Protein AF-A0A1L9SWP8-F1 (afdb_monomer_lite)

Secondary structure (DSSP, 8-state):
---HHHHHHHHHHHHHHPPPGGGS-HHHHHHHHHHHHHHHHHHS-HHHHHHHHHTHHHHHHHHHHHHHHTHHHHHHHHTT--EEHHHHHTTSSS-HHHHHHHHHHHHHTTSEEEEETTEEEE-HHHHHTSTTSHHHHHHHHHHHHHHHHTTHHHHHHHTTTPPP--TTSSHHHHHHT--S-HHHHHHH-HHHHHHHHHHHTGGGGGSSS-HHHHS-HHHH----TTSEEEEEET-TTSHHHHHHHHH-TT--SEEEEEE-HHHHHT--SPPPTTEEEEE--TTSPPSS-S-SEEEEES-GGGS-HHHHHHHHHHHHHH--TT-EEEEEE-EE-SSS--HHHHHHHHHHHHHHS---EEHHHHHHHHHHTT-EEEEEE--SSTT-EEEEEE-TTTTT----------------------------------TTTHHHHHHHHHHHHHHHHHSSSS--SHHHHHHHT--TTSTTHHHHHHHHHHHHHHHH--HHHHHHHHHHHHHHHHHHHHHHHHHHTS-PPPPHHHHHHHHHHHHHHHHH--STTHHHHHHHHHHHHHHHH-GGGGSSHHHHHHHHHHHHHHHHS-------

Radius of gyration: 31.99 Å; chains: 1; bounding box: 102×50×91 Å

Foldseek 3Di:
DDDPVRVVVVVVVCVVVPDDPVPQDPVNVVVVVVVVVVVVVVPDDPVRVVCCVVCVLVLLVLLLVCQVFCQLVLLVVVDQDKDALVRSVVVTDDDSVVVVVSQVSCCVVQQWHDPDVRIITGDPNSNCCHPPRLSVLLSVLVNVLVLLVVCVVVLCVVVVNDQFQDQQRFSQCVSVVHSDRLVRVCVVPVSNVVSVLSPVVCVVVQQADDPPVFDPCVVQQADAQAAASEEEAQCQLCVSVLVVCVVCVPHHYAAEYEDAPVSPVPNPDDRPPRYHYDHDDLLDADPRAAHQEYEYEAPCQLHHLVSSLSSLLSVQVRHALNHKYKYKFWAAAPDPGDPVQVVVQVSSCRRRSGGHYHPVRVQVSCVSSQKHFDDWTRSPGNTIIITIIDRVVSNDPDDDDDDDDDDDDDDDDDDDDDDDDDDPPPPPPDVPVVLVVLLVLLQVVLVVVCPPDDQPPLSNVLSVPPPCVDDQVLLSLLLSLLVCCVVVVPVVSVVVSVVSLVSLVVSLVVVVVVVVVDPDQADVVSLSSLQSSLNSCVSPVPDPCPSVVSLVVSQVSLVSNPVVNCVDDVSVVSNVRSVVVVVVPDDDPDDD

InterPro domains:
  IPR001077 O-methyltransferase, C-terminal domain [PF00891] (170-372)
  IPR016461 O-methyltransferase-like [PS51683] (51-392)
  IPR029063 S-adenosyl-L-methionine-dependent methyltransferase superfamily [G3DSA:3.40.50.150] (141-386)
  IPR029063 S-adenosyl-L-methionine-dependent methyltransferase superfamily [SSF53335] (143-379)
  IPR036388 Winged helix-like DNA-binding domain superfamily [G3DSA:1.10.10.10] (36-126)
  IPR036390 Winged helix DNA-binding domain superfamily [SSF46785] (41-131)

Organism: NCBI:txid1073090

Sequence (592 aa):
MASVSELASTLTSVLQKLPSLQEIPNDDRVLLLQVVNELQARLETYVESIQKLIFSPQDLSAIRLAQGMGIFDAFAASGDKELTLDELHSKVKGEKGLLVRIMRSLCCKNVCKETGQDRYCPLQLAFLFVNGMPTGELIKHFYANMRASARLYDYFEANGYQNPTDSYDAPFQLAFDTKDHYFEWLAKNPADQKAFNSTMTLGRRVRGKEWFEVFPVGEKLQASSDRALLVDIGGGIGHDLIEFKQQFPELPGRLVLQDLPQVIDDISQPLPDGIEAIKYDMFTPQPIRGAKAYYMRTVLHDWPAKQAVKALTQVREAMAEDSILILNENCIPESNVSWHSTVVDITMMEIFSSLERTQRQWVDLLEQAGFQVVGSYCPGSVRGNVFLAVDPGKLGRRKGTSSPSHAETPKKKTGRVRDAGGGQRMIIYTPDTGIIVGKQLLGKFLTFMTEGRGMTTWPIRLLDMIDLHSSWRSSTWAASLIFNGQVSGHRPCLVEYRKYYGDGLQHQRLFMQRIGNSTATPTLDDVVNTMVLAYTEGMLVTTPNAAQCHLTMAVDLLGRIGPQSCQGGLAWTLFCDLRTVHVSSSPSKNPK

pLDDT: mean 80.48, std 19.77, range [22.23, 98.62]

Structure (mmCIF, N/CA/C/O backbone):
data_AF-A0A1L9SWP8-F1
#
_entry.id   AF-A0A1L9SWP8-F1
#
loop_
_atom_site.group_PDB
_atom_site.id
_atom_site.type_symbol
_atom_site.label_atom_id
_atom_site.label_alt_id
_atom_site.label_comp_id
_atom_site.label_asym_id
_atom_site.label_entity_id
_atom_site.label_seq_id
_atom_site.pdbx_PDB_ins_code
_atom_site.Cartn_x
_atom_site.Cartn_y
_atom_site.Cartn_z
_atom_site.occupancy
_atom_site.B_iso_or_equiv
_atom_site.auth_seq_id
_atom_site.auth_comp_id
_atom_site.auth_asym_id
_atom_site.auth_atom_id
_atom_site.pdbx_PDB_model_num
ATOM 1 N N . MET A 1 1 ? 6.639 9.005 41.653 1.00 49.56 1 MET A N 1
ATOM 2 C CA . MET A 1 1 ? 5.629 8.530 40.684 1.00 49.56 1 MET A CA 1
ATOM 3 C C . MET A 1 1 ? 4.480 9.514 40.734 1.00 49.56 1 MET A C 1
ATOM 5 O O . MET A 1 1 ? 4.036 9.791 41.842 1.00 49.56 1 MET A O 1
ATOM 9 N N . ALA A 1 2 ? 4.048 10.065 39.598 1.00 62.78 2 ALA A N 1
ATOM 10 C CA . ALA A 1 2 ? 2.781 10.795 39.549 1.00 62.78 2 ALA A CA 1
ATOM 11 C C . ALA A 1 2 ? 1.647 9.845 39.965 1.00 62.78 2 ALA A C 1
ATOM 13 O O . ALA A 1 2 ? 1.713 8.645 39.679 1.00 62.78 2 ALA A O 1
ATOM 14 N N . SER A 1 3 ? 0.635 10.347 40.669 1.00 87.62 3 SER A N 1
ATOM 15 C CA . SER A 1 3 ? -0.532 9.516 40.992 1.00 87.62 3 SER A CA 1
ATOM 16 C C . SER A 1 3 ? -1.336 9.211 39.718 1.00 87.62 3 SER A C 1
ATOM 18 O O . SER A 1 3 ? -1.317 9.992 38.768 1.00 87.62 3 SER A O 1
ATOM 20 N N . VAL A 1 4 ? -2.085 8.101 39.683 1.00 87.88 4 VAL A N 1
ATOM 21 C CA . VAL A 1 4 ? -2.960 7.768 38.533 1.00 87.88 4 VAL A CA 1
ATOM 22 C C . VAL A 1 4 ? -3.953 8.902 38.242 1.00 87.88 4 VAL A C 1
ATOM 24 O O . VAL A 1 4 ? -4.207 9.225 37.086 1.00 87.88 4 VAL A O 1
ATOM 27 N N . SER A 1 5 ? -4.459 9.554 39.293 1.00 88.19 5 SER A N 1
ATOM 28 C CA . SER A 1 5 ? -5.359 10.709 39.187 1.00 88.19 5 SER A CA 1
ATOM 29 C C . SER A 1 5 ? -4.688 11.916 38.517 1.00 88.19 5 SER A C 1
ATOM 31 O O . SER A 1 5 ? -5.264 12.556 37.640 1.00 88.19 5 SER A O 1
ATOM 33 N N . GLU A 1 6 ? -3.434 12.194 38.874 1.00 91.19 6 GLU A N 1
ATOM 34 C CA . GLU A 1 6 ? -2.647 13.283 38.289 1.00 91.19 6 GLU A CA 1
ATOM 35 C C . GLU A 1 6 ? -2.329 13.026 36.810 1.00 91.19 6 GLU A C 1
ATOM 37 O O . GLU A 1 6 ? -2.465 13.931 35.984 1.00 91.19 6 GLU A O 1
ATOM 42 N N . LEU A 1 7 ? -1.992 11.781 36.453 1.00 88.38 7 LEU A N 1
ATOM 43 C CA . LEU A 1 7 ? -1.791 11.380 35.060 1.00 88.38 7 LEU A CA 1
ATOM 44 C C . LEU A 1 7 ? -3.086 11.516 34.244 1.00 88.38 7 LEU A C 1
ATOM 46 O O . LEU A 1 7 ? -3.065 12.102 33.164 1.00 88.38 7 LEU A O 1
ATOM 50 N N . ALA A 1 8 ? -4.218 11.036 34.766 1.00 90.69 8 ALA A N 1
ATOM 51 C CA . ALA A 1 8 ? -5.515 11.143 34.098 1.00 90.69 8 ALA A CA 1
ATOM 52 C C . ALA A 1 8 ? -5.942 12.607 33.894 1.00 90.69 8 ALA A C 1
ATOM 54 O O . ALA A 1 8 ? -6.392 12.978 32.808 1.00 90.69 8 ALA A O 1
ATOM 55 N N . SER A 1 9 ? -5.746 13.457 34.906 1.00 91.88 9 SER A N 1
ATOM 56 C CA . SER A 1 9 ? -6.006 14.900 34.821 1.00 91.88 9 SER A CA 1
ATOM 57 C C . SER A 1 9 ? -5.113 15.577 33.776 1.00 91.88 9 SER A C 1
ATOM 59 O O . SER A 1 9 ? -5.594 16.342 32.938 1.00 91.88 9 SER A O 1
ATOM 61 N N . THR A 1 10 ? -3.823 15.226 33.757 1.00 92.19 10 THR A N 1
ATOM 62 C CA . THR A 1 10 ? -2.862 15.738 32.772 1.00 92.19 10 THR A CA 1
ATOM 63 C C . THR A 1 10 ? -3.271 15.355 31.353 1.00 92.19 10 THR A C 1
ATOM 65 O O . THR A 1 10 ? -3.383 16.228 30.497 1.00 92.19 10 THR A O 1
ATOM 68 N N . LEU A 1 11 ? -3.567 14.075 31.105 1.00 91.56 11 LEU A N 1
ATOM 69 C CA . LEU A 1 11 ? -4.001 13.596 29.790 1.00 91.56 11 LEU A CA 1
ATOM 70 C C . LEU A 1 11 ? -5.316 14.253 29.352 1.00 91.56 11 LEU A C 1
ATOM 72 O O . LEU A 1 11 ? -5.438 14.669 28.204 1.00 91.56 11 LEU A O 1
ATOM 76 N 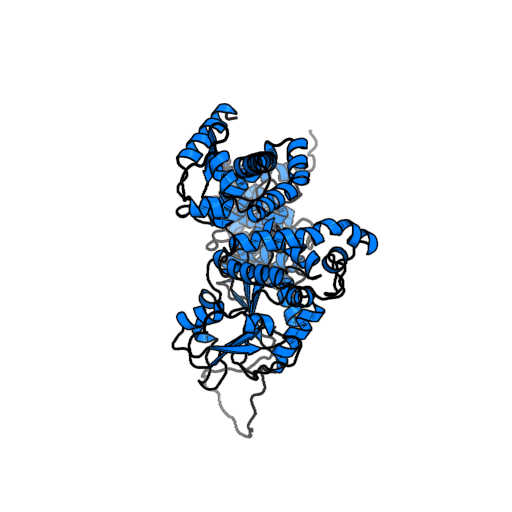N . THR A 1 12 ? -6.271 14.426 30.268 1.00 91.50 12 THR A N 1
ATOM 77 C CA . THR A 1 12 ? -7.542 15.114 29.981 1.00 91.50 12 THR A CA 1
ATOM 78 C C . THR A 1 12 ? -7.313 16.576 29.588 1.00 91.50 12 THR A C 1
ATOM 80 O O . THR A 1 12 ? -7.892 17.056 28.616 1.00 91.50 12 THR A O 1
ATOM 83 N N . SER A 1 13 ? -6.426 17.277 30.299 1.00 92.69 13 SER A N 1
ATOM 84 C CA . SER A 1 13 ? -6.032 18.657 29.983 1.00 92.69 13 SER A CA 1
ATOM 85 C C . SER A 1 13 ? -5.336 18.758 28.622 1.00 92.69 13 SER A C 1
ATOM 87 O O . SER A 1 13 ? -5.599 19.692 27.866 1.00 92.69 13 SER A O 1
ATOM 89 N N . VAL A 1 14 ? -4.487 17.781 28.279 1.00 90.38 14 VAL A N 1
ATOM 90 C CA . VAL A 1 14 ? -3.842 17.697 26.959 1.00 90.38 14 VAL A CA 1
ATOM 91 C C . VAL A 1 14 ? -4.881 17.489 25.860 1.00 90.38 14 VAL A C 1
ATOM 93 O O . VAL A 1 14 ? -4.856 18.221 24.878 1.00 90.38 14 VAL A O 1
ATOM 96 N N . LEU A 1 15 ? -5.830 16.564 26.034 1.00 88.50 15 LEU A N 1
ATOM 97 C CA . LEU A 1 15 ? -6.886 16.304 25.048 1.00 88.50 15 LEU A CA 1
ATOM 98 C C . LEU A 1 15 ? -7.749 17.542 24.763 1.00 88.50 15 LEU A C 1
ATOM 100 O O . LEU A 1 15 ? -8.131 17.762 23.620 1.00 88.50 15 LEU A O 1
ATOM 104 N N . GLN A 1 16 ? -8.021 18.374 25.772 1.00 89.44 16 GLN A N 1
ATOM 105 C CA . GLN A 1 16 ? -8.774 19.627 25.605 1.00 89.44 16 GLN A CA 1
ATOM 106 C C . GLN A 1 16 ? -7.996 20.721 24.861 1.00 89.44 16 GLN A C 1
ATOM 108 O O . GLN A 1 16 ? -8.605 21.640 24.319 1.00 89.44 16 GLN A O 1
ATOM 113 N N . LYS A 1 17 ? -6.661 20.653 24.875 1.00 91.06 17 LYS A N 1
ATOM 114 C CA . LYS A 1 17 ? -5.760 21.648 24.271 1.00 91.06 17 LYS A CA 1
ATOM 115 C C . LYS A 1 17 ? -5.133 21.172 22.964 1.00 91.06 17 LYS A C 1
ATOM 117 O O . LYS A 1 17 ? -4.369 21.925 22.364 1.00 91.06 17 LYS A O 1
ATOM 122 N N . LEU A 1 18 ? -5.391 19.928 22.563 1.00 89.19 18 LEU A N 1
ATOM 123 C CA . LEU A 1 18 ? -4.810 19.355 21.362 1.00 89.19 18 LEU A CA 1
ATOM 124 C C . LEU A 1 18 ? -5.314 20.155 20.147 1.00 89.19 18 LEU A C 1
ATOM 126 O O . LEU A 1 18 ? -6.527 20.351 20.028 1.00 89.19 18 LEU A O 1
ATOM 130 N N . PRO A 1 19 ? -4.418 20.645 19.275 1.00 88.31 19 PRO A N 1
ATOM 131 C CA . PRO A 1 19 ? -4.832 21.391 18.095 1.00 88.31 19 PRO A CA 1
ATOM 132 C C . PRO A 1 19 ? -5.584 20.482 17.114 1.00 88.31 19 PRO A C 1
ATOM 134 O O . PRO A 1 19 ? -5.623 19.255 17.267 1.00 88.31 19 PRO A O 1
ATOM 137 N N . SER A 1 20 ? -6.211 21.083 16.104 1.00 84.75 20 SER A N 1
ATOM 138 C CA . SER A 1 20 ? -6.922 20.317 15.081 1.00 84.75 20 SER A CA 1
ATOM 139 C C . SER A 1 20 ? -5.966 19.383 14.331 1.00 84.75 20 SER A C 1
ATOM 141 O O . SER A 1 20 ? -4.765 19.637 14.236 1.00 84.75 20 SER A O 1
ATOM 143 N N . LEU A 1 21 ? -6.486 18.282 13.778 1.00 79.81 21 LEU A N 1
ATOM 144 C CA . LEU A 1 21 ? -5.666 17.268 13.101 1.00 79.81 21 LEU A CA 1
ATOM 145 C C . LEU A 1 21 ? -4.777 17.866 11.996 1.00 79.81 21 LEU A C 1
ATOM 147 O O . LEU A 1 21 ? -3.669 17.386 11.779 1.00 79.81 21 LEU A O 1
ATOM 151 N N . GLN A 1 22 ? -5.263 18.902 11.309 1.00 80.81 22 GLN A N 1
ATOM 152 C CA . GLN A 1 22 ? -4.564 19.593 10.227 1.00 80.81 22 GLN A CA 1
ATOM 153 C C . GLN A 1 22 ? -3.368 20.429 10.710 1.00 80.81 22 GLN A C 1
ATOM 155 O O . GLN A 1 22 ? -2.470 20.712 9.922 1.00 80.81 22 GLN A O 1
ATOM 160 N N . GLU A 1 23 ? -3.352 20.829 11.981 1.00 86.94 23 GLU A N 1
ATOM 161 C CA . GLU A 1 23 ? -2.308 21.667 12.582 1.00 86.94 23 GLU A CA 1
ATOM 162 C C . GLU A 1 23 ? -1.173 20.842 13.203 1.00 86.94 23 GLU A C 1
ATOM 164 O O . GLU A 1 23 ? -0.133 21.398 13.553 1.00 86.94 23 GLU A O 1
ATOM 169 N N . ILE A 1 24 ? -1.350 19.524 13.342 1.00 83.69 24 ILE A N 1
ATOM 170 C CA . ILE A 1 24 ? -0.335 18.625 13.899 1.00 83.69 24 ILE A CA 1
ATOM 171 C C . ILE A 1 24 ? 0.547 18.107 12.754 1.00 83.69 24 ILE A C 1
ATOM 173 O O . ILE A 1 24 ? 0.039 17.397 11.878 1.00 83.69 24 ILE A O 1
ATOM 177 N N . PRO A 1 25 ? 1.866 18.387 12.754 1.00 80.94 25 PRO A N 1
ATOM 178 C CA . PRO A 1 25 ? 2.789 17.792 11.793 1.00 80.94 25 PRO A CA 1
ATOM 179 C C . PRO A 1 25 ? 2.678 16.263 11.790 1.00 80.94 25 PRO A C 1
ATOM 181 O O . PRO A 1 25 ? 2.523 15.633 12.836 1.00 80.94 25 PRO A O 1
ATOM 184 N N . ASN A 1 26 ? 2.752 15.637 10.613 1.00 73.06 26 ASN A N 1
ATOM 185 C CA . ASN A 1 26 ? 2.484 14.202 10.498 1.00 73.06 26 ASN A CA 1
ATOM 186 C C . ASN A 1 26 ? 3.446 13.337 11.337 1.00 73.06 26 ASN A C 1
ATOM 188 O O . ASN A 1 26 ? 3.007 12.333 11.895 1.00 73.06 26 ASN A O 1
ATOM 192 N N . ASP A 1 27 ? 4.713 13.737 11.462 1.00 72.38 27 ASP A N 1
ATOM 193 C CA . ASP A 1 27 ? 5.706 13.021 12.273 1.00 72.38 27 ASP A CA 1
ATOM 194 C C . ASP A 1 27 ? 5.355 13.079 13.767 1.00 72.38 27 ASP A C 1
ATOM 196 O O . ASP A 1 27 ? 5.326 12.044 14.437 1.00 72.38 27 ASP A O 1
ATOM 200 N N . ASP A 1 28 ? 4.963 14.257 14.264 1.00 80.50 28 ASP A N 1
ATOM 201 C CA . ASP A 1 28 ? 4.492 14.439 15.641 1.00 80.50 28 ASP A CA 1
ATOM 202 C C . ASP A 1 28 ? 3.216 13.629 15.896 1.00 80.50 28 ASP A C 1
ATOM 204 O O . ASP A 1 28 ? 3.076 12.967 16.925 1.00 80.50 28 ASP A O 1
ATOM 208 N N . ARG A 1 29 ? 2.289 13.610 14.930 1.00 83.56 29 ARG A N 1
ATOM 209 C CA . ARG A 1 29 ? 1.060 12.809 15.008 1.00 83.56 29 ARG A CA 1
ATOM 210 C C . ARG A 1 29 ? 1.364 11.313 15.125 1.00 83.56 29 ARG A C 1
ATOM 212 O O . ARG A 1 29 ? 0.725 10.623 15.919 1.00 83.56 29 ARG A O 1
ATOM 219 N N . VAL A 1 30 ? 2.305 10.797 14.332 1.00 76.88 30 VAL A N 1
ATOM 220 C CA . VAL A 1 30 ? 2.720 9.384 14.377 1.00 76.88 30 VAL A CA 1
ATOM 221 C C . VAL A 1 30 ? 3.386 9.058 15.715 1.00 76.88 30 VAL A C 1
ATOM 223 O O . VAL A 1 30 ? 3.045 8.041 16.318 1.00 76.88 30 VAL A O 1
ATOM 226 N N . LEU A 1 31 ? 4.256 9.940 16.215 1.00 79.06 31 LEU A N 1
ATOM 227 C CA . LEU A 1 31 ? 4.887 9.791 17.526 1.00 79.06 31 LEU A CA 1
ATOM 228 C C . LEU A 1 31 ? 3.849 9.747 18.658 1.00 79.06 31 LEU A C 1
ATOM 230 O O . LEU A 1 31 ? 3.900 8.862 19.511 1.00 79.06 31 LEU A O 1
ATOM 234 N N . LEU A 1 32 ? 2.869 10.656 18.647 1.00 86.31 32 LEU A N 1
ATOM 235 C CA . LEU A 1 32 ? 1.789 10.682 19.638 1.00 86.31 32 LEU A CA 1
ATOM 236 C C . LEU A 1 32 ? 0.977 9.382 19.628 1.00 86.31 32 LEU A C 1
ATOM 238 O O . LEU A 1 32 ? 0.707 8.820 20.689 1.00 86.31 32 LEU A O 1
ATOM 242 N N . LEU A 1 33 ? 0.623 8.870 18.446 1.00 84.31 33 LEU A N 1
ATOM 243 C CA . LEU A 1 33 ? -0.085 7.592 18.321 1.00 84.31 33 LEU A CA 1
ATOM 244 C C . LEU A 1 33 ? 0.740 6.419 18.856 1.00 84.31 33 LEU A C 1
ATOM 246 O O . LEU A 1 33 ? 0.183 5.534 19.504 1.00 84.31 33 LEU A O 1
ATOM 250 N N . GLN A 1 34 ? 2.054 6.413 18.629 1.00 80.25 34 GLN A N 1
ATOM 251 C CA . GLN A 1 34 ? 2.934 5.387 19.181 1.00 80.25 34 GLN A CA 1
ATOM 252 C C . GLN A 1 34 ? 2.924 5.411 20.716 1.00 80.25 34 GLN A C 1
ATOM 254 O O . GLN A 1 34 ? 2.713 4.370 21.336 1.00 80.25 34 GLN A O 1
ATOM 259 N N . VAL A 1 35 ? 3.070 6.588 21.331 1.00 85.81 35 VAL A N 1
ATOM 260 C CA . VAL A 1 35 ? 3.039 6.733 22.798 1.00 85.81 35 VAL A CA 1
ATOM 261 C C . VAL A 1 35 ? 1.688 6.302 23.374 1.00 85.81 35 VAL A C 1
ATOM 263 O O . VAL A 1 35 ? 1.642 5.636 24.408 1.00 85.81 35 VAL A O 1
ATOM 266 N N . VAL A 1 36 ? 0.581 6.633 22.702 1.00 89.88 36 VAL A N 1
ATOM 267 C CA . VAL A 1 36 ? -0.763 6.182 23.099 1.00 89.88 36 VAL A CA 1
ATOM 268 C C . VAL A 1 36 ? -0.873 4.660 23.036 1.00 89.88 36 VAL A C 1
ATOM 270 O O . VAL A 1 36 ? -1.380 4.057 23.979 1.00 89.88 36 VAL A O 1
ATOM 273 N N . ASN A 1 37 ? -0.365 4.032 21.975 1.00 85.31 37 ASN A N 1
ATOM 274 C CA . ASN A 1 37 ? -0.377 2.577 21.839 1.00 85.31 37 ASN A CA 1
ATOM 275 C C . ASN A 1 37 ? 0.471 1.895 22.922 1.00 85.31 37 ASN A C 1
ATOM 277 O O . ASN A 1 37 ? 0.041 0.898 23.497 1.00 85.31 37 ASN A O 1
ATOM 281 N N . GLU A 1 38 ? 1.646 2.439 23.248 1.00 86.38 38 GLU A N 1
ATOM 282 C CA . GLU A 1 38 ? 2.500 1.924 24.326 1.00 86.38 38 GLU A CA 1
ATOM 283 C C . GLU A 1 38 ? 1.839 2.072 25.702 1.00 86.38 38 GLU A C 1
ATOM 285 O O . GLU A 1 38 ? 1.886 1.150 26.520 1.00 86.38 38 GLU A O 1
ATOM 290 N N . LEU A 1 39 ? 1.193 3.214 25.959 1.00 89.38 39 LEU A N 1
ATOM 291 C CA . LEU A 1 39 ? 0.424 3.437 27.180 1.00 89.38 39 LEU A CA 1
ATOM 292 C C . LEU A 1 39 ? -0.736 2.443 27.277 1.00 89.38 39 LEU A C 1
ATOM 294 O O . LEU A 1 39 ? -0.899 1.792 28.306 1.00 89.38 39 LEU A O 1
ATOM 298 N N . GLN A 1 40 ? -1.506 2.287 26.202 1.00 89.81 40 GLN A N 1
ATOM 299 C CA . GLN A 1 40 ? -2.624 1.353 26.133 1.00 89.81 40 GLN A CA 1
ATOM 300 C C . GLN A 1 40 ? -2.169 -0.090 26.382 1.00 89.81 40 GLN A C 1
ATOM 302 O O . GLN A 1 40 ? -2.745 -0.771 27.226 1.00 89.81 40 GLN A O 1
ATOM 307 N N . ALA A 1 41 ? -1.089 -0.530 25.734 1.00 86.56 41 ALA A N 1
ATOM 308 C CA . ALA A 1 41 ? -0.536 -1.872 25.909 1.00 86.56 41 ALA A CA 1
ATOM 309 C C . ALA A 1 41 ? -0.076 -2.162 27.350 1.00 86.56 41 ALA A C 1
ATOM 311 O O . ALA A 1 41 ? -0.073 -3.316 27.768 1.00 86.56 41 ALA A O 1
ATOM 312 N N . ARG A 1 42 ? 0.310 -1.137 28.125 1.00 89.12 42 ARG A N 1
ATOM 313 C CA . ARG A 1 42 ? 0.665 -1.290 29.549 1.00 89.12 42 ARG A CA 1
ATOM 314 C C . ARG A 1 42 ? -0.532 -1.265 30.496 1.00 89.12 42 ARG A C 1
ATOM 316 O O . ARG A 1 42 ? -0.389 -1.693 31.639 1.00 89.12 42 ARG A O 1
ATOM 323 N N . LEU A 1 43 ? -1.657 -0.706 30.059 1.00 90.56 43 LEU A N 1
ATOM 324 C CA . LEU A 1 43 ? -2.874 -0.587 30.860 1.00 90.56 43 LEU A CA 1
ATOM 325 C C . LEU A 1 43 ? -3.819 -1.771 30.666 1.00 90.56 43 LEU A C 1
ATOM 327 O O . LEU A 1 43 ? -4.560 -2.107 31.585 1.00 90.56 43 LEU A O 1
ATOM 331 N N . GLU A 1 44 ? -3.799 -2.387 29.489 1.00 91.88 44 GLU A N 1
ATOM 332 C CA . GLU A 1 44 ? -4.695 -3.488 29.155 1.00 91.88 44 GLU A CA 1
ATOM 333 C C . GLU A 1 44 ? -4.286 -4.794 29.824 1.00 91.88 44 GLU A C 1
ATOM 335 O O . GLU A 1 44 ? -3.118 -5.187 29.864 1.00 91.88 44 GLU A O 1
ATOM 340 N N . THR A 1 45 ? -5.287 -5.501 30.335 1.00 93.69 45 THR A N 1
ATOM 341 C CA . THR A 1 45 ? -5.124 -6.883 30.766 1.00 93.69 45 THR A CA 1
ATOM 342 C C . THR A 1 45 ? -4.998 -7.802 29.554 1.00 93.69 45 THR A C 1
ATOM 344 O O . THR A 1 45 ? -5.503 -7.517 28.466 1.00 93.69 45 THR A O 1
ATOM 347 N N . TYR A 1 46 ? -4.405 -8.981 29.757 1.00 88.38 46 TYR A N 1
ATOM 348 C CA . TYR A 1 46 ? -4.320 -9.988 28.697 1.00 88.38 46 TYR A CA 1
ATOM 349 C C . TYR A 1 46 ? -5.705 -10.384 28.151 1.00 88.38 46 TYR A C 1
ATOM 351 O O . TYR A 1 46 ? -5.830 -10.692 26.969 1.00 88.38 46 TYR A O 1
ATOM 359 N N . VAL A 1 47 ? -6.752 -10.352 28.988 1.00 91.50 47 VAL A N 1
ATOM 360 C CA . VAL A 1 47 ? -8.130 -10.665 28.580 1.00 91.50 47 VAL A CA 1
ATOM 361 C C . VAL A 1 47 ? -8.645 -9.621 27.594 1.00 91.50 47 VAL A C 1
ATOM 363 O O . VAL A 1 47 ? -9.160 -9.989 26.542 1.00 91.50 47 VAL A O 1
ATOM 366 N N . GLU A 1 48 ? -8.470 -8.334 27.895 1.00 90.00 48 GLU A N 1
ATOM 367 C CA . GLU A 1 48 ? -8.904 -7.238 27.021 1.00 90.00 48 GLU A CA 1
ATOM 368 C C . GLU A 1 48 ? -8.134 -7.247 25.696 1.00 90.00 48 GLU A C 1
ATOM 370 O O . GLU A 1 48 ? -8.734 -7.108 24.627 1.00 90.00 48 GLU A O 1
ATOM 375 N N . SER A 1 49 ? -6.821 -7.496 25.743 1.00 88.38 49 SER A N 1
ATOM 376 C CA . SER A 1 49 ? -6.004 -7.629 24.534 1.00 88.38 49 SER A CA 1
ATOM 377 C C . SER A 1 49 ? -6.464 -8.798 23.654 1.00 88.38 49 SER A C 1
ATOM 379 O O . SER A 1 49 ? -6.619 -8.631 22.445 1.00 88.38 49 SER A O 1
ATOM 381 N N . ILE A 1 50 ? -6.751 -9.968 24.239 1.00 88.25 50 ILE A N 1
ATOM 382 C CA . ILE A 1 50 ? -7.266 -11.133 23.500 1.00 88.25 50 ILE A CA 1
ATOM 383 C C . ILE A 1 50 ? -8.656 -10.849 22.919 1.00 88.25 50 ILE A C 1
ATOM 385 O O . ILE A 1 50 ? -8.918 -11.171 21.760 1.00 88.25 50 ILE A O 1
ATOM 389 N N . GLN A 1 51 ? -9.547 -10.218 23.685 1.00 90.56 51 GLN A N 1
ATOM 390 C CA . GLN A 1 51 ? -10.895 -9.881 23.222 1.00 90.56 51 GLN A CA 1
ATOM 391 C C . GLN A 1 51 ? -10.868 -8.959 22.004 1.00 90.56 51 GLN A C 1
ATOM 393 O O . GLN A 1 51 ? -11.615 -9.189 21.057 1.00 90.56 51 GLN A O 1
ATOM 398 N N . LYS A 1 52 ? -9.980 -7.961 21.978 1.00 88.00 52 LYS A N 1
ATOM 399 C CA . LYS A 1 52 ? -9.812 -7.102 20.798 1.00 88.00 52 LYS A CA 1
ATOM 400 C C . LYS A 1 52 ? -9.419 -7.880 19.549 1.00 88.00 52 LYS A C 1
ATOM 402 O O . LYS A 1 52 ? -9.918 -7.565 18.475 1.00 88.00 52 LYS A O 1
ATOM 407 N N . LEU A 1 53 ? -8.556 -8.888 19.681 1.00 87.50 53 LEU A N 1
ATOM 408 C CA . LEU A 1 53 ? -8.156 -9.729 18.553 1.00 87.50 53 LEU A CA 1
ATOM 409 C C . LEU A 1 53 ? -9.339 -10.568 18.054 1.00 87.50 53 LEU A C 1
ATOM 411 O O . LEU A 1 53 ? -9.682 -10.497 16.875 1.00 87.50 53 LEU A O 1
ATOM 415 N N . ILE A 1 54 ? -10.007 -11.288 18.962 1.00 91.56 54 ILE A N 1
ATOM 416 C CA . ILE A 1 54 ? -11.136 -12.182 18.643 1.00 91.56 54 ILE A CA 1
ATOM 417 C C . ILE A 1 54 ? -12.334 -11.409 18.069 1.00 91.56 54 ILE A C 1
ATOM 419 O O . ILE A 1 54 ? -13.060 -11.931 17.222 1.00 91.56 54 ILE A O 1
ATOM 423 N N . PHE A 1 55 ? -12.551 -10.173 18.526 1.00 89.88 55 PHE A N 1
ATOM 424 C CA . PHE A 1 55 ? -13.684 -9.345 18.113 1.00 89.88 55 PHE A CA 1
ATOM 425 C C . PHE A 1 55 ? -13.355 -8.316 17.020 1.00 89.88 55 PHE A C 1
ATOM 427 O O . PHE A 1 55 ? -14.218 -7.514 16.663 1.00 89.88 55 PHE A O 1
ATOM 434 N N . SER A 1 56 ? -12.136 -8.319 16.473 1.00 86.25 56 SER A N 1
ATOM 435 C CA . SER A 1 56 ? -11.751 -7.375 15.414 1.00 86.25 56 SER A CA 1
ATOM 436 C C . SER A 1 56 ? -12.541 -7.524 14.095 1.00 86.25 56 SER A C 1
ATOM 438 O O . SER A 1 56 ? -12.877 -6.489 13.511 1.00 86.25 56 SER A O 1
ATOM 440 N N . PRO A 1 57 ? -12.938 -8.731 13.625 1.00 90.25 57 PRO A N 1
ATOM 441 C CA . PRO A 1 57 ? -13.735 -8.875 12.393 1.00 90.25 57 PRO A CA 1
ATOM 442 C C . PRO A 1 57 ? -15.119 -8.199 12.424 1.00 90.25 57 PRO A C 1
ATOM 444 O O . PRO A 1 57 ? -15.708 -7.875 11.385 1.00 90.25 57 PRO A O 1
ATOM 447 N N . GLN A 1 58 ? -15.675 -8.022 13.621 1.00 90.50 58 GLN A N 1
ATOM 448 C CA . GLN A 1 58 ? -17.051 -7.598 13.851 1.00 90.50 58 GLN A CA 1
ATOM 449 C C . GLN A 1 58 ? -17.241 -6.131 13.467 1.00 90.50 58 GLN A C 1
ATOM 451 O O . GLN A 1 58 ? -18.312 -5.773 12.981 1.00 90.50 58 GLN A O 1
ATOM 456 N N . ASP A 1 59 ? -16.205 -5.305 13.618 1.00 89.56 59 ASP A N 1
ATOM 457 C CA . ASP A 1 59 ? -16.257 -3.876 13.306 1.00 89.56 59 ASP A CA 1
ATOM 458 C C . ASP A 1 59 ? -16.500 -3.639 11.813 1.00 89.56 59 ASP A C 1
ATOM 460 O O . ASP A 1 59 ? -17.459 -2.967 11.425 1.00 89.56 59 ASP A O 1
ATOM 464 N N . LEU A 1 60 ? -15.668 -4.251 10.965 1.00 92.44 60 LEU A N 1
ATOM 465 C CA . LEU A 1 60 ? -15.791 -4.139 9.512 1.00 92.44 60 LEU A CA 1
ATOM 466 C C . LEU A 1 60 ? -17.120 -4.734 9.026 1.00 92.44 60 LEU A C 1
ATOM 468 O O . LEU A 1 60 ? -17.803 -4.143 8.188 1.00 92.44 60 LEU A O 1
ATOM 472 N N . SER A 1 61 ? -17.533 -5.858 9.618 1.00 94.81 61 SER A N 1
ATOM 473 C CA . SER A 1 61 ? -18.816 -6.501 9.320 1.00 94.81 61 SER A CA 1
ATOM 474 C C . SER A 1 61 ? -20.016 -5.614 9.672 1.00 94.81 61 SER A C 1
ATOM 476 O O . SER A 1 61 ? -20.961 -5.517 8.888 1.00 94.81 61 SER A O 1
ATOM 478 N N . ALA A 1 62 ? -19.984 -4.933 10.822 1.00 95.31 62 ALA A N 1
ATOM 479 C CA . ALA A 1 62 ? -21.051 -4.035 11.253 1.00 95.31 62 ALA A CA 1
ATOM 480 C C . ALA A 1 62 ? -21.162 -2.803 10.344 1.00 95.31 62 ALA A C 1
ATOM 482 O O . ALA A 1 62 ? -22.270 -2.444 9.940 1.00 95.31 62 ALA A O 1
ATOM 483 N N . ILE A 1 63 ? -20.031 -2.200 9.956 1.00 95.62 63 ILE A N 1
ATOM 484 C CA . ILE A 1 63 ? -20.009 -1.079 9.003 1.00 95.62 63 ILE A CA 1
ATOM 485 C C . ILE A 1 63 ? -20.551 -1.535 7.644 1.00 95.62 63 ILE A C 1
ATOM 487 O O . ILE A 1 63 ? -21.422 -0.878 7.072 1.00 95.62 63 ILE A O 1
ATOM 491 N N . ARG A 1 64 ? -20.112 -2.693 7.138 1.00 96.06 64 ARG A N 1
ATOM 492 C CA . ARG A 1 64 ? -20.595 -3.223 5.857 1.00 96.06 64 ARG A CA 1
ATOM 493 C C . ARG A 1 64 ? -22.092 -3.535 5.878 1.00 96.06 64 ARG A C 1
ATOM 495 O O . ARG A 1 64 ? -22.777 -3.311 4.872 1.00 96.06 64 ARG A O 1
ATOM 502 N N . LEU A 1 65 ? -22.611 -4.039 6.997 1.00 96.56 65 LEU A N 1
ATOM 503 C CA . LEU A 1 65 ? -24.040 -4.278 7.174 1.00 96.56 65 LEU A CA 1
ATOM 504 C C . LEU A 1 65 ? -24.817 -2.957 7.217 1.00 96.56 65 LEU A C 1
ATOM 506 O O . LEU A 1 65 ? -25.812 -2.824 6.508 1.00 96.56 65 LEU A O 1
ATOM 510 N N . ALA A 1 66 ? -24.322 -1.957 7.952 1.00 97.25 66 ALA A N 1
ATOM 511 C CA . ALA A 1 66 ? -24.904 -0.615 7.994 1.00 97.25 66 ALA A CA 1
ATOM 512 C C . ALA A 1 66 ? -24.971 0.043 6.603 1.00 97.25 66 ALA A C 1
ATOM 514 O O . ALA A 1 66 ? -25.996 0.632 6.247 1.00 97.25 66 ALA A O 1
ATOM 515 N N . GLN A 1 67 ? -23.928 -0.128 5.778 1.00 96.31 67 GLN A N 1
ATOM 516 C CA . GLN A 1 67 ? -23.936 0.280 4.367 1.00 96.31 67 GLN A CA 1
ATOM 517 C C . GLN A 1 67 ? -25.041 -0.421 3.571 1.00 96.31 67 GLN A C 1
ATOM 519 O O . GLN A 1 67 ? -25.755 0.225 2.807 1.00 96.31 67 GLN A O 1
ATOM 524 N N . GLY A 1 68 ? -25.199 -1.738 3.745 1.00 96.06 68 GLY A N 1
ATOM 525 C CA . GLY A 1 68 ? -26.234 -2.520 3.059 1.00 96.06 68 GLY A CA 1
ATOM 526 C C . GLY A 1 68 ? -27.658 -2.139 3.476 1.00 96.06 68 GLY A C 1
ATOM 527 O O . GLY A 1 68 ? -28.567 -2.135 2.642 1.00 96.06 68 GLY A O 1
ATOM 528 N N . MET A 1 69 ? -27.837 -1.772 4.748 1.00 97.69 69 MET A N 1
ATOM 529 C CA . MET A 1 69 ? -29.095 -1.258 5.292 1.00 97.69 69 MET A CA 1
ATOM 530 C C . MET A 1 69 ? -29.432 0.151 4.777 1.00 97.69 69 MET A C 1
ATOM 532 O O . MET A 1 69 ? -30.597 0.532 4.809 1.00 97.69 69 MET A O 1
ATOM 536 N N . GLY A 1 70 ? -28.456 0.909 4.266 1.00 97.00 70 GLY A N 1
ATOM 537 C CA . GLY A 1 70 ? -28.648 2.292 3.813 1.00 97.00 70 GLY A CA 1
ATOM 538 C C . GLY A 1 70 ? -28.564 3.330 4.937 1.00 97.00 70 GLY A C 1
ATOM 539 O O . GLY A 1 70 ? -29.023 4.454 4.763 1.00 97.00 70 GLY A O 1
ATOM 540 N N . ILE A 1 71 ? -27.978 2.976 6.090 1.00 97.12 71 ILE A N 1
ATOM 541 C CA . ILE A 1 71 ? -27.873 3.873 7.257 1.00 97.12 71 ILE A CA 1
ATOM 542 C C . ILE A 1 71 ? -27.055 5.123 6.916 1.00 97.12 71 ILE A C 1
ATOM 544 O O . ILE A 1 71 ? -27.475 6.240 7.209 1.00 97.12 71 ILE A O 1
ATOM 548 N N . PHE A 1 72 ? -25.908 4.954 6.256 1.00 96.50 72 PHE A N 1
ATOM 549 C CA . PHE A 1 72 ? -25.045 6.083 5.899 1.00 96.50 72 PHE A CA 1
ATOM 550 C C . PHE A 1 72 ? -25.669 6.990 4.840 1.00 96.50 72 PHE A C 1
ATOM 552 O O . PHE A 1 72 ? -25.522 8.205 4.924 1.00 96.50 72 PHE A O 1
ATOM 559 N N . ASP A 1 73 ? -26.430 6.427 3.900 1.00 95.69 73 ASP A N 1
ATOM 560 C CA . ASP A 1 73 ? -27.159 7.210 2.899 1.00 95.69 73 ASP A CA 1
ATOM 561 C C . ASP A 1 73 ? -28.278 8.035 3.567 1.00 95.69 73 ASP A C 1
ATOM 563 O O . ASP A 1 73 ? -28.470 9.208 3.246 1.00 95.69 73 ASP A O 1
ATOM 567 N N . ALA A 1 74 ? -28.968 7.462 4.562 1.00 95.56 74 ALA A N 1
ATOM 568 C CA . ALA A 1 74 ? -29.964 8.174 5.363 1.00 95.56 74 ALA A CA 1
ATOM 569 C C . ALA A 1 74 ? -29.347 9.312 6.197 1.00 95.56 74 ALA A C 1
ATOM 571 O O . ALA A 1 74 ? -29.944 10.390 6.296 1.00 95.56 74 ALA A O 1
ATOM 572 N N . PHE A 1 75 ? -28.150 9.108 6.757 1.00 94.81 75 PHE A N 1
ATOM 573 C CA . PHE A 1 75 ? -27.392 10.169 7.426 1.00 94.81 75 PHE A CA 1
ATOM 574 C C . PHE A 1 75 ? -26.958 11.265 6.458 1.00 94.81 75 PHE A C 1
ATOM 576 O O . PHE A 1 75 ? -27.229 12.433 6.718 1.00 94.81 75 PHE A O 1
ATOM 583 N N . ALA A 1 76 ? -26.389 10.912 5.304 1.00 93.12 76 ALA A N 1
ATOM 584 C CA . ALA A 1 76 ? -26.011 11.883 4.281 1.00 93.12 76 ALA A CA 1
ATOM 585 C C . ALA A 1 76 ? -27.203 12.738 3.821 1.00 93.12 76 ALA A C 1
ATOM 587 O O . ALA A 1 76 ? -27.084 13.956 3.719 1.00 93.12 76 ALA A O 1
ATOM 588 N N . ALA A 1 77 ? -28.373 12.123 3.623 1.00 92.94 77 ALA A N 1
ATOM 589 C CA . ALA A 1 77 ? -29.599 12.832 3.256 1.00 92.94 77 ALA A CA 1
ATOM 590 C C . ALA A 1 77 ? -30.137 13.753 4.368 1.00 92.94 77 ALA A C 1
ATOM 592 O O . ALA A 1 77 ? -30.873 14.699 4.086 1.00 92.94 77 ALA A O 1
ATOM 593 N N . SER A 1 78 ? -29.799 13.474 5.628 1.00 87.31 78 SER A N 1
ATOM 594 C CA . SER A 1 78 ? -30.257 14.245 6.790 1.00 87.31 78 SER A CA 1
ATOM 595 C C . SER A 1 78 ? -29.249 15.319 7.227 1.00 87.31 78 SER A C 1
ATOM 597 O O . SER A 1 78 ? -29.621 16.228 7.973 1.00 87.31 78 SER A O 1
ATOM 599 N N . GLY A 1 79 ? -28.007 15.250 6.734 1.00 83.31 79 GLY A N 1
ATOM 600 C CA . GLY A 1 79 ? -26.891 16.092 7.165 1.00 83.31 79 GLY A CA 1
ATOM 601 C C . GLY A 1 79 ? -26.508 15.815 8.620 1.00 83.31 79 GLY A C 1
ATOM 602 O O . GLY A 1 79 ? -26.652 14.696 9.105 1.00 83.31 79 GLY A O 1
ATOM 603 N N . ASP A 1 80 ? -26.094 16.852 9.345 1.00 78.75 80 ASP A N 1
ATOM 604 C CA . ASP A 1 80 ? -25.695 16.758 10.761 1.00 78.75 80 ASP A CA 1
ATOM 605 C C . ASP A 1 80 ? -26.891 16.745 11.734 1.00 78.75 80 ASP A C 1
ATOM 607 O O . ASP A 1 80 ? -26.758 17.042 12.923 1.00 78.75 80 ASP A O 1
ATOM 611 N N . LYS A 1 81 ? -28.101 16.462 11.236 1.00 89.50 81 LYS A N 1
ATOM 612 C CA . LYS A 1 81 ? -29.307 16.435 12.065 1.00 89.50 81 LYS A CA 1
ATOM 613 C C . LYS A 1 81 ? -29.366 15.155 12.889 1.00 89.50 81 LYS A C 1
ATOM 615 O O . LYS A 1 81 ? -29.123 14.059 12.388 1.00 89.50 81 LYS A O 1
ATOM 620 N N . GLU A 1 82 ? -29.775 15.310 14.144 1.00 94.56 82 GLU A N 1
ATOM 621 C CA . GLU A 1 82 ? -30.183 14.185 14.978 1.00 94.56 82 GLU A CA 1
ATOM 622 C C . GLU A 1 82 ? -31.416 13.503 14.369 1.00 94.56 82 GLU A C 1
ATOM 624 O O . GLU A 1 82 ? -32.354 14.174 13.934 1.00 94.56 82 GLU A O 1
ATOM 629 N N . LEU A 1 83 ? -31.411 12.171 14.363 1.00 96.25 83 LEU A N 1
ATOM 630 C CA . LEU A 1 83 ? -32.530 11.334 13.956 1.00 96.25 83 LEU A CA 1
ATOM 631 C C . LEU A 1 83 ? -32.961 10.451 15.123 1.00 96.25 83 LEU A C 1
ATOM 633 O O . LEU A 1 83 ? -32.133 9.806 15.773 1.00 96.25 83 LEU A O 1
ATOM 637 N N . THR A 1 84 ? -34.266 10.369 15.354 1.00 97.25 84 THR A N 1
ATOM 638 C CA . THR A 1 84 ? -34.837 9.326 16.209 1.00 97.25 84 THR A CA 1
ATOM 639 C C . THR A 1 84 ? -34.750 7.961 15.525 1.00 97.25 84 THR A C 1
ATOM 641 O O . THR A 1 84 ? -34.654 7.858 14.298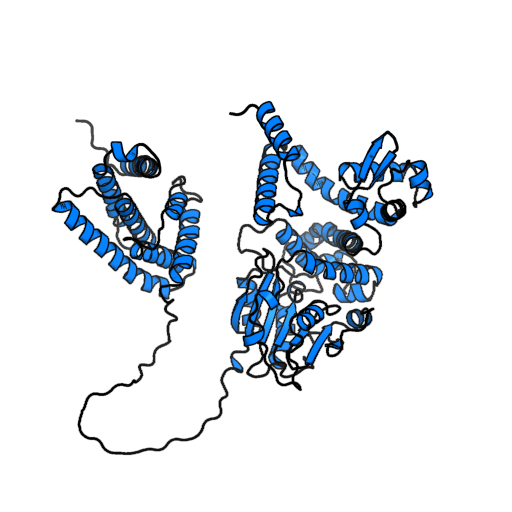 1.00 97.25 84 THR A O 1
ATOM 644 N N . LEU A 1 85 ? -34.825 6.886 16.309 1.00 97.38 85 LEU A N 1
ATOM 645 C CA . LEU A 1 85 ? -34.840 5.521 15.791 1.00 97.38 85 LEU A CA 1
ATOM 646 C C . LEU A 1 85 ? -35.982 5.293 14.792 1.00 97.38 85 LEU A C 1
ATOM 648 O O . LEU A 1 85 ? -35.763 4.617 13.794 1.00 97.38 85 LEU A O 1
ATOM 652 N N . ASP A 1 86 ? -37.173 5.848 15.032 1.00 97.44 86 ASP A N 1
ATOM 653 C CA . ASP A 1 86 ? -38.320 5.711 14.122 1.00 97.44 86 ASP A CA 1
ATOM 654 C C . ASP A 1 86 ? -38.109 6.464 12.802 1.00 97.44 86 ASP A C 1
ATOM 656 O O . ASP A 1 86 ? -38.369 5.923 11.725 1.00 97.44 86 ASP A O 1
ATOM 660 N N . GLU A 1 87 ? -37.565 7.682 12.860 1.00 97.19 87 GLU A N 1
ATOM 661 C CA . GLU A 1 87 ? -37.219 8.444 11.657 1.00 97.19 87 GLU A CA 1
ATOM 662 C C . GLU A 1 87 ? -36.134 7.740 10.844 1.00 97.19 87 GLU A C 1
ATOM 664 O O . GLU A 1 87 ? -36.259 7.632 9.623 1.00 97.19 87 GLU A O 1
ATOM 669 N N . LEU A 1 88 ? -35.090 7.227 11.503 1.00 96.81 88 LEU A N 1
ATOM 670 C CA . LEU A 1 88 ? -34.034 6.474 10.836 1.00 96.81 88 LEU A CA 1
ATOM 671 C C . LEU A 1 88 ? -34.578 5.164 10.258 1.00 96.81 88 LEU A C 1
ATOM 673 O O . LEU A 1 88 ? -34.311 4.864 9.097 1.00 96.81 88 LEU A O 1
ATOM 677 N N . HIS A 1 89 ? -35.388 4.419 11.019 1.00 98.06 89 HIS A N 1
ATOM 678 C CA . HIS A 1 89 ? -35.998 3.161 10.579 1.00 98.06 89 HIS A CA 1
ATOM 679 C C . HIS A 1 89 ? -36.848 3.348 9.322 1.00 98.06 89 HIS A C 1
ATOM 681 O O . HIS A 1 89 ? -36.735 2.553 8.395 1.00 98.06 89 HIS A O 1
ATOM 687 N N . SER A 1 90 ? -37.601 4.449 9.230 1.00 97.25 90 SER A N 1
ATOM 688 C CA . SER A 1 90 ? -38.403 4.777 8.041 1.00 97.25 90 SER A CA 1
ATOM 689 C C . SER A 1 90 ? -37.585 5.023 6.761 1.00 97.25 90 SER A C 1
ATOM 691 O O . SER A 1 90 ? -38.140 5.005 5.663 1.00 97.25 90 SER A O 1
ATOM 693 N N . LYS A 1 91 ? -36.271 5.260 6.887 1.00 96.81 91 LYS A N 1
ATOM 694 C CA . LYS A 1 91 ? -35.355 5.608 5.786 1.00 96.81 91 LYS A CA 1
ATOM 695 C C . LYS A 1 91 ? -34.415 4.469 5.385 1.00 96.81 91 LYS A C 1
ATOM 697 O O . LYS A 1 91 ? -33.706 4.603 4.390 1.00 96.81 91 LYS A O 1
ATOM 702 N N . VAL A 1 92 ? -34.370 3.379 6.151 1.00 97.25 92 VAL A N 1
ATOM 703 C CA . VAL A 1 92 ? -33.394 2.292 5.978 1.00 97.25 92 VAL A CA 1
ATOM 704 C C . VAL A 1 92 ? -34.086 0.949 5.770 1.00 97.25 92 VAL A C 1
ATOM 706 O O . VAL A 1 92 ? -35.272 0.774 6.035 1.00 97.25 92 VAL A O 1
ATOM 709 N N . LYS A 1 93 ? -33.331 -0.030 5.280 1.00 97.31 93 LYS A N 1
ATOM 710 C CA . LYS A 1 93 ? -33.788 -1.413 5.130 1.00 97.31 93 LYS A CA 1
ATOM 711 C C . LYS A 1 93 ? -33.615 -2.169 6.448 1.00 97.31 93 LYS A C 1
ATOM 713 O O . LYS A 1 93 ? -32.674 -1.918 7.198 1.00 97.31 93 LYS A O 1
ATOM 718 N N . GLY A 1 94 ? -34.448 -3.184 6.657 1.00 95.31 94 GLY A N 1
ATOM 719 C CA . GLY A 1 94 ? -34.322 -4.123 7.772 1.00 95.31 94 GLY A CA 1
ATOM 720 C C . GLY A 1 94 ? -35.270 -3.849 8.939 1.00 95.31 94 GLY A C 1
ATOM 721 O O . GLY A 1 94 ? -36.060 -2.906 8.949 1.00 95.31 94 GLY A O 1
ATOM 722 N N . GLU A 1 95 ? -35.220 -4.747 9.917 1.00 97.12 95 GLU A N 1
ATOM 723 C CA . GLU A 1 95 ? -36.092 -4.736 11.091 1.00 97.12 95 GLU A CA 1
ATOM 724 C C . GLU A 1 95 ? -35.543 -3.803 12.185 1.00 97.12 95 GLU A C 1
ATOM 726 O O . GLU A 1 95 ? -34.328 -3.631 12.325 1.00 97.12 95 GLU A O 1
ATOM 731 N N . LYS A 1 96 ? -36.442 -3.182 12.959 1.00 96.56 96 LYS A N 1
ATOM 732 C CA . LYS A 1 96 ? -36.095 -2.146 13.944 1.00 96.56 96 LYS A CA 1
ATOM 733 C C . LYS A 1 96 ? -35.140 -2.673 15.022 1.00 96.56 96 LYS A C 1
ATOM 735 O O . LYS A 1 96 ? -34.189 -1.985 15.384 1.00 96.56 96 LYS A O 1
ATOM 740 N N . GLY A 1 97 ? -35.325 -3.909 15.487 1.00 97.38 97 GLY A N 1
ATOM 741 C CA . GLY A 1 97 ? -34.428 -4.566 16.435 1.00 97.38 97 GLY A CA 1
ATOM 742 C C . GLY A 1 97 ? -33.007 -4.748 15.896 1.00 97.38 97 GLY A C 1
ATOM 743 O O . GLY A 1 97 ? -32.037 -4.500 16.617 1.00 97.38 97 GLY A O 1
ATOM 744 N N . LEU A 1 98 ? -32.858 -5.112 14.617 1.00 97.31 98 LEU A N 1
ATOM 745 C CA . LEU A 1 98 ? -31.546 -5.162 13.966 1.00 97.31 98 LEU A CA 1
ATOM 746 C C . LEU A 1 98 ? -30.911 -3.769 13.873 1.00 97.31 98 LEU A C 1
ATOM 748 O O . LEU A 1 98 ? -29.737 -3.627 14.213 1.00 97.31 98 LEU A O 1
ATOM 752 N N . LEU A 1 99 ? -31.678 -2.746 13.479 1.00 97.81 99 LEU A N 1
ATOM 753 C CA . LEU A 1 99 ? -31.192 -1.364 13.413 1.00 97.81 99 LEU A CA 1
ATOM 754 C C . LEU A 1 99 ? -30.608 -0.914 14.757 1.00 97.81 99 LEU A C 1
ATOM 756 O O . LEU A 1 99 ? -29.474 -0.446 14.793 1.00 97.81 99 LEU A O 1
ATOM 760 N N . VAL A 1 100 ? -31.313 -1.152 15.866 1.00 96.88 100 VAL A N 1
ATOM 761 C CA . VAL A 1 100 ? -30.822 -0.832 17.219 1.00 96.88 100 VAL A CA 1
ATOM 762 C C . VAL A 1 100 ? -29.478 -1.506 17.515 1.00 96.88 100 VAL A C 1
ATOM 764 O O . VAL A 1 100 ? -28.564 -0.874 18.048 1.00 96.88 100 VAL A O 1
ATOM 767 N N . ARG A 1 101 ? -29.315 -2.789 17.162 1.00 95.94 101 ARG A N 1
ATOM 768 C CA . ARG A 1 101 ? -28.053 -3.520 17.387 1.00 95.94 101 ARG A CA 1
ATOM 769 C C . ARG A 1 101 ? -26.891 -2.904 16.611 1.00 95.94 101 ARG A C 1
ATOM 771 O O . ARG A 1 101 ? -25.797 -2.784 17.159 1.00 95.94 101 ARG A O 1
ATOM 778 N N . ILE A 1 102 ? -27.131 -2.511 15.362 1.00 97.00 102 ILE A N 1
ATOM 779 C CA . ILE A 1 102 ? -26.106 -1.904 14.509 1.00 97.00 102 ILE A CA 1
ATOM 780 C C . ILE A 1 102 ? -25.778 -0.487 14.965 1.00 97.00 102 ILE A C 1
ATOM 782 O O . ILE A 1 102 ? -24.600 -0.162 15.083 1.00 97.00 102 ILE A O 1
ATOM 786 N N . MET A 1 103 ? -26.775 0.312 15.344 1.00 96.44 103 MET A N 1
ATOM 787 C CA . MET A 1 103 ? -26.545 1.652 15.883 1.00 96.44 103 MET A CA 1
ATOM 788 C C . MET A 1 103 ? -25.674 1.638 17.142 1.00 96.44 103 MET A C 1
ATOM 790 O O . MET A 1 103 ? -24.741 2.430 17.232 1.00 96.44 103 MET A O 1
ATOM 794 N N . ARG A 1 104 ? -25.875 0.681 18.062 1.00 95.25 104 ARG A N 1
ATOM 795 C CA . ARG A 1 104 ? -24.987 0.507 19.230 1.00 95.25 104 ARG A CA 1
ATOM 796 C C . ARG A 1 104 ? -23.531 0.273 18.822 1.00 95.25 104 ARG A C 1
ATOM 798 O O . ARG A 1 104 ? -22.632 0.893 19.382 1.00 95.25 104 ARG A O 1
ATOM 805 N N . SER A 1 105 ? -23.300 -0.586 17.828 1.00 94.69 105 SER A N 1
ATOM 806 C CA . SER A 1 105 ? -21.953 -0.854 17.308 1.00 94.69 105 SER A CA 1
ATOM 807 C C . SER A 1 105 ? -21.325 0.397 16.684 1.00 94.69 105 SER A C 1
ATOM 809 O O . SER A 1 105 ? -20.195 0.746 17.024 1.00 94.69 105 SER A O 1
ATOM 811 N N . LEU A 1 106 ? -22.072 1.124 15.845 1.00 95.25 106 LEU A N 1
ATOM 812 C CA . LEU A 1 106 ? -21.604 2.364 15.218 1.00 95.25 106 LEU A CA 1
ATOM 813 C C . LEU A 1 106 ? -21.299 3.462 16.251 1.00 95.25 106 LEU A C 1
ATOM 815 O O . LEU A 1 106 ? -20.308 4.182 16.105 1.00 95.25 106 LEU A O 1
ATOM 819 N N . CYS A 1 107 ? -22.094 3.552 17.322 1.00 95.00 107 CYS A N 1
ATOM 820 C CA . CYS A 1 107 ? -21.849 4.461 18.439 1.00 95.00 107 CYS A CA 1
ATOM 821 C C . CYS A 1 107 ? -20.559 4.128 19.193 1.00 95.00 107 CYS A C 1
ATOM 823 O O . CYS A 1 107 ? -19.738 5.015 19.418 1.00 95.00 107 CYS A O 1
ATOM 825 N N . CYS A 1 108 ? -20.319 2.852 19.510 1.00 91.19 108 CYS A N 1
ATOM 826 C CA . CYS A 1 108 ? -19.072 2.422 20.152 1.00 91.19 108 CYS A CA 1
ATOM 827 C C . CYS A 1 108 ? -17.820 2.693 19.300 1.00 91.19 108 CYS A C 1
ATOM 829 O O . CYS A 1 108 ? -16.716 2.742 19.838 1.00 91.19 108 CYS A O 1
ATOM 831 N N . LYS A 1 109 ? -17.974 2.857 17.981 1.00 89.62 109 LYS A N 1
ATOM 832 C CA . LYS A 1 109 ? -16.877 3.117 17.036 1.00 89.62 109 LYS A CA 1
ATOM 833 C C . LYS A 1 109 ? -16.760 4.583 16.625 1.00 89.62 109 LYS A C 1
ATOM 835 O O . LYS A 1 109 ? -16.006 4.888 15.707 1.00 89.62 109 LYS A O 1
ATOM 840 N N . ASN A 1 110 ? -17.476 5.486 17.301 1.00 90.69 110 ASN A N 1
ATOM 841 C CA . ASN A 1 110 ? -17.490 6.921 16.998 1.00 90.69 110 ASN A CA 1
ATOM 842 C C . ASN A 1 110 ? -17.848 7.227 15.531 1.00 90.69 110 ASN A C 1
ATOM 844 O O . ASN A 1 110 ? -17.399 8.220 14.961 1.00 90.69 110 ASN A O 1
ATOM 848 N N . VAL A 1 111 ? -18.664 6.373 14.909 1.00 93.19 111 VAL A N 1
ATOM 849 C CA . VAL A 1 111 ? -19.223 6.629 13.574 1.00 93.19 111 VAL A CA 1
ATOM 850 C C . VAL A 1 111 ? -20.460 7.523 13.691 1.00 93.19 111 VAL A C 1
ATOM 852 O O . VAL A 1 111 ? -20.705 8.382 12.848 1.00 93.19 111 VAL A O 1
ATOM 855 N N . CYS A 1 112 ? -21.203 7.369 14.781 1.00 93.00 112 CYS A N 1
ATOM 856 C CA . CYS A 1 112 ? -22.288 8.245 15.202 1.00 93.00 112 CYS A CA 1
ATOM 857 C C . CYS A 1 112 ? -22.272 8.380 16.728 1.00 93.00 112 CYS A C 1
ATOM 859 O O . CYS A 1 112 ? -21.580 7.637 17.421 1.00 93.00 112 CYS A O 1
ATOM 861 N N . LYS A 1 113 ? -23.048 9.313 17.269 1.00 93.88 113 LYS A N 1
ATOM 862 C CA . LYS A 1 113 ? -23.233 9.496 18.709 1.00 93.88 113 LYS A CA 1
ATOM 863 C C . LYS A 1 113 ? -24.682 9.223 19.086 1.00 93.88 113 LYS A C 1
ATOM 865 O O . LYS A 1 113 ? -25.583 9.716 18.415 1.00 93.88 113 LYS A O 1
ATOM 870 N N . GLU A 1 114 ? -24.891 8.486 20.172 1.00 94.75 114 GLU A N 1
ATOM 871 C CA . GLU A 1 114 ? -26.196 8.400 20.829 1.00 94.75 114 GLU A CA 1
ATOM 872 C C . GLU A 1 114 ? -26.338 9.607 21.766 1.00 94.75 114 GLU A C 1
ATOM 874 O O . GLU A 1 114 ? -25.573 9.767 22.720 1.00 94.75 114 GLU A O 1
ATOM 879 N N . THR A 1 115 ? -27.239 10.529 21.432 1.00 93.06 115 THR A N 1
ATOM 880 C CA . THR A 1 115 ? -27.449 11.797 22.161 1.00 93.06 115 THR A CA 1
ATOM 881 C C . THR A 1 115 ? -28.516 11.677 23.247 1.00 93.06 115 THR A C 1
ATOM 883 O O . THR A 1 115 ? -28.555 12.478 24.179 1.00 93.06 115 THR A O 1
ATOM 886 N N . GLY A 1 116 ? -29.348 10.646 23.149 1.00 91.62 116 GLY A N 1
ATOM 887 C CA . GLY A 1 116 ? -30.362 10.236 24.106 1.00 91.62 116 GLY A CA 1
ATOM 888 C C . GLY A 1 116 ? -30.896 8.865 23.705 1.00 91.62 116 GLY A C 1
ATOM 889 O O . GLY A 1 116 ? -30.516 8.336 22.662 1.00 91.62 116 GLY A O 1
ATOM 890 N N . GLN A 1 117 ? -31.781 8.287 24.518 1.00 93.44 117 GLN A N 1
ATOM 891 C CA . GLN A 1 117 ? -32.385 6.995 24.193 1.00 93.44 117 GLN A CA 1
ATOM 892 C C . GLN A 1 117 ? -33.022 7.038 22.797 1.00 93.44 117 GLN A C 1
ATOM 894 O O . GLN A 1 117 ? -33.862 7.901 22.531 1.00 93.44 117 GLN A O 1
ATOM 899 N N . ASP A 1 118 ? -32.606 6.108 21.931 1.00 94.94 118 ASP A N 1
ATOM 900 C CA . ASP A 1 118 ? -33.114 5.954 20.565 1.00 94.94 118 ASP A CA 1
ATOM 901 C C . ASP A 1 118 ? -32.946 7.221 19.696 1.00 94.94 118 ASP A C 1
ATOM 903 O O . ASP A 1 118 ? -33.765 7.496 18.815 1.00 94.94 118 ASP A O 1
ATOM 907 N N . ARG A 1 119 ? -31.890 8.010 19.943 1.00 96.75 119 ARG A N 1
ATOM 908 C CA . ARG A 1 119 ? -31.553 9.239 19.203 1.00 96.75 119 ARG A CA 1
ATOM 909 C C . ARG A 1 119 ? -30.095 9.237 18.777 1.00 96.75 119 ARG A C 1
ATOM 911 O O . ARG A 1 119 ? -29.200 9.090 19.608 1.00 96.75 119 ARG A O 1
ATOM 918 N N . TYR A 1 120 ? -29.859 9.441 17.485 1.00 96.56 120 TYR A N 1
ATOM 919 C CA . TYR A 1 120 ? -28.542 9.301 16.878 1.00 96.56 120 TYR A CA 1
ATOM 920 C C . TYR A 1 120 ? -28.168 10.526 16.054 1.00 96.56 120 TYR A C 1
ATOM 922 O O . TYR A 1 120 ? -28.961 11.014 15.253 1.00 96.56 120 TYR A O 1
ATOM 930 N N . CYS A 1 121 ? -26.927 10.977 16.201 1.00 94.81 121 CYS A N 1
ATOM 931 C CA . CYS A 1 121 ? -26.340 12.031 15.383 1.00 94.81 121 CYS A CA 1
ATOM 932 C C . CYS A 1 121 ? -25.121 11.475 14.622 1.00 94.81 121 CYS A C 1
ATOM 934 O O . CYS A 1 121 ? -24.244 10.880 15.263 1.00 94.81 121 CYS A O 1
ATOM 936 N N . PRO A 1 122 ? -25.051 11.594 13.281 1.00 94.25 122 PRO A N 1
ATOM 937 C CA . PRO A 1 122 ? -23.890 11.136 12.525 1.00 94.25 122 PRO A CA 1
ATOM 938 C C . PRO A 1 122 ? -22.635 11.943 12.876 1.00 94.25 122 PRO A C 1
ATOM 940 O O . PRO A 1 122 ? -22.703 13.128 13.189 1.00 94.25 122 PRO A O 1
ATOM 943 N N . LEU A 1 123 ? -21.473 11.293 12.816 1.00 92.31 123 LEU A N 1
ATOM 944 C CA . LEU A 1 123 ? -20.168 11.949 12.913 1.00 92.31 123 LEU A CA 1
ATOM 945 C C . LEU A 1 123 ? -19.469 11.914 11.550 1.00 92.31 123 LEU A C 1
ATOM 947 O O . LEU A 1 123 ? -19.914 11.231 10.629 1.00 92.31 123 LEU A O 1
ATOM 951 N N . GLN A 1 124 ? -18.338 12.613 11.422 1.00 88.94 124 GLN A N 1
ATOM 952 C CA . GLN A 1 124 ? -17.621 12.759 10.148 1.00 88.94 124 GLN A CA 1
ATOM 953 C C . GLN A 1 124 ? -17.338 11.417 9.442 1.00 88.94 124 GLN A C 1
ATOM 955 O O . GLN A 1 124 ? -17.455 11.328 8.221 1.00 88.94 124 GLN A O 1
ATOM 960 N N . LEU A 1 125 ? -17.020 10.360 10.203 1.00 89.94 125 LEU A N 1
ATOM 961 C CA . LEU A 1 125 ? -16.774 9.020 9.658 1.00 89.94 125 LEU A CA 1
ATOM 962 C C . LEU A 1 125 ? -17.998 8.416 8.953 1.00 89.94 125 LEU A C 1
ATOM 964 O O . LEU A 1 125 ? -17.824 7.725 7.954 1.00 89.94 125 LEU A O 1
ATOM 968 N N . ALA A 1 126 ? -19.225 8.688 9.414 1.00 92.75 126 ALA A N 1
ATOM 969 C CA . ALA A 1 126 ? -20.436 8.161 8.780 1.00 92.75 126 ALA A CA 1
ATOM 970 C C . ALA A 1 126 ? -20.555 8.605 7.317 1.00 92.75 126 ALA A C 1
ATOM 972 O O . ALA A 1 126 ? -20.906 7.804 6.452 1.00 92.75 126 ALA A O 1
ATOM 973 N N . PHE A 1 127 ? -20.200 9.859 7.029 1.00 92.19 127 PHE A N 1
ATOM 974 C CA . PHE A 1 127 ? -20.256 10.415 5.678 1.00 92.19 127 PHE A CA 1
ATOM 975 C C . PHE A 1 127 ? -19.192 9.819 4.744 1.00 92.19 127 PHE A C 1
ATOM 977 O O . PHE A 1 127 ? -19.376 9.812 3.529 1.00 92.19 127 PHE A O 1
ATOM 984 N N . LEU A 1 128 ? -18.108 9.255 5.290 1.00 90.69 128 LEU A N 1
ATOM 985 C CA . LEU A 1 128 ? -17.096 8.545 4.502 1.00 90.69 128 LEU A CA 1
ATOM 986 C C . LEU A 1 128 ? -17.559 7.143 4.079 1.00 90.69 128 LEU A C 1
ATOM 988 O O . LEU A 1 128 ? -17.021 6.589 3.124 1.00 90.69 128 LEU A O 1
ATOM 992 N N . PHE A 1 129 ? -18.554 6.558 4.744 1.00 92.69 129 PHE A N 1
ATOM 993 C CA . PHE A 1 129 ? -19.033 5.206 4.432 1.00 92.69 129 PHE A CA 1
ATOM 994 C C . PHE A 1 129 ? -20.267 5.173 3.526 1.00 92.69 129 PHE A C 1
ATOM 996 O O . PHE A 1 129 ? -20.774 4.090 3.232 1.00 92.69 129 PHE A O 1
ATOM 1003 N N . VAL A 1 130 ? -20.723 6.332 3.048 1.00 92.25 130 VAL A N 1
ATOM 1004 C CA . VAL A 1 130 ? -21.835 6.477 2.095 1.00 92.25 130 VAL A CA 1
ATOM 1005 C C . VAL A 1 130 ? -21.595 5.636 0.836 1.00 92.25 130 VAL A C 1
ATOM 1007 O O . VAL A 1 130 ? -20.464 5.511 0.354 1.00 92.25 130 VAL A O 1
ATOM 1010 N N . ASN A 1 131 ? -22.658 5.039 0.289 1.00 86.94 131 ASN A N 1
ATOM 1011 C CA . ASN A 1 131 ? -22.540 4.204 -0.903 1.00 86.94 131 ASN A CA 1
ATOM 1012 C C . ASN A 1 131 ? -22.070 5.027 -2.114 1.00 86.94 131 ASN A C 1
ATOM 1014 O O . ASN A 1 131 ? -22.579 6.111 -2.383 1.00 86.94 131 ASN A O 1
ATOM 1018 N N . GLY A 1 132 ? -21.102 4.500 -2.871 1.00 82.81 132 GLY A N 1
ATOM 1019 C CA . GLY A 1 132 ? -20.523 5.190 -4.026 1.00 82.81 132 GLY A CA 1
ATOM 1020 C C . GLY A 1 132 ? -19.411 6.188 -3.687 1.00 82.81 132 GLY A C 1
ATOM 1021 O O . GLY A 1 132 ? -18.740 6.658 -4.604 1.00 82.81 132 GLY A O 1
ATOM 1022 N N . MET A 1 133 ? -19.154 6.479 -2.406 1.00 86.81 133 MET A N 1
ATOM 1023 C CA . MET A 1 133 ? -17.922 7.163 -2.007 1.00 86.81 133 MET A CA 1
ATOM 1024 C C . MET A 1 133 ? -16.726 6.210 -2.113 1.00 86.81 133 MET A C 1
ATOM 1026 O O . MET A 1 133 ? -16.858 5.047 -1.726 1.00 86.81 133 MET A O 1
ATOM 1030 N N . PRO A 1 134 ? -15.535 6.676 -2.541 1.00 86.56 134 PRO A N 1
ATOM 1031 C CA . PRO A 1 134 ? -14.346 5.825 -2.628 1.00 86.56 134 PRO A CA 1
ATOM 1032 C C . PRO A 1 134 ? -14.023 5.084 -1.321 1.00 86.56 134 PRO A C 1
ATOM 1034 O O . PRO A 1 134 ? -13.705 3.900 -1.332 1.00 86.56 134 PRO A O 1
ATOM 1037 N N . THR A 1 135 ? -14.176 5.746 -0.172 1.00 89.06 135 THR A N 1
ATOM 1038 C CA . THR A 1 135 ? -14.001 5.149 1.165 1.00 89.06 135 THR A CA 1
ATOM 1039 C C . THR A 1 135 ? -15.106 4.161 1.543 1.00 89.06 135 THR A C 1
ATOM 1041 O O . THR A 1 135 ? -14.869 3.249 2.328 1.00 89.06 135 THR A O 1
ATOM 1044 N N . GLY A 1 136 ? -16.303 4.289 0.970 1.00 91.06 136 GLY A N 1
ATOM 1045 C CA . GLY A 1 136 ? -17.361 3.294 1.110 1.00 91.06 136 GLY A CA 1
ATOM 1046 C C . GLY A 1 136 ? -17.084 2.040 0.278 1.00 91.06 136 GLY A C 1
ATOM 1047 O O . GLY A 1 136 ? -17.331 0.930 0.745 1.00 91.06 136 GLY A O 1
ATOM 1048 N N . GLU A 1 137 ? -16.526 2.204 -0.923 1.00 91.44 137 GLU A N 1
ATOM 1049 C CA . GLU A 1 137 ? -16.077 1.096 -1.775 1.00 91.44 137 GLU A CA 1
ATOM 1050 C C . GLU A 1 137 ? -14.864 0.359 -1.180 1.00 91.44 137 GLU A C 1
ATOM 1052 O O . GLU A 1 137 ? -14.815 -0.868 -1.240 1.00 91.44 137 GLU A O 1
ATOM 1057 N N . LEU A 1 138 ? -13.968 1.074 -0.487 1.00 91.38 138 LEU A N 1
ATOM 1058 C CA . LEU A 1 138 ? -12.887 0.493 0.322 1.00 91.38 138 LEU A CA 1
ATOM 1059 C C . LEU A 1 138 ? -13.417 -0.523 1.346 1.00 91.38 138 LEU A C 1
ATOM 1061 O O . LEU A 1 138 ? -12.894 -1.631 1.447 1.00 91.38 138 LEU A O 1
ATOM 1065 N N . ILE A 1 139 ? -14.483 -0.176 2.079 1.00 93.25 139 ILE A N 1
ATOM 1066 C CA . ILE A 1 139 ? -15.117 -1.090 3.042 1.00 93.25 139 ILE A CA 1
ATOM 1067 C C . ILE A 1 139 ? -15.642 -2.347 2.344 1.00 93.25 139 ILE A C 1
ATOM 1069 O O . ILE A 1 139 ? -15.458 -3.449 2.856 1.00 93.25 139 ILE A O 1
ATOM 1073 N N . LYS A 1 140 ? -16.280 -2.204 1.176 1.00 94.00 140 LYS A N 1
ATOM 1074 C CA . LYS A 1 140 ? -16.808 -3.346 0.413 1.00 94.00 140 LYS A CA 1
ATOM 1075 C C . LYS A 1 140 ? -15.689 -4.274 -0.049 1.00 94.00 140 LYS A C 1
ATOM 1077 O O . LYS A 1 140 ? -15.813 -5.479 0.147 1.00 94.00 140 LYS A O 1
ATOM 1082 N N . HIS A 1 141 ? -14.617 -3.710 -0.603 1.00 93.94 141 HIS A N 1
ATOM 1083 C CA . HIS A 1 141 ? -13.464 -4.462 -1.090 1.00 93.94 141 HIS A CA 1
ATOM 1084 C C . HIS A 1 141 ? -12.795 -5.259 0.040 1.00 93.94 141 HIS A C 1
ATOM 1086 O O . HIS A 1 141 ? -12.692 -6.480 -0.042 1.00 93.94 141 HIS A O 1
ATOM 1092 N N . PHE A 1 142 ? -12.432 -4.605 1.147 1.00 93.12 142 PHE A N 1
ATOM 1093 C CA . PHE A 1 142 ? -11.774 -5.301 2.256 1.00 93.12 142 PHE A CA 1
ATOM 1094 C C . PHE A 1 142 ? -12.700 -6.276 2.989 1.00 93.12 142 PHE A C 1
ATOM 1096 O O . PHE A 1 142 ? -12.239 -7.319 3.441 1.00 93.12 142 PHE A O 1
ATOM 1103 N N . TYR A 1 143 ? -14.006 -6.001 3.061 1.00 94.94 143 TYR A N 1
ATOM 1104 C CA . TYR A 1 143 ? -14.968 -6.974 3.581 1.00 94.94 143 TYR A CA 1
ATOM 1105 C C . TYR A 1 143 ? -15.046 -8.234 2.707 1.00 94.94 143 TYR A C 1
ATOM 1107 O O . TYR A 1 143 ? -15.127 -9.336 3.241 1.00 94.94 143 TYR A O 1
ATOM 1115 N N . ALA A 1 144 ? -15.007 -8.097 1.376 1.00 93.69 144 ALA A N 1
ATOM 1116 C CA . ALA A 1 144 ? -14.976 -9.250 0.478 1.00 93.69 144 ALA A CA 1
ATOM 1117 C C . ALA A 1 144 ? -13.693 -10.079 0.677 1.00 93.69 144 ALA A C 1
ATOM 1119 O O . ALA A 1 144 ? -13.767 -11.304 0.796 1.00 93.69 144 ALA A O 1
ATOM 1120 N N . ASN A 1 145 ? -12.539 -9.414 0.813 1.00 93.56 145 ASN A N 1
ATOM 1121 C CA . ASN A 1 145 ? -11.246 -10.069 1.034 1.00 93.56 145 ASN A CA 1
ATOM 1122 C C . ASN A 1 145 ? -11.191 -10.867 2.348 1.00 93.56 145 ASN A C 1
ATOM 1124 O O . ASN A 1 145 ? -10.530 -11.901 2.385 1.00 93.56 145 ASN A O 1
ATOM 1128 N N . MET A 1 146 ? -11.962 -10.490 3.383 1.00 94.56 146 MET A N 1
ATOM 1129 C CA . MET A 1 146 ? -12.041 -11.262 4.638 1.00 94.56 146 MET A CA 1
ATOM 1130 C C . MET A 1 146 ? -12.412 -12.734 4.425 1.00 94.56 146 MET A C 1
ATOM 1132 O O . MET A 1 146 ? -12.095 -13.576 5.265 1.00 94.56 146 MET A O 1
ATOM 1136 N N . ARG A 1 147 ? -13.091 -13.066 3.319 1.00 94.75 147 ARG A N 1
ATOM 1137 C CA . ARG A 1 147 ? -13.386 -14.456 2.965 1.00 94.75 147 ARG A CA 1
ATOM 1138 C C . ARG A 1 147 ? -12.102 -15.264 2.742 1.00 94.75 147 ARG A C 1
ATOM 1140 O O . ARG A 1 147 ? -12.061 -16.415 3.164 1.00 94.75 147 ARG A O 1
ATOM 1147 N N . ALA A 1 148 ? -11.077 -14.671 2.125 1.00 96.44 148 ALA A N 1
ATOM 1148 C CA . ALA A 1 148 ? -9.750 -15.271 1.983 1.00 96.44 148 ALA A CA 1
ATOM 1149 C C . ALA A 1 148 ? -9.032 -15.348 3.334 1.00 96.44 148 ALA A C 1
ATOM 1151 O O . ALA A 1 148 ? -8.581 -16.428 3.720 1.00 96.44 148 ALA A O 1
ATOM 1152 N N . SER A 1 149 ? -9.046 -14.258 4.107 1.00 95.50 149 SER A N 1
ATOM 1153 C CA . SER A 1 149 ? -8.399 -14.210 5.424 1.00 95.50 149 SER A CA 1
ATOM 1154 C C . SER A 1 149 ? -8.948 -15.273 6.389 1.00 95.50 149 SER A C 1
ATOM 1156 O O . SER A 1 149 ? -8.209 -15.890 7.153 1.00 95.50 149 SER A O 1
ATOM 1158 N N . ALA A 1 150 ? -10.253 -15.557 6.318 1.00 95.62 150 ALA A N 1
ATOM 1159 C CA . ALA A 1 150 ? -10.906 -16.589 7.122 1.00 95.62 150 ALA A CA 1
ATOM 1160 C C . ALA A 1 150 ? -10.487 -18.029 6.761 1.00 95.62 150 ALA A C 1
ATOM 1162 O O . ALA A 1 150 ? -10.781 -18.950 7.521 1.00 95.62 150 ALA A O 1
ATOM 1163 N N . ARG A 1 151 ? -9.826 -18.241 5.616 1.00 97.19 151 ARG A N 1
ATOM 1164 C CA . ARG A 1 151 ? -9.403 -19.560 5.112 1.00 97.19 151 ARG A CA 1
ATOM 1165 C C . ARG A 1 151 ? -7.889 -19.762 5.141 1.00 97.19 151 ARG A C 1
ATOM 1167 O O . ARG A 1 151 ? -7.419 -20.804 4.692 1.00 97.19 151 ARG A O 1
ATOM 1174 N N . LEU A 1 152 ? -7.130 -18.812 5.699 1.00 97.00 152 LEU A N 1
ATOM 1175 C CA . LEU A 1 152 ? -5.670 -18.908 5.793 1.00 97.00 152 LEU A CA 1
ATOM 1176 C C . LEU A 1 152 ? -5.216 -20.178 6.514 1.00 97.00 152 LEU A C 1
ATOM 1178 O O . LEU A 1 152 ? -4.348 -20.879 6.006 1.00 97.00 152 LEU A O 1
ATOM 1182 N N . TYR A 1 153 ? -5.813 -20.492 7.670 1.00 97.69 153 TYR A N 1
ATOM 1183 C CA . TYR A 1 153 ? -5.452 -21.690 8.432 1.00 97.69 153 TYR A CA 1
ATOM 1184 C C . TYR A 1 153 ? -5.622 -22.961 7.592 1.00 97.69 153 TYR A C 1
ATOM 1186 O O . TYR A 1 153 ? -4.664 -23.711 7.432 1.00 97.69 153 TYR A O 1
ATOM 1194 N N . ASP A 1 154 ? -6.802 -23.154 6.993 1.00 98.19 154 ASP A N 1
ATOM 1195 C CA . ASP A 1 154 ? -7.098 -24.330 6.168 1.00 98.19 154 ASP A CA 1
ATOM 1196 C C . ASP A 1 154 ? -6.129 -24.455 4.984 1.00 98.19 154 ASP A C 1
ATOM 1198 O O . ASP A 1 154 ? -5.649 -25.547 4.682 1.00 98.19 154 ASP A O 1
ATOM 1202 N N . TYR A 1 155 ? -5.834 -23.332 4.317 1.00 98.19 155 TYR A N 1
ATOM 1203 C CA . TYR A 1 155 ? -4.914 -23.297 3.186 1.00 98.19 155 TYR A CA 1
ATOM 1204 C C . TYR A 1 155 ? -3.498 -23.704 3.601 1.00 98.19 155 TYR A C 1
ATOM 1206 O O . TYR A 1 155 ? -2.892 -24.570 2.972 1.00 98.19 155 TYR A O 1
ATOM 1214 N N . PHE A 1 156 ? -2.958 -23.097 4.659 1.00 98.25 156 PHE A N 1
ATOM 1215 C CA . PHE A 1 156 ? -1.581 -23.352 5.075 1.00 98.25 156 PHE A CA 1
ATOM 1216 C C . PHE A 1 156 ? -1.398 -24.720 5.729 1.00 98.25 156 PHE A C 1
ATOM 1218 O O . PHE A 1 156 ? -0.364 -25.348 5.500 1.00 98.25 156 PHE A O 1
ATOM 1225 N N . GLU A 1 157 ? -2.397 -25.214 6.465 1.00 98.31 157 GLU A N 1
ATOM 1226 C CA . GLU A 1 157 ? -2.394 -26.576 7.005 1.00 98.31 157 GLU A CA 1
ATOM 1227 C C . GLU A 1 157 ? -2.324 -27.608 5.868 1.00 98.31 157 GLU A C 1
ATOM 1229 O O . GLU A 1 157 ? -1.497 -28.518 5.904 1.00 98.31 157 GLU A O 1
ATOM 1234 N N . ALA A 1 158 ? -3.119 -27.429 4.805 1.00 97.50 158 ALA A N 1
ATOM 1235 C CA . ALA A 1 158 ? -3.117 -28.328 3.650 1.00 97.50 158 ALA A CA 1
ATOM 1236 C C . ALA A 1 158 ? -1.818 -28.271 2.821 1.00 97.50 158 ALA A C 1
ATOM 1238 O O . ALA A 1 158 ? -1.451 -29.260 2.187 1.00 97.50 158 ALA A O 1
ATOM 1239 N N . ASN A 1 159 ? -1.114 -27.135 2.839 1.00 96.44 159 ASN A N 1
ATOM 1240 C CA . ASN A 1 159 ? 0.073 -26.879 2.015 1.00 96.44 159 ASN A CA 1
ATOM 1241 C C . ASN A 1 159 ? 1.398 -26.920 2.797 1.00 96.44 159 ASN A C 1
ATOM 1243 O O . ASN A 1 159 ? 2.433 -26.469 2.303 1.00 96.44 159 ASN A O 1
ATOM 1247 N N . GLY A 1 160 ? 1.396 -27.444 4.028 1.00 97.31 160 GLY A N 1
ATOM 1248 C CA . GLY A 1 160 ? 2.615 -27.605 4.825 1.00 97.31 160 GLY A CA 1
ATOM 1249 C C . GLY A 1 160 ? 3.311 -26.282 5.160 1.00 97.31 160 GLY A C 1
ATOM 1250 O O . GLY A 1 160 ? 4.543 -26.231 5.209 1.00 97.31 160 GLY A O 1
ATOM 1251 N N . TYR A 1 161 ? 2.528 -25.216 5.359 1.00 97.06 161 TYR A N 1
ATOM 1252 C CA . TYR A 1 161 ? 2.995 -23.890 5.774 1.00 97.06 161 TYR A CA 1
ATOM 1253 C C . TYR A 1 161 ? 4.065 -23.273 4.857 1.00 97.06 161 TYR A C 1
ATOM 1255 O O . TYR A 1 161 ? 4.935 -22.529 5.309 1.00 97.06 161 TYR A O 1
ATOM 1263 N N . GLN A 1 162 ? 4.022 -23.591 3.561 1.00 95.75 162 GLN A N 1
ATOM 1264 C CA . GLN A 1 162 ? 4.914 -22.994 2.569 1.00 95.75 162 GLN A CA 1
ATOM 1265 C C . GLN A 1 162 ? 4.390 -21.635 2.110 1.00 95.75 162 GLN A C 1
ATOM 1267 O O . GLN A 1 162 ? 3.189 -21.461 1.914 1.00 95.75 162 GLN A O 1
ATOM 1272 N N . ASN A 1 163 ? 5.299 -20.682 1.894 1.00 93.62 163 ASN A N 1
ATOM 1273 C CA . ASN A 1 163 ? 4.940 -19.396 1.305 1.00 93.62 163 ASN A CA 1
ATOM 1274 C C . ASN A 1 163 ? 4.429 -19.613 -0.133 1.00 93.62 163 ASN A C 1
ATOM 1276 O O . ASN A 1 163 ? 5.156 -20.227 -0.926 1.00 93.62 163 ASN A O 1
ATOM 1280 N N . PRO A 1 164 ? 3.224 -19.140 -0.494 1.00 93.50 164 PRO A N 1
ATOM 1281 C CA . PRO A 1 164 ? 2.699 -19.348 -1.833 1.00 93.50 164 PRO A CA 1
ATOM 1282 C C . PRO A 1 164 ? 3.522 -18.558 -2.860 1.00 93.50 164 PRO A C 1
ATOM 1284 O O . PRO A 1 164 ? 4.000 -17.457 -2.595 1.00 93.50 164 PRO A O 1
ATOM 1287 N N . THR A 1 165 ? 3.742 -19.154 -4.032 1.00 91.44 165 THR A N 1
ATOM 1288 C CA . THR A 1 165 ? 4.551 -18.554 -5.115 1.00 91.44 165 THR A CA 1
ATOM 1289 C C . THR A 1 165 ? 3.906 -18.675 -6.495 1.00 91.44 165 THR A C 1
ATOM 1291 O O . THR A 1 165 ? 4.458 -18.177 -7.480 1.00 91.44 165 THR A O 1
ATOM 1294 N N . ASP A 1 166 ? 2.739 -19.315 -6.575 1.00 92.75 166 ASP A N 1
ATOM 1295 C CA . ASP A 1 166 ? 1.921 -19.389 -7.777 1.00 92.75 166 ASP A CA 1
ATOM 1296 C C . ASP A 1 166 ? 0.707 -18.472 -7.616 1.00 92.75 166 ASP A C 1
ATOM 1298 O O . ASP A 1 166 ? -0.098 -18.642 -6.707 1.00 92.75 166 ASP A O 1
ATOM 1302 N N . SER A 1 167 ? 0.569 -17.498 -8.514 1.00 91.88 167 SER A N 1
ATOM 1303 C CA . SER A 1 167 ? -0.537 -16.536 -8.513 1.00 91.88 167 SER A CA 1
ATOM 1304 C C . SER A 1 167 ? -1.909 -17.192 -8.742 1.00 91.88 167 SER A C 1
ATOM 1306 O O . SER A 1 167 ? -2.939 -16.573 -8.491 1.00 91.88 167 SER A O 1
ATOM 1308 N N . TYR A 1 168 ? -1.938 -18.433 -9.240 1.00 94.19 168 TYR A N 1
ATOM 1309 C CA . TYR A 1 168 ? -3.161 -19.219 -9.442 1.00 94.19 168 TYR A CA 1
ATOM 1310 C C . TYR A 1 168 ? -3.453 -20.201 -8.296 1.00 94.19 168 TYR A C 1
ATOM 1312 O O . TYR A 1 168 ? -4.442 -20.929 -8.358 1.00 94.19 168 TYR A O 1
ATOM 1320 N N . ASP A 1 169 ? -2.614 -20.215 -7.260 1.00 95.00 169 ASP A N 1
ATOM 1321 C CA . ASP A 1 169 ? -2.788 -21.016 -6.050 1.00 95.00 169 ASP A CA 1
ATOM 1322 C C . ASP A 1 169 ? -2.490 -20.139 -4.828 1.00 95.00 169 ASP A C 1
ATOM 1324 O O . ASP A 1 169 ? -1.359 -20.057 -4.345 1.00 95.00 169 ASP A O 1
ATOM 1328 N N . ALA A 1 170 ? -3.511 -19.396 -4.403 1.00 95.94 170 ALA A N 1
ATOM 1329 C CA . ALA A 1 170 ? -3.520 -18.547 -3.220 1.00 95.94 170 ALA A CA 1
ATOM 1330 C C . ALA A 1 170 ? -4.680 -18.948 -2.290 1.00 95.94 170 ALA A C 1
ATOM 1332 O O . ALA A 1 170 ? -5.657 -19.576 -2.725 1.00 95.94 170 ALA A O 1
ATOM 1333 N N . PRO A 1 171 ? -4.662 -18.508 -1.017 1.00 97.75 171 PRO A N 1
ATOM 1334 C CA . PRO A 1 171 ? -5.822 -18.622 -0.134 1.00 97.75 171 PRO A CA 1
ATOM 1335 C C . PRO A 1 171 ? -7.126 -18.086 -0.748 1.00 97.75 171 PRO A C 1
ATOM 1337 O O . PRO A 1 171 ? -8.204 -18.621 -0.475 1.00 97.75 171 PRO A O 1
ATOM 1340 N N . PHE A 1 172 ? -7.043 -17.071 -1.612 1.00 98.06 172 PHE A N 1
ATOM 1341 C CA . PHE A 1 172 ? -8.167 -16.564 -2.394 1.00 98.06 172 PHE A CA 1
ATOM 1342 C C . PHE A 1 172 ? -8.866 -17.650 -3.226 1.00 98.06 172 PHE A C 1
ATOM 1344 O O . PHE A 1 172 ? -10.086 -17.790 -3.115 1.00 98.06 172 PHE A O 1
ATOM 1351 N N . GLN A 1 173 ? -8.141 -18.460 -4.003 1.00 97.81 173 GLN A N 1
ATOM 1352 C CA . GLN A 1 173 ? -8.743 -19.511 -4.833 1.00 97.81 173 GLN A CA 1
ATOM 1353 C C . GLN A 1 173 ? -9.499 -20.536 -3.981 1.00 97.81 173 GLN A C 1
ATOM 1355 O O . GLN A 1 173 ? -10.636 -20.888 -4.304 1.00 97.81 173 GLN A O 1
ATOM 1360 N N . LEU A 1 174 ? -8.928 -20.940 -2.839 1.00 97.38 174 LEU A N 1
ATOM 1361 C CA . LEU A 1 174 ? -9.597 -21.824 -1.878 1.00 97.38 174 LEU A CA 1
ATOM 1362 C C . LEU A 1 174 ? -10.864 -21.187 -1.288 1.00 97.38 174 LEU A C 1
ATOM 1364 O O . LEU A 1 174 ? -11.877 -21.856 -1.064 1.00 97.38 174 LEU A O 1
ATOM 1368 N N . ALA A 1 175 ? -10.803 -19.896 -0.974 1.00 97.56 175 ALA A N 1
ATOM 1369 C CA . ALA A 1 175 ? -11.895 -19.190 -0.329 1.00 97.56 175 ALA A CA 1
ATOM 1370 C C . ALA A 1 175 ? -13.075 -18.944 -1.269 1.00 97.56 175 ALA A C 1
ATOM 1372 O O . ALA A 1 175 ? -14.228 -19.081 -0.846 1.00 97.56 175 ALA A O 1
ATOM 1373 N N . PHE A 1 176 ? -12.794 -18.605 -2.525 1.00 96.50 176 PHE A N 1
ATOM 1374 C CA . PHE A 1 176 ? -13.786 -18.263 -3.541 1.00 96.50 176 PHE A CA 1
ATOM 1375 C C . PHE A 1 176 ? -14.186 -19.440 -4.437 1.00 96.50 176 PHE A C 1
ATOM 1377 O O . PHE A 1 176 ? -15.115 -19.275 -5.223 1.00 96.50 176 PHE A O 1
ATOM 1384 N N . ASP A 1 177 ? -13.560 -20.608 -4.261 1.00 96.31 177 ASP A N 1
ATOM 1385 C CA . ASP A 1 177 ? -13.790 -21.821 -5.058 1.00 96.31 177 ASP A CA 1
ATOM 1386 C C . ASP A 1 177 ? -13.646 -21.542 -6.562 1.00 96.31 177 ASP A C 1
ATOM 1388 O O . ASP A 1 177 ? -14.553 -21.743 -7.370 1.00 96.31 177 ASP A O 1
ATOM 1392 N N . THR A 1 178 ? -12.492 -20.983 -6.932 1.00 96.62 178 THR A N 1
ATOM 1393 C CA . THR A 1 178 ? -12.172 -20.612 -8.313 1.00 96.62 178 THR A CA 1
ATOM 1394 C C . THR A 1 178 ? -10.755 -21.031 -8.684 1.00 96.62 178 THR A C 1
ATOM 1396 O O . THR A 1 178 ? -9.897 -21.191 -7.823 1.00 96.62 178 THR A O 1
ATOM 1399 N N . LYS A 1 179 ? -10.511 -21.202 -9.985 1.00 95.69 179 LYS A N 1
ATOM 1400 C CA . LYS A 1 179 ? -9.170 -21.399 -10.564 1.00 95.69 179 LYS A CA 1
ATOM 1401 C C . LYS A 1 179 ? -8.627 -20.141 -11.239 1.00 95.69 179 LYS A C 1
ATOM 1403 O O . LYS A 1 179 ? -7.514 -20.158 -11.753 1.00 95.69 179 LYS A O 1
ATOM 1408 N N . ASP A 1 180 ? -9.439 -19.093 -11.292 1.00 96.31 180 ASP A N 1
ATOM 1409 C CA . ASP A 1 180 ? -9.075 -17.822 -11.901 1.00 96.31 180 ASP A CA 1
ATOM 1410 C C . ASP A 1 180 ? -8.009 -17.108 -11.056 1.00 96.31 180 ASP A C 1
ATOM 1412 O O . ASP A 1 180 ? -8.000 -17.199 -9.822 1.00 96.31 180 ASP A O 1
ATOM 1416 N N . HIS A 1 181 ? -7.153 -16.324 -11.710 1.00 94.38 181 HIS A N 1
ATOM 1417 C CA . HIS A 1 181 ? -6.403 -15.276 -11.017 1.00 94.38 181 HIS A CA 1
ATOM 1418 C C . HIS A 1 181 ? -7.366 -14.209 -10.463 1.00 94.38 181 HIS A C 1
ATOM 1420 O O . HIS A 1 181 ? -8.443 -13.995 -11.024 1.00 94.38 181 HIS A O 1
ATOM 1426 N N . TYR A 1 182 ? -6.980 -13.470 -9.416 1.00 95.31 182 TYR A N 1
ATOM 1427 C CA . TYR A 1 182 ? -7.836 -12.439 -8.808 1.00 95.31 182 TYR A CA 1
ATOM 1428 C C . TYR A 1 182 ? -8.415 -11.448 -9.834 1.00 95.31 182 TYR A C 1
ATOM 1430 O O . TYR A 1 182 ? -9.621 -11.213 -9.867 1.00 95.31 182 TYR A O 1
ATOM 1438 N N . PHE A 1 183 ? -7.584 -10.927 -10.743 1.00 92.94 183 PHE A N 1
ATOM 1439 C CA . PHE A 1 183 ? -8.035 -10.005 -11.799 1.00 92.94 183 PHE A CA 1
ATOM 1440 C C . PHE A 1 183 ? -8.981 -10.641 -12.828 1.00 92.94 183 PHE A C 1
ATOM 1442 O O . PHE A 1 183 ? -9.885 -9.972 -13.326 1.00 92.94 183 PHE A O 1
ATOM 1449 N N . GLU A 1 184 ? -8.810 -11.927 -13.139 1.00 94.12 184 GLU A N 1
ATOM 1450 C CA . GLU A 1 184 ? -9.729 -12.659 -14.020 1.00 94.12 184 GLU A CA 1
ATOM 1451 C C . GLU A 1 184 ? -11.083 -12.872 -13.333 1.00 94.12 184 GLU A C 1
ATOM 1453 O O . GLU A 1 184 ? -12.133 -12.755 -13.968 1.00 94.12 184 GLU A O 1
ATOM 1458 N N . TRP A 1 185 ? -11.066 -13.132 -12.023 1.00 95.69 185 TRP A N 1
ATOM 1459 C CA . TRP A 1 185 ? -12.272 -13.216 -11.211 1.00 95.69 185 TRP A CA 1
ATOM 1460 C C . TRP A 1 185 ? -12.978 -11.859 -11.116 1.00 95.69 185 TRP A C 1
ATOM 1462 O O . TRP A 1 185 ? -14.188 -11.800 -11.328 1.00 95.69 185 TRP A O 1
ATOM 1472 N N . LEU A 1 186 ? -12.255 -10.756 -10.884 1.00 93.62 186 LEU A N 1
ATOM 1473 C CA . LEU A 1 186 ? -12.845 -9.411 -10.861 1.00 93.62 186 LEU A CA 1
ATOM 1474 C C . LEU A 1 186 ? -13.545 -9.070 -12.183 1.00 93.62 186 LEU A C 1
ATOM 1476 O O . LEU A 1 186 ? -14.678 -8.591 -12.163 1.00 93.62 186 LEU A O 1
ATOM 1480 N N . ALA A 1 187 ? -12.947 -9.411 -13.328 1.00 91.19 187 ALA A N 1
ATOM 1481 C CA . ALA A 1 187 ? -13.560 -9.185 -14.639 1.00 91.19 187 ALA A CA 1
ATOM 1482 C C . ALA A 1 187 ? -14.921 -9.899 -14.806 1.00 91.19 187 ALA A C 1
ATOM 1484 O O . ALA A 1 187 ? -15.776 -9.440 -15.565 1.00 91.19 187 ALA A O 1
ATOM 1485 N N . LYS A 1 188 ? -15.151 -11.002 -14.079 1.00 94.44 188 LYS A N 1
ATOM 1486 C CA . LYS A 1 188 ? -16.427 -11.741 -14.044 1.00 94.44 188 LYS A CA 1
ATOM 1487 C C . LYS A 1 188 ? -17.388 -11.236 -12.958 1.00 94.44 188 LYS A C 1
ATOM 1489 O O . LYS A 1 188 ? -18.553 -11.630 -12.958 1.00 94.44 188 LYS A O 1
ATOM 1494 N N . ASN A 1 189 ? -16.930 -10.364 -12.057 1.00 93.88 189 ASN A N 1
ATOM 1495 C CA . ASN A 1 189 ? -17.673 -9.854 -10.903 1.00 93.88 189 ASN A CA 1
ATOM 1496 C C . ASN A 1 189 ? -17.659 -8.308 -10.885 1.00 93.88 189 ASN A C 1
ATOM 1498 O O . ASN A 1 189 ? -16.904 -7.693 -10.129 1.00 93.88 189 ASN A O 1
ATOM 1502 N N . PRO A 1 190 ? -18.524 -7.642 -11.680 1.00 91.12 190 PRO A N 1
ATOM 1503 C CA . PRO A 1 190 ? -18.460 -6.190 -11.893 1.00 91.12 190 PRO A CA 1
ATOM 1504 C C . PRO A 1 190 ? -18.603 -5.337 -10.625 1.00 91.12 190 PRO A C 1
ATOM 1506 O O . PRO A 1 190 ? -18.059 -4.236 -10.548 1.00 91.12 190 PRO A O 1
ATOM 1509 N N . ALA A 1 191 ? -19.342 -5.820 -9.621 1.00 90.62 191 ALA A N 1
ATOM 1510 C CA . ALA A 1 191 ? -19.489 -5.115 -8.348 1.00 90.62 191 ALA A CA 1
ATOM 1511 C C . ALA A 1 191 ? -18.162 -5.064 -7.573 1.00 90.62 191 ALA A C 1
ATOM 1513 O O . ALA A 1 191 ? -17.800 -4.008 -7.052 1.00 90.62 191 ALA A O 1
ATOM 1514 N N . ASP A 1 192 ? -17.428 -6.175 -7.542 1.00 92.69 192 ASP A N 1
ATOM 1515 C CA . ASP A 1 192 ? -16.119 -6.272 -6.902 1.00 92.69 192 ASP A CA 1
ATOM 1516 C C . ASP A 1 192 ? -15.049 -5.534 -7.712 1.00 92.69 192 ASP A C 1
ATOM 1518 O O . ASP A 1 192 ? -14.244 -4.811 -7.128 1.00 92.69 192 ASP A O 1
ATOM 1522 N N . GLN A 1 193 ? -15.097 -5.606 -9.049 1.00 90.44 193 GLN A N 1
ATOM 1523 C CA . GLN A 1 193 ? -14.235 -4.806 -9.930 1.00 90.44 193 GLN A CA 1
ATOM 1524 C C . GLN A 1 193 ? -14.401 -3.307 -9.658 1.00 90.44 193 GLN A C 1
ATOM 1526 O O . GLN A 1 193 ? -13.414 -2.591 -9.493 1.00 90.44 193 GLN A O 1
ATOM 1531 N N . LYS A 1 194 ? -15.644 -2.822 -9.549 1.00 88.19 194 LYS A N 1
ATOM 1532 C CA . LYS A 1 194 ? -15.921 -1.418 -9.221 1.00 88.19 194 LYS A CA 1
ATOM 1533 C C . LYS A 1 194 ? -15.361 -1.033 -7.851 1.00 88.19 194 LYS A C 1
ATOM 1535 O O . LYS A 1 194 ? -14.788 0.054 -7.709 1.00 88.19 194 LYS A O 1
ATOM 1540 N N . ALA A 1 195 ? -15.533 -1.899 -6.851 1.00 90.25 195 ALA A N 1
ATOM 1541 C CA . ALA A 1 195 ? -15.026 -1.656 -5.505 1.00 90.25 195 ALA A CA 1
ATOM 1542 C C . ALA A 1 195 ? -13.487 -1.616 -5.478 1.00 90.25 195 ALA A C 1
ATOM 1544 O O . ALA A 1 195 ? -12.904 -0.714 -4.871 1.00 90.25 195 ALA A O 1
ATOM 1545 N N . PHE A 1 196 ? -12.837 -2.537 -6.197 1.00 89.62 196 PHE A N 1
ATOM 1546 C CA . PHE A 1 196 ? -11.389 -2.575 -6.392 1.00 89.62 196 PHE A CA 1
ATOM 1547 C C . PHE A 1 196 ? -10.883 -1.304 -7.086 1.00 89.62 196 PHE A C 1
ATOM 1549 O O . PHE A 1 196 ? -10.077 -0.575 -6.508 1.00 89.62 196 PHE A O 1
ATOM 1556 N N . ASN A 1 197 ? -11.428 -0.964 -8.261 1.00 85.44 197 ASN A N 1
ATOM 1557 C CA . ASN A 1 197 ? -11.038 0.222 -9.032 1.00 85.44 197 ASN A CA 1
ATOM 1558 C C . ASN A 1 197 ? -11.159 1.497 -8.187 1.00 85.44 197 ASN A C 1
ATOM 1560 O O . ASN A 1 197 ? -10.235 2.308 -8.134 1.00 85.44 197 ASN A O 1
ATOM 1564 N N . SER A 1 198 ? -12.269 1.647 -7.456 1.00 85.44 198 SER A N 1
ATOM 1565 C CA . SER A 1 198 ? -12.490 2.790 -6.561 1.00 85.44 198 SER A CA 1
ATOM 1566 C C . SER A 1 198 ? -11.470 2.833 -5.419 1.00 85.44 198 SER A C 1
ATOM 1568 O O . SER A 1 198 ? -10.955 3.903 -5.094 1.00 85.44 198 SER A O 1
ATOM 1570 N N . THR A 1 199 ? -11.134 1.678 -4.840 1.00 84.25 199 THR A N 1
ATOM 1571 C CA . THR A 1 199 ? -10.133 1.549 -3.771 1.00 84.25 199 THR A CA 1
ATOM 1572 C C . THR A 1 199 ? -8.742 1.957 -4.249 1.00 84.25 199 THR A C 1
ATOM 1574 O O . THR A 1 199 ? -8.056 2.717 -3.562 1.00 84.25 199 THR A O 1
ATOM 1577 N N . MET A 1 200 ? -8.352 1.554 -5.460 1.00 82.12 200 MET A N 1
ATOM 1578 C CA . MET A 1 200 ? -7.060 1.922 -6.052 1.00 82.12 200 MET A CA 1
ATOM 1579 C C . MET A 1 200 ? -6.909 3.439 -6.257 1.00 82.12 200 MET A C 1
ATOM 1581 O O . MET A 1 200 ? -5.794 3.960 -6.263 1.00 82.12 200 MET A O 1
ATOM 1585 N N . THR A 1 201 ? -8.010 4.201 -6.318 1.00 77.25 201 THR A N 1
ATOM 1586 C CA . THR A 1 201 ? -7.939 5.672 -6.386 1.00 77.25 201 THR A CA 1
ATOM 1587 C C . THR A 1 201 ? -7.527 6.349 -5.073 1.00 77.25 201 THR A C 1
ATOM 1589 O O . THR A 1 201 ? -7.056 7.491 -5.090 1.00 77.25 201 THR A O 1
ATOM 1592 N N . LEU A 1 202 ? -7.688 5.673 -3.928 1.00 72.00 202 LEU A N 1
ATOM 1593 C CA . LEU A 1 202 ? -7.438 6.249 -2.603 1.00 72.00 202 LEU A CA 1
ATOM 1594 C C . LEU A 1 202 ? -5.957 6.291 -2.225 1.00 72.00 202 LEU A C 1
ATOM 1596 O O . LEU A 1 202 ? -5.568 7.150 -1.431 1.00 72.00 202 LEU A O 1
ATOM 1600 N N . GLY A 1 203 ? -5.130 5.413 -2.805 1.00 60.59 203 GLY A N 1
ATOM 1601 C CA . GLY A 1 203 ? -3.699 5.306 -2.499 1.00 60.59 203 GLY A CA 1
ATOM 1602 C C . GLY A 1 203 ? -2.919 6.616 -2.679 1.00 60.59 203 GLY A C 1
ATOM 1603 O O . GLY A 1 203 ? -1.923 6.824 -1.987 1.00 60.59 203 GLY A O 1
ATOM 1604 N N . ARG A 1 204 ? -3.410 7.527 -3.533 1.00 58.75 204 ARG A N 1
ATOM 1605 C CA . ARG A 1 204 ? -2.851 8.874 -3.753 1.00 58.75 204 ARG A CA 1
ATOM 1606 C C . ARG A 1 204 ? -2.938 9.776 -2.522 1.00 58.75 204 ARG A C 1
ATOM 1608 O O . ARG A 1 204 ? -1.966 10.418 -2.151 1.00 58.75 204 ARG A O 1
ATOM 1615 N N . ARG A 1 205 ? -4.065 9.761 -1.799 1.00 50.59 205 ARG A N 1
ATOM 1616 C CA . ARG A 1 205 ? -4.342 10.719 -0.704 1.00 50.59 205 ARG A CA 1
ATOM 1617 C C . ARG A 1 205 ? -3.447 10.545 0.531 1.00 50.59 205 ARG A C 1
ATOM 1619 O O . ARG A 1 205 ? -3.507 11.365 1.441 1.00 50.59 205 ARG A O 1
ATOM 1626 N N . VAL A 1 206 ? -2.657 9.472 0.589 1.00 52.00 206 VAL A N 1
ATOM 1627 C CA . VAL A 1 206 ? -1.886 9.063 1.775 1.00 52.00 206 VAL A CA 1
ATOM 1628 C C . VAL A 1 206 ? -0.365 9.185 1.563 1.00 52.00 206 VAL A C 1
ATOM 1630 O O . VAL A 1 206 ? 0.388 9.100 2.531 1.00 52.00 206 VAL A O 1
ATOM 1633 N N . ARG A 1 207 ? 0.124 9.385 0.327 1.00 56.28 207 ARG A N 1
ATOM 1634 C CA . ARG A 1 207 ? 1.556 9.217 -0.014 1.00 56.28 207 ARG A CA 1
ATOM 1635 C C . ARG A 1 207 ? 2.432 10.469 0.090 1.00 56.28 207 ARG A C 1
ATOM 1637 O O . ARG A 1 207 ? 3.634 10.367 -0.153 1.00 56.28 207 ARG A O 1
ATOM 1644 N N . GLY A 1 208 ? 1.910 11.593 0.572 1.00 65.62 208 GLY A N 1
ATOM 1645 C CA . GLY A 1 208 ? 2.710 12.808 0.739 1.00 65.62 208 GLY A CA 1
ATOM 1646 C C . GLY A 1 208 ? 2.977 13.468 -0.611 1.00 65.62 208 GLY A C 1
ATOM 1647 O O . GLY A 1 208 ? 2.026 13.925 -1.230 1.00 65.62 208 GLY A O 1
ATOM 1648 N N . LYS A 1 209 ? 4.245 13.535 -1.034 1.00 76.81 209 LYS A N 1
ATOM 1649 C CA . LYS A 1 209 ? 4.637 14.101 -2.334 1.00 76.81 209 LYS A CA 1
ATOM 1650 C C . LYS A 1 209 ? 4.429 13.100 -3.466 1.00 76.81 209 LYS A C 1
ATOM 1652 O O . LYS A 1 209 ? 4.676 11.905 -3.286 1.00 76.81 209 LYS A O 1
ATOM 1657 N N . GLU A 1 210 ? 4.074 13.596 -4.641 1.00 84.19 210 GLU A N 1
ATOM 1658 C CA . GLU A 1 210 ? 3.988 12.789 -5.851 1.00 84.19 210 GLU A CA 1
ATOM 1659 C C . GLU A 1 210 ? 5.377 12.399 -6.382 1.00 84.19 210 GLU A C 1
ATOM 1661 O O . GLU A 1 210 ? 6.399 13.038 -6.109 1.00 84.19 210 GLU A O 1
ATOM 1666 N N . TRP A 1 211 ? 5.440 11.315 -7.164 1.00 87.62 211 TRP A N 1
ATOM 1667 C CA . TRP A 1 211 ? 6.717 10.762 -7.639 1.00 87.62 211 TRP A CA 1
ATOM 1668 C C . TRP A 1 211 ? 7.520 11.771 -8.467 1.00 87.62 211 TRP A C 1
ATOM 1670 O O . TRP A 1 211 ? 8.743 11.833 -8.354 1.00 87.62 211 TRP A O 1
ATOM 1680 N N . PHE A 1 212 ? 6.836 12.587 -9.269 1.00 90.12 212 PHE A N 1
ATOM 1681 C CA . PHE A 1 212 ? 7.445 13.587 -10.142 1.00 90.12 212 PHE A CA 1
ATOM 1682 C C . PHE A 1 212 ? 7.904 14.850 -9.397 1.00 90.12 212 PHE A C 1
ATOM 1684 O O . PHE A 1 212 ? 8.614 15.667 -9.978 1.00 90.12 212 PHE A O 1
ATOM 1691 N N . GLU A 1 213 ? 7.549 15.012 -8.118 1.00 88.31 213 GLU A N 1
ATOM 1692 C CA . GLU A 1 213 ? 8.088 16.079 -7.265 1.00 88.31 213 GLU A CA 1
ATOM 1693 C C . GLU A 1 213 ? 9.473 15.734 -6.704 1.00 88.31 213 GLU A C 1
ATOM 1695 O O . GLU A 1 213 ? 10.254 16.626 -6.370 1.00 88.31 213 GLU A O 1
ATOM 1700 N N . VAL A 1 214 ? 9.784 14.441 -6.572 1.00 87.31 214 VAL A N 1
ATOM 1701 C CA . VAL A 1 214 ? 11.085 13.962 -6.072 1.00 87.31 214 VAL A CA 1
ATOM 1702 C C . VAL A 1 214 ? 11.981 13.405 -7.169 1.00 87.31 214 VAL A C 1
ATOM 1704 O O . VAL A 1 214 ? 13.204 13.391 -7.026 1.00 87.31 214 VAL A O 1
ATOM 1707 N N . PHE A 1 215 ? 11.388 12.955 -8.270 1.00 91.62 215 PHE A N 1
ATOM 1708 C CA . PHE A 1 215 ? 12.108 12.481 -9.437 1.00 91.62 215 PHE A CA 1
ATOM 1709 C C . PHE A 1 215 ? 12.577 13.663 -10.308 1.00 91.62 215 PHE A C 1
ATOM 1711 O O . PHE A 1 215 ? 11.800 14.584 -10.558 1.00 91.62 215 PHE A O 1
ATOM 1718 N N . PRO A 1 216 ? 13.819 13.660 -10.831 1.00 92.56 216 PRO A N 1
ATOM 1719 C CA . PRO A 1 216 ? 14.360 14.750 -11.647 1.00 92.56 216 PRO A CA 1
ATOM 1720 C C . PRO A 1 216 ? 13.796 14.740 -13.080 1.00 92.56 216 PRO A C 1
ATOM 1722 O O . PRO A 1 216 ? 14.504 14.457 -14.050 1.00 92.56 216 PRO A O 1
ATOM 1725 N N . VAL A 1 217 ? 12.508 15.069 -13.216 1.00 94.19 217 VAL A N 1
ATOM 1726 C CA . VAL A 1 217 ? 11.751 15.056 -14.480 1.00 94.19 217 VAL A CA 1
ATOM 1727 C C . VAL A 1 217 ? 12.464 15.848 -15.575 1.00 94.19 217 VAL A C 1
ATOM 1729 O O . VAL A 1 217 ? 12.747 15.293 -16.632 1.00 94.19 217 VAL A O 1
ATOM 1732 N N . GLY A 1 218 ? 12.834 17.105 -15.312 1.00 90.62 218 GLY A N 1
ATOM 1733 C CA . GLY A 1 218 ? 13.434 17.978 -16.328 1.00 90.62 218 GLY A CA 1
ATOM 1734 C C . GLY A 1 218 ? 14.775 17.485 -16.886 1.00 90.62 218 GLY A C 1
ATOM 1735 O O . GLY A 1 218 ? 15.116 17.802 -18.023 1.00 90.62 218 GLY A O 1
ATOM 1736 N N . GLU A 1 219 ? 15.531 16.690 -16.123 1.00 89.94 219 GLU A N 1
ATOM 1737 C CA . GLU A 1 219 ? 16.805 16.114 -16.572 1.00 89.94 219 GLU A CA 1
ATOM 1738 C C . GLU A 1 219 ? 16.601 14.776 -17.293 1.00 89.94 219 GLU A C 1
ATOM 1740 O O . GLU A 1 219 ? 17.255 14.495 -18.298 1.00 89.94 219 GLU A O 1
ATOM 1745 N N . LYS A 1 220 ? 15.720 13.920 -16.763 1.00 92.62 220 LYS A N 1
ATOM 1746 C CA . LYS A 1 220 ? 15.612 12.520 -17.195 1.00 92.62 220 LYS A CA 1
ATOM 1747 C C . LYS A 1 220 ? 14.534 12.285 -18.252 1.00 92.62 220 LYS A C 1
ATOM 1749 O O . LYS A 1 220 ? 14.668 11.346 -19.036 1.00 92.62 220 LYS A O 1
ATOM 1754 N N . LEU A 1 221 ? 13.496 13.120 -18.302 1.00 93.94 221 LEU A N 1
ATOM 1755 C CA . LEU A 1 221 ? 12.355 12.988 -19.210 1.00 93.94 221 LEU A CA 1
ATOM 1756 C C . LEU A 1 221 ? 12.405 14.053 -20.304 1.00 93.94 221 LEU A C 1
ATOM 1758 O O . LEU A 1 221 ? 11.654 15.022 -20.303 1.00 93.94 221 LEU A O 1
ATOM 1762 N N . GLN A 1 222 ? 13.304 13.836 -21.263 1.00 89.75 222 GLN A N 1
ATOM 1763 C CA . GLN A 1 222 ? 13.398 14.622 -22.491 1.00 89.75 222 GLN A CA 1
ATOM 1764 C C . GLN A 1 222 ? 13.253 13.697 -23.700 1.00 89.75 222 GLN A C 1
ATOM 1766 O O . GLN A 1 222 ? 13.972 12.699 -23.815 1.00 89.75 222 GLN A O 1
ATOM 1771 N N . ALA A 1 223 ? 12.326 14.025 -24.595 1.00 89.56 223 ALA A N 1
ATOM 1772 C CA . ALA A 1 223 ? 12.049 13.275 -25.814 1.00 89.56 223 ALA A CA 1
ATOM 1773 C C . ALA A 1 223 ? 11.721 14.226 -26.974 1.00 89.56 223 ALA A C 1
ATOM 1775 O O . ALA A 1 223 ? 11.408 15.395 -26.764 1.00 89.56 223 ALA A O 1
ATOM 1776 N N . SER A 1 224 ? 11.801 13.733 -28.209 1.00 87.81 224 SER A N 1
ATOM 1777 C CA . SER A 1 224 ? 11.214 14.422 -29.360 1.00 87.81 224 SER A CA 1
ATOM 1778 C C . SER A 1 224 ? 9.686 14.294 -29.334 1.00 87.81 224 SER A C 1
ATOM 1780 O O . SER A 1 224 ? 9.142 13.384 -28.709 1.00 87.81 224 SER A O 1
ATOM 1782 N N . SER A 1 225 ? 8.978 15.196 -30.016 1.00 86.31 225 SER A N 1
ATOM 1783 C CA . SER A 1 225 ? 7.508 15.256 -29.994 1.00 86.31 225 SER A CA 1
ATOM 1784 C C . SER A 1 225 ? 6.813 14.017 -30.576 1.00 86.31 225 SER A C 1
ATOM 1786 O O . SER A 1 225 ? 5.689 13.708 -30.191 1.00 86.31 225 SER A O 1
ATOM 1788 N N . ASP A 1 226 ? 7.472 13.294 -31.478 1.00 88.44 226 ASP A N 1
ATOM 1789 C CA . ASP A 1 226 ? 6.986 12.066 -32.116 1.00 88.44 226 ASP A CA 1
ATOM 1790 C C . ASP A 1 226 ? 7.203 10.804 -31.262 1.00 88.44 226 ASP A C 1
ATOM 1792 O O . ASP A 1 226 ? 6.546 9.778 -31.469 1.00 88.44 226 ASP A O 1
ATOM 1796 N N . ARG A 1 227 ? 8.095 10.876 -30.269 1.00 94.56 227 ARG A N 1
ATOM 1797 C CA . ARG A 1 227 ? 8.425 9.772 -29.367 1.00 94.56 227 ARG A CA 1
ATOM 1798 C C . ARG A 1 227 ? 7.470 9.751 -28.173 1.00 94.56 227 ARG A C 1
ATOM 1800 O O . ARG A 1 227 ? 7.086 10.790 -27.641 1.00 94.56 227 ARG A O 1
ATOM 1807 N N . ALA A 1 228 ? 7.114 8.555 -27.706 1.00 97.00 228 ALA A N 1
ATOM 1808 C CA . ALA A 1 228 ? 6.438 8.415 -26.419 1.00 97.00 228 ALA A CA 1
ATOM 1809 C C . ALA A 1 228 ? 7.381 8.857 -25.293 1.00 97.00 228 ALA A C 1
ATOM 1811 O O . ALA A 1 228 ? 8.446 8.265 -25.107 1.00 97.00 228 ALA A O 1
ATOM 1812 N N . LEU A 1 229 ? 7.004 9.911 -24.573 1.00 97.50 229 LEU A N 1
ATOM 1813 C CA . LEU A 1 229 ? 7.758 10.426 -23.436 1.00 97.50 229 LEU A CA 1
ATOM 1814 C C . LEU A 1 229 ? 7.613 9.484 -22.239 1.00 97.50 229 LEU A C 1
ATOM 1816 O O . LEU A 1 229 ? 8.611 9.091 -21.637 1.00 97.50 229 LEU A O 1
ATOM 1820 N N . LEU A 1 230 ? 6.375 9.105 -21.926 1.00 98.06 230 LEU A N 1
ATOM 1821 C CA . LEU A 1 230 ? 6.037 8.298 -20.761 1.00 98.06 230 LEU A CA 1
ATOM 1822 C C . LEU A 1 230 ? 4.928 7.307 -21.123 1.00 98.06 230 LEU A C 1
ATOM 1824 O O . LEU A 1 230 ? 3.876 7.709 -21.622 1.00 98.06 230 LEU A O 1
ATOM 1828 N N . VAL A 1 231 ? 5.187 6.023 -20.880 1.00 98.56 231 VAL A N 1
ATOM 1829 C CA . VAL A 1 231 ? 4.208 4.935 -20.990 1.00 98.56 231 VAL A CA 1
ATOM 1830 C C . VAL A 1 231 ? 3.893 4.445 -19.581 1.00 98.56 231 VAL A C 1
ATOM 1832 O O . VAL A 1 231 ? 4.755 3.843 -18.946 1.00 98.56 231 VAL A O 1
ATOM 1835 N N . ASP A 1 232 ? 2.691 4.731 -19.097 1.00 98.12 232 ASP A N 1
ATOM 1836 C CA . ASP A 1 232 ? 2.174 4.326 -17.788 1.00 98.12 232 ASP A CA 1
ATOM 1837 C C . ASP A 1 232 ? 1.482 2.960 -17.906 1.00 98.12 232 ASP A C 1
ATOM 1839 O O . ASP A 1 232 ? 0.408 2.857 -18.497 1.00 98.12 232 ASP A O 1
ATOM 1843 N N . ILE A 1 233 ? 2.137 1.902 -17.424 1.00 98.38 233 ILE A N 1
ATOM 1844 C CA . ILE A 1 233 ? 1.701 0.505 -17.542 1.00 98.38 233 ILE A CA 1
ATOM 1845 C C . ILE A 1 233 ? 1.012 0.088 -16.243 1.00 98.38 233 ILE A C 1
ATOM 1847 O O . ILE A 1 233 ? 1.642 0.097 -15.187 1.00 98.38 233 ILE A O 1
ATOM 1851 N N . GLY A 1 234 ? -0.248 -0.342 -16.334 1.00 95.31 234 GLY A N 1
ATOM 1852 C CA . GLY A 1 234 ? -1.095 -0.583 -15.163 1.00 95.31 234 GLY A CA 1
ATOM 1853 C C . GLY A 1 234 ? -1.530 0.724 -14.494 1.00 95.31 234 GLY A C 1
ATOM 1854 O O . GLY A 1 234 ? -1.637 0.792 -13.271 1.00 95.31 234 GLY A O 1
ATOM 1855 N N . GLY A 1 235 ? -1.709 1.789 -15.283 1.00 92.00 235 GLY A N 1
ATOM 1856 C CA . GLY A 1 235 ? -1.981 3.140 -14.777 1.00 92.00 235 GLY A CA 1
ATOM 1857 C C . GLY A 1 235 ? -3.414 3.356 -14.268 1.00 92.00 235 GLY A C 1
ATOM 1858 O O . GLY A 1 235 ? -3.784 4.468 -13.865 1.00 92.00 235 GLY A O 1
ATOM 1859 N N . GLY A 1 236 ? -4.260 2.325 -14.303 1.00 90.12 236 GLY A N 1
ATOM 1860 C CA . GLY A 1 236 ? -5.672 2.402 -13.970 1.00 90.12 236 GLY A CA 1
ATOM 1861 C C . GLY A 1 236 ? -6.403 3.359 -14.906 1.00 90.12 236 GLY A C 1
ATOM 1862 O O . GLY A 1 236 ? -6.281 3.297 -16.127 1.00 90.12 236 GLY A O 1
ATOM 1863 N N . ILE A 1 237 ? -7.131 4.313 -14.323 1.00 87.38 237 ILE A N 1
ATOM 1864 C CA . ILE A 1 237 ? -7.835 5.362 -15.077 1.00 87.38 237 ILE A CA 1
ATOM 1865 C C . ILE A 1 237 ? -6.979 6.625 -15.319 1.00 87.38 237 ILE A C 1
ATOM 1867 O O . ILE A 1 237 ? -7.511 7.698 -15.592 1.00 87.38 237 ILE A O 1
ATOM 1871 N N . GLY A 1 238 ? -5.647 6.514 -15.210 1.00 89.50 238 GLY A N 1
ATOM 1872 C CA . GLY A 1 238 ? -4.691 7.503 -15.729 1.00 89.50 238 GLY A CA 1
ATOM 1873 C C . GLY A 1 238 ? -4.405 8.717 -14.852 1.00 89.50 238 GLY A C 1
ATOM 1874 O O . GLY A 1 238 ? -3.858 9.704 -15.333 1.00 89.50 238 GLY A O 1
ATOM 1875 N N . HIS A 1 239 ? -4.764 8.678 -13.572 1.00 86.69 239 HIS A N 1
ATOM 1876 C CA . HIS A 1 239 ? -4.639 9.838 -12.686 1.00 86.69 239 HIS A CA 1
ATOM 1877 C C . HIS A 1 239 ? -3.223 10.412 -12.582 1.00 86.69 239 HIS A C 1
ATOM 1879 O O . HIS A 1 239 ? -3.074 11.629 -12.619 1.00 86.69 239 HIS A O 1
ATOM 1885 N N . ASP A 1 240 ? -2.202 9.561 -12.481 1.00 88.81 240 ASP A N 1
ATOM 1886 C CA . ASP A 1 240 ? -0.814 10.025 -12.347 1.00 88.81 240 ASP A CA 1
ATOM 1887 C C . ASP A 1 240 ? -0.352 10.719 -13.610 1.00 88.81 240 ASP A C 1
ATOM 1889 O O . ASP A 1 240 ? 0.326 11.738 -13.556 1.00 88.81 240 ASP A O 1
ATOM 1893 N N . LEU A 1 241 ? -0.743 10.167 -14.755 1.00 92.88 241 LEU A N 1
ATOM 1894 C CA . LEU A 1 241 ? -0.413 10.713 -16.055 1.00 92.88 241 LEU A CA 1
ATOM 1895 C C . LEU A 1 241 ? -1.144 12.041 -16.303 1.00 92.88 241 LEU A C 1
ATOM 1897 O O . LEU A 1 241 ? -0.567 12.960 -16.882 1.00 92.88 241 LEU A O 1
ATOM 1901 N N . ILE A 1 242 ? -2.389 12.163 -15.823 1.00 92.94 242 ILE A N 1
ATOM 1902 C CA . ILE A 1 242 ? -3.169 13.409 -15.841 1.00 92.94 242 ILE A CA 1
ATOM 1903 C C . ILE A 1 242 ? -2.475 14.485 -15.001 1.00 92.94 242 ILE A C 1
ATOM 1905 O O . ILE A 1 242 ? -2.268 15.594 -15.491 1.00 92.94 242 ILE A O 1
ATOM 1909 N N . GLU A 1 243 ? -2.096 14.172 -13.765 1.00 91.06 243 GLU A N 1
ATOM 1910 C CA . GLU A 1 243 ? -1.451 15.128 -12.860 1.00 91.06 243 GLU A CA 1
ATOM 1911 C C . GLU A 1 243 ? -0.043 15.502 -13.336 1.00 91.06 243 GLU A C 1
ATOM 1913 O O . GLU A 1 243 ? 0.307 16.681 -13.397 1.00 91.06 243 GLU A O 1
ATOM 1918 N N . PHE A 1 244 ? 0.727 14.518 -13.805 1.00 93.69 244 PHE A N 1
ATOM 1919 C CA . PHE A 1 244 ? 2.020 14.739 -14.445 1.00 93.69 244 PHE A CA 1
ATOM 1920 C C . PHE A 1 244 ? 1.902 15.718 -15.619 1.00 93.69 244 PHE A C 1
ATOM 1922 O O . PHE A 1 244 ? 2.689 16.655 -15.731 1.00 93.69 244 PHE A O 1
ATOM 1929 N N . LYS A 1 245 ? 0.887 15.554 -16.476 1.00 94.06 245 LYS A N 1
ATOM 1930 C CA . LYS A 1 245 ? 0.642 16.468 -17.596 1.00 94.06 245 LYS A CA 1
ATOM 1931 C C . LYS A 1 245 ? 0.268 17.876 -17.133 1.00 94.06 245 LYS A C 1
ATOM 1933 O O . LYS A 1 245 ? 0.718 18.846 -17.734 1.00 94.06 245 LYS A O 1
ATOM 1938 N N . GLN A 1 246 ? -0.555 17.997 -16.092 1.00 93.25 246 GLN A N 1
ATOM 1939 C CA . GLN A 1 246 ? -0.930 19.296 -15.526 1.00 93.25 246 GLN A CA 1
ATOM 1940 C C . GLN A 1 246 ? 0.284 20.035 -14.958 1.00 93.25 246 GLN A C 1
ATOM 1942 O O . GLN A 1 246 ? 0.395 21.247 -15.129 1.00 93.25 246 GLN A O 1
ATOM 1947 N N . GLN A 1 247 ? 1.203 19.305 -14.326 1.00 93.31 247 GLN A N 1
ATOM 1948 C CA . GLN A 1 247 ? 2.417 19.867 -13.744 1.00 93.31 247 GLN A CA 1
ATOM 1949 C C . GLN A 1 247 ? 3.485 20.200 -14.798 1.00 93.31 247 GLN A C 1
ATOM 1951 O O . GLN A 1 247 ? 4.240 21.159 -14.632 1.00 93.31 247 GLN A O 1
ATOM 1956 N N . PHE A 1 248 ? 3.552 19.430 -15.887 1.00 93.88 248 PHE A N 1
ATOM 1957 C CA . PHE A 1 248 ? 4.556 19.581 -16.943 1.00 93.88 248 PHE A CA 1
ATOM 1958 C C . PHE A 1 248 ? 3.931 19.695 -18.349 1.00 93.88 248 PHE A C 1
ATOM 1960 O O . PHE A 1 248 ? 4.235 18.876 -19.222 1.00 93.88 248 PHE A O 1
ATOM 1967 N N . PRO A 1 249 ? 3.092 20.716 -18.613 1.00 91.94 249 PRO A N 1
ATOM 1968 C CA . PRO A 1 249 ? 2.351 20.832 -19.873 1.00 91.94 249 PRO A CA 1
ATOM 1969 C C . PRO A 1 249 ? 3.254 21.066 -21.094 1.00 91.94 249 PRO A C 1
ATOM 1971 O O . PRO A 1 249 ? 2.877 20.726 -22.211 1.00 91.94 249 PRO A O 1
ATOM 1974 N N . GLU A 1 250 ? 4.452 21.612 -20.875 1.00 90.00 250 GLU A N 1
ATOM 1975 C CA . GLU A 1 250 ? 5.413 21.974 -21.925 1.00 90.00 250 GLU A CA 1
ATOM 1976 C C . GLU A 1 250 ? 6.348 20.824 -22.333 1.00 90.00 250 GLU A C 1
ATOM 1978 O O . GLU A 1 250 ? 7.165 20.989 -23.242 1.00 90.00 250 GLU A O 1
ATOM 1983 N N . LEU A 1 251 ? 6.294 19.666 -21.657 1.00 91.44 251 LEU A N 1
ATOM 1984 C CA . LEU A 1 251 ? 7.166 18.548 -22.014 1.00 91.44 251 LEU A CA 1
ATOM 1985 C C . LEU A 1 251 ? 6.723 17.929 -23.350 1.00 91.44 251 LEU A C 1
ATOM 1987 O O . LEU A 1 251 ? 5.591 17.454 -23.464 1.00 91.44 251 LEU A O 1
ATOM 1991 N N . PRO A 1 252 ? 7.607 17.886 -24.364 1.00 88.88 252 PRO A N 1
ATOM 1992 C CA . PRO A 1 252 ? 7.275 17.300 -25.653 1.00 88.88 252 PRO A CA 1
ATOM 1993 C C . PRO A 1 252 ? 7.213 15.771 -25.579 1.00 88.88 252 PRO A C 1
ATOM 1995 O O . PRO A 1 252 ? 7.972 15.125 -24.853 1.00 88.88 252 PRO A O 1
ATOM 1998 N N . GLY A 1 253 ? 6.357 15.193 -26.419 1.00 90.62 253 GLY A N 1
ATOM 1999 C CA . GLY A 1 253 ? 6.237 13.750 -26.612 1.00 90.62 253 GLY A CA 1
ATOM 2000 C C . GLY A 1 253 ? 4.865 13.213 -26.218 1.00 90.62 253 GLY A C 1
ATOM 2001 O O . GLY A 1 253 ? 4.060 13.882 -25.573 1.00 90.62 253 GLY A O 1
ATOM 2002 N N . ARG A 1 254 ? 4.580 11.983 -26.644 1.00 93.50 254 ARG A N 1
ATOM 2003 C CA . ARG A 1 254 ? 3.291 11.325 -26.384 1.00 93.50 254 ARG A CA 1
ATOM 2004 C C . ARG A 1 254 ? 3.247 10.768 -24.962 1.00 93.50 254 ARG A C 1
ATOM 2006 O O . ARG A 1 254 ? 4.213 10.144 -24.521 1.00 93.50 254 ARG A O 1
ATOM 2013 N N . LEU A 1 255 ? 2.118 10.939 -24.283 1.00 97.19 255 LEU A N 1
ATOM 2014 C CA . LEU A 1 255 ? 1.811 10.273 -23.018 1.00 97.19 255 LEU A CA 1
ATOM 2015 C C . LEU A 1 255 ? 0.857 9.116 -23.304 1.00 97.19 255 LEU A C 1
ATOM 2017 O O . LEU A 1 255 ? -0.173 9.319 -23.947 1.00 97.19 255 LEU A O 1
ATOM 2021 N N . VAL A 1 256 ? 1.207 7.913 -22.857 1.00 98.06 256 VAL A N 1
ATOM 2022 C CA . VAL A 1 256 ? 0.434 6.699 -23.138 1.00 98.06 256 VAL A CA 1
ATOM 2023 C C . VAL A 1 256 ? 0.028 6.038 -21.827 1.00 98.06 256 VAL A C 1
ATOM 2025 O O . VAL A 1 256 ? 0.890 5.685 -21.031 1.00 98.06 256 VAL A O 1
ATOM 2028 N N . LEU A 1 257 ? -1.271 5.852 -21.627 1.00 98.19 257 LEU A N 1
ATOM 2029 C CA . LEU A 1 257 ? -1.862 5.065 -20.551 1.00 98.19 257 LEU A CA 1
ATOM 2030 C C . LEU A 1 257 ? -2.129 3.645 -21.055 1.00 98.19 257 LEU A C 1
ATOM 2032 O O . LEU A 1 257 ? -2.766 3.467 -22.092 1.00 98.19 257 LEU A O 1
ATOM 2036 N N . GLN A 1 258 ? -1.677 2.640 -20.316 1.00 98.44 258 GLN A N 1
ATOM 2037 C CA . GLN A 1 258 ? -1.908 1.231 -20.603 1.00 98.44 258 GLN A CA 1
ATOM 2038 C C . GLN A 1 258 ? -2.534 0.523 -19.408 1.00 98.44 258 GLN A C 1
ATOM 2040 O O . GLN A 1 258 ? -2.012 0.597 -18.300 1.00 98.44 258 GLN A O 1
ATOM 2045 N N . ASP A 1 259 ? -3.613 -0.215 -19.655 1.00 96.25 259 ASP A N 1
ATOM 2046 C CA . ASP A 1 259 ? -4.234 -1.103 -18.672 1.00 96.25 259 ASP A CA 1
ATOM 2047 C C . ASP A 1 259 ? -5.053 -2.201 -19.375 1.00 96.25 259 ASP A C 1
ATOM 2049 O O . ASP A 1 259 ? -5.194 -2.202 -20.605 1.00 96.25 259 ASP A O 1
ATOM 2053 N N . LEU A 1 260 ? -5.606 -3.137 -18.604 1.00 94.38 260 LEU A N 1
ATOM 2054 C CA . LEU A 1 260 ? -6.474 -4.193 -19.106 1.00 94.38 260 LEU A CA 1
ATOM 2055 C C . LEU A 1 260 ? -7.723 -3.608 -19.796 1.00 94.38 260 LEU A C 1
ATOM 2057 O O . LEU A 1 260 ? -8.207 -2.542 -19.403 1.00 94.38 260 LEU A O 1
ATOM 2061 N N . PRO A 1 261 ? -8.299 -4.312 -20.795 1.00 92.00 261 PRO A N 1
ATOM 2062 C CA . PRO A 1 261 ? -9.459 -3.840 -21.551 1.00 92.00 261 PRO A CA 1
ATOM 2063 C C . PRO A 1 261 ? -10.591 -3.272 -20.694 1.00 92.00 261 PRO A C 1
ATOM 2065 O O . PRO A 1 261 ? -11.035 -2.156 -20.943 1.00 92.00 261 PRO A O 1
ATOM 2068 N N . GLN A 1 262 ? -10.998 -4.010 -19.661 1.00 88.06 262 GLN A N 1
ATOM 2069 C CA . GLN A 1 262 ? -12.095 -3.641 -18.772 1.00 88.06 262 GLN A CA 1
ATOM 2070 C C . GLN A 1 262 ? -11.805 -2.393 -17.927 1.00 88.06 262 GLN A C 1
ATOM 2072 O O . GLN A 1 262 ? -12.728 -1.662 -17.596 1.00 88.06 262 GLN A O 1
ATOM 2077 N N . VAL A 1 263 ? -10.538 -2.114 -17.604 1.00 89.19 263 VAL A N 1
ATOM 2078 C CA . VAL A 1 263 ? -10.158 -0.922 -16.830 1.00 89.19 263 VAL A CA 1
ATOM 2079 C C . VAL A 1 263 ? -10.178 0.319 -17.719 1.00 89.19 263 VAL A C 1
ATOM 2081 O O . VAL A 1 263 ? -10.688 1.361 -17.316 1.00 89.19 263 VAL A O 1
ATOM 2084 N N . ILE A 1 264 ? -9.678 0.196 -18.952 1.00 93.12 264 ILE A N 1
ATOM 2085 C CA . ILE A 1 264 ? -9.739 1.275 -19.945 1.00 93.12 264 ILE A CA 1
ATOM 2086 C C . ILE A 1 264 ? -11.190 1.577 -20.345 1.00 93.12 264 ILE A C 1
ATOM 2088 O O . ILE A 1 264 ? -11.551 2.742 -20.497 1.00 93.12 264 ILE A O 1
ATOM 2092 N N . ASP A 1 265 ? -12.032 0.550 -20.481 1.00 90.12 265 ASP A N 1
ATOM 2093 C CA . ASP A 1 265 ? -13.457 0.716 -20.796 1.00 90.12 265 ASP A CA 1
ATOM 2094 C C . ASP A 1 265 ? -14.249 1.387 -19.651 1.00 90.12 265 ASP A C 1
ATOM 2096 O O . ASP A 1 265 ? -15.248 2.057 -19.911 1.00 90.12 265 ASP A O 1
ATOM 2100 N N . ASP A 1 266 ? -13.777 1.281 -18.402 1.00 85.50 266 ASP A N 1
ATOM 2101 C CA . ASP A 1 266 ? -14.365 1.924 -17.215 1.00 85.50 266 ASP A CA 1
ATOM 2102 C C . ASP A 1 266 ? -14.024 3.428 -17.081 1.00 85.50 266 ASP A C 1
ATOM 2104 O O . ASP A 1 266 ? -14.516 4.108 -16.168 1.00 85.50 266 ASP A O 1
ATOM 2108 N N . ILE A 1 267 ? -13.197 3.992 -17.973 1.00 87.69 267 ILE A N 1
ATOM 2109 C CA . ILE A 1 267 ? -12.849 5.421 -17.967 1.00 87.69 267 ILE A CA 1
ATOM 2110 C C . ILE A 1 267 ? -14.088 6.256 -18.332 1.00 87.69 267 ILE A C 1
ATOM 2112 O O . ILE A 1 267 ? -14.420 6.481 -19.492 1.00 87.69 267 ILE A O 1
ATOM 2116 N N . SER A 1 268 ? -14.784 6.741 -17.302 1.00 83.19 268 SER A N 1
ATOM 2117 C CA . SER A 1 268 ? -16.045 7.488 -17.456 1.00 83.19 268 SER A CA 1
ATOM 2118 C C . SER A 1 268 ? -15.899 8.918 -17.992 1.00 83.19 268 SER A C 1
ATOM 2120 O O . SER A 1 268 ? -16.868 9.476 -18.505 1.00 83.19 268 SER A O 1
ATOM 2122 N N . GLN A 1 269 ? -14.721 9.532 -17.848 1.00 85.31 269 GLN A N 1
ATOM 2123 C CA . GLN A 1 269 ? -14.440 10.902 -18.286 1.00 85.31 269 GLN A CA 1
ATOM 2124 C C . GLN A 1 269 ? -13.347 10.891 -19.357 1.00 85.31 269 GLN A C 1
ATOM 2126 O O . GLN A 1 269 ? -12.352 10.191 -19.165 1.00 85.31 269 GLN A O 1
ATOM 2131 N N . PRO A 1 270 ? -13.478 11.668 -20.449 1.00 87.62 270 PRO A N 1
ATOM 2132 C CA . PRO A 1 270 ? -12.433 11.756 -21.461 1.00 87.62 270 PRO A CA 1
ATOM 2133 C C . PRO A 1 270 ? -11.086 12.141 -20.846 1.00 87.62 270 PRO A C 1
ATOM 2135 O O . PRO A 1 270 ? -11.007 13.058 -20.023 1.00 87.62 270 PRO A O 1
ATOM 2138 N N . LEU A 1 271 ? -10.025 11.451 -21.262 1.00 91.31 271 LEU A N 1
ATOM 2139 C CA . LEU A 1 271 ? -8.671 11.827 -20.873 1.00 91.31 271 LEU A CA 1
ATOM 2140 C C . LEU A 1 271 ? -8.308 13.189 -21.493 1.00 91.31 271 LEU A C 1
ATOM 2142 O O . LEU A 1 271 ? -8.743 13.483 -22.608 1.00 91.31 271 LEU A O 1
ATOM 2146 N N . PRO A 1 272 ? -7.501 14.016 -20.806 1.00 90.50 272 PRO A N 1
ATOM 2147 C CA . PRO A 1 272 ? -6.999 15.268 -21.360 1.00 90.50 272 PRO A CA 1
ATOM 2148 C C . PRO A 1 272 ? -6.282 15.082 -22.705 1.00 90.50 272 PRO A C 1
ATOM 2150 O O . PRO A 1 272 ? -5.520 14.127 -22.881 1.00 90.50 272 PRO A O 1
ATOM 2153 N N . ASP A 1 273 ? -6.454 16.049 -23.612 1.00 88.88 273 ASP A N 1
ATOM 2154 C CA . ASP A 1 273 ? -5.836 16.054 -24.944 1.00 88.88 273 ASP A CA 1
ATOM 2155 C C . ASP A 1 273 ? -4.342 15.746 -24.887 1.00 88.88 273 ASP A C 1
ATOM 2157 O O . ASP A 1 273 ? -3.591 16.430 -24.199 1.00 88.88 273 ASP A O 1
ATOM 2161 N N . GLY A 1 274 ? -3.882 14.744 -25.637 1.00 87.81 274 GLY A N 1
ATOM 2162 C CA . GLY A 1 274 ? -2.480 14.315 -25.674 1.00 87.81 274 GLY A CA 1
ATOM 2163 C C . GLY A 1 274 ? -2.108 13.238 -24.649 1.00 87.81 274 GLY A C 1
ATOM 2164 O O . GLY A 1 274 ? -0.918 13.003 -24.444 1.00 87.81 274 GLY A O 1
ATOM 2165 N N . ILE A 1 275 ? -3.094 12.614 -23.997 1.00 95.19 275 ILE A N 1
ATOM 2166 C CA . ILE A 1 275 ? -2.951 11.301 -23.356 1.00 95.19 275 ILE A CA 1
ATOM 2167 C C . ILE A 1 275 ? -3.695 10.267 -24.209 1.00 95.19 275 ILE A C 1
ATOM 2169 O O . ILE A 1 275 ? -4.877 10.426 -24.499 1.00 95.19 275 ILE A O 1
ATOM 2173 N N . GLU A 1 276 ? -3.001 9.207 -24.611 1.00 95.38 276 GLU A N 1
ATOM 2174 C CA . GLU A 1 276 ? -3.551 8.095 -25.389 1.00 95.38 276 GLU A CA 1
ATOM 2175 C C . GLU A 1 276 ? -3.794 6.887 -24.478 1.00 95.38 276 GLU A C 1
ATOM 2177 O O . GLU A 1 276 ? -2.862 6.431 -23.823 1.00 95.38 276 GLU A O 1
ATOM 2182 N N . ALA A 1 277 ? -5.015 6.347 -24.443 1.00 97.06 277 ALA A N 1
ATOM 2183 C CA . ALA A 1 277 ? -5.316 5.107 -23.724 1.00 97.06 277 ALA A CA 1
ATOM 2184 C C . ALA A 1 277 ? -5.215 3.888 -24.648 1.00 97.06 277 ALA A C 1
ATOM 2186 O O . ALA A 1 277 ? -5.831 3.855 -25.714 1.00 97.06 277 ALA A O 1
ATOM 2187 N N . ILE A 1 278 ? -4.478 2.866 -24.217 1.00 97.50 278 ILE A N 1
ATOM 2188 C CA . ILE A 1 278 ? -4.249 1.628 -24.961 1.00 97.50 278 ILE A CA 1
ATOM 2189 C C . ILE A 1 278 ? -4.589 0.432 -24.074 1.00 97.50 278 ILE A C 1
ATOM 2191 O O . ILE A 1 278 ? -4.056 0.274 -22.980 1.00 97.50 278 ILE A O 1
ATOM 2195 N N . LYS A 1 279 ? -5.441 -0.459 -24.583 1.00 97.50 279 LYS A N 1
ATOM 2196 C CA . LYS A 1 279 ? -5.722 -1.750 -23.945 1.00 97.50 279 LYS A CA 1
ATOM 2197 C C . LYS A 1 279 ? -4.499 -2.654 -24.084 1.00 97.50 279 LYS A C 1
ATOM 2199 O O . LYS A 1 279 ? -4.077 -2.933 -25.207 1.00 97.50 279 LYS A O 1
ATOM 2204 N N . TYR A 1 280 ? -3.933 -3.106 -22.972 1.00 97.88 280 TYR A N 1
ATOM 2205 C CA . TYR A 1 280 ? -2.679 -3.850 -22.964 1.00 97.88 280 TYR A CA 1
ATOM 2206 C C . TYR A 1 280 ? -2.596 -4.833 -21.791 1.00 97.88 280 TYR A C 1
ATOM 2208 O O . TYR A 1 280 ? -2.924 -4.501 -20.656 1.00 97.88 280 TYR A O 1
ATOM 2216 N N . ASP A 1 281 ? -2.114 -6.042 -22.081 1.00 96.56 281 ASP A N 1
ATOM 2217 C CA . ASP A 1 281 ? -1.710 -7.036 -21.086 1.00 96.56 281 ASP A CA 1
ATOM 2218 C C . ASP A 1 281 ? -0.182 -7.000 -20.948 1.00 96.56 281 ASP A C 1
ATOM 2220 O O . ASP A 1 281 ? 0.545 -7.340 -21.888 1.00 96.56 281 ASP A O 1
ATOM 2224 N N . MET A 1 282 ? 0.304 -6.631 -19.760 1.00 96.75 282 MET A N 1
ATOM 2225 C CA . MET A 1 282 ? 1.733 -6.495 -19.461 1.00 96.75 282 MET A CA 1
ATOM 2226 C C . MET A 1 282 ? 2.555 -7.782 -19.612 1.00 96.75 282 MET A C 1
ATOM 2228 O O . MET A 1 282 ? 3.784 -7.718 -19.645 1.00 96.75 282 MET A O 1
ATOM 2232 N N . PHE A 1 283 ? 1.913 -8.947 -19.717 1.00 96.50 283 PHE A N 1
ATOM 2233 C CA . PHE A 1 283 ? 2.593 -10.217 -19.963 1.00 96.50 283 PHE A CA 1
ATOM 2234 C C . PHE A 1 283 ? 2.811 -10.527 -21.447 1.00 96.50 283 PHE A C 1
ATOM 2236 O O . PHE A 1 283 ? 3.504 -11.507 -21.762 1.00 96.50 283 PHE A O 1
ATOM 2243 N N . THR A 1 284 ? 2.258 -9.710 -22.345 1.00 97.94 284 THR A N 1
ATOM 2244 C CA . THR A 1 284 ? 2.463 -9.771 -23.800 1.00 97.94 284 THR A CA 1
ATOM 2245 C C . THR A 1 284 ? 3.569 -8.801 -24.247 1.00 97.94 284 THR A C 1
ATOM 2247 O O . THR A 1 284 ? 3.981 -7.955 -23.457 1.00 97.94 284 THR A O 1
ATOM 2250 N N . PRO A 1 285 ? 4.114 -8.912 -25.475 1.00 98.31 285 PRO A N 1
ATOM 2251 C CA . PRO A 1 285 ? 5.130 -7.974 -25.955 1.00 98.31 285 PRO A CA 1
ATOM 2252 C C . PRO A 1 285 ? 4.659 -6.518 -25.930 1.00 98.31 285 PRO A C 1
ATOM 2254 O O . PRO A 1 285 ? 3.618 -6.194 -26.500 1.00 98.31 285 PRO A O 1
ATOM 2257 N N . GLN A 1 286 ? 5.465 -5.633 -25.337 1.00 98.31 286 GLN A N 1
ATOM 2258 C CA . GLN A 1 286 ? 5.137 -4.212 -25.198 1.00 98.31 286 GLN A CA 1
ATOM 2259 C C . GLN A 1 286 ? 4.995 -3.530 -26.580 1.00 98.31 286 GLN A C 1
ATOM 2261 O O . GLN A 1 286 ? 5.972 -3.486 -27.345 1.00 98.31 286 GLN A O 1
ATOM 2266 N N . PRO A 1 287 ? 3.801 -2.995 -26.926 1.00 98.00 287 PRO A N 1
ATOM 2267 C CA . PRO A 1 287 ? 3.529 -2.435 -28.251 1.00 98.00 287 PRO A CA 1
ATOM 2268 C C . PRO A 1 287 ? 4.214 -1.088 -28.504 1.00 98.00 287 PRO A C 1
ATOM 2270 O O . PRO A 1 287 ? 4.567 -0.787 -29.646 1.00 98.00 287 PRO A O 1
ATOM 2273 N N . ILE A 1 288 ? 4.433 -0.273 -27.469 1.00 98.00 288 ILE A N 1
ATOM 2274 C CA . ILE A 1 288 ? 5.113 1.014 -27.608 1.00 98.00 288 ILE A CA 1
ATOM 2275 C C . ILE A 1 288 ? 6.609 0.779 -27.491 1.00 98.00 288 ILE A C 1
ATOM 2277 O O . ILE A 1 288 ? 7.123 0.573 -26.401 1.00 98.00 288 ILE A O 1
ATOM 2281 N N . ARG A 1 289 ? 7.315 0.795 -28.624 1.00 97.56 289 ARG A N 1
ATOM 2282 C CA . ARG A 1 289 ? 8.766 0.584 -28.663 1.00 97.56 289 ARG A CA 1
ATOM 2283 C C . ARG A 1 289 ? 9.533 1.895 -28.601 1.00 97.56 289 ARG A C 1
ATOM 2285 O O . ARG A 1 289 ? 9.149 2.897 -29.194 1.00 97.56 289 ARG A O 1
ATOM 2292 N N . GLY A 1 290 ? 10.667 1.852 -27.913 1.00 97.12 290 GLY A N 1
ATOM 2293 C CA . GLY A 1 290 ? 11.613 2.949 -27.804 1.00 97.12 290 GLY A CA 1
ATOM 2294 C C . GLY A 1 290 ? 11.105 4.155 -27.021 1.00 97.12 290 GLY A C 1
ATOM 2295 O O . GLY A 1 290 ? 11.676 5.227 -27.195 1.00 97.12 290 GLY A O 1
ATOM 2296 N N . ALA A 1 291 ? 10.082 4.034 -26.168 1.00 98.12 291 ALA A N 1
ATOM 2297 C CA . ALA A 1 291 ? 9.630 5.149 -25.327 1.00 98.12 291 ALA A CA 1
ATOM 2298 C C . ALA A 1 291 ? 10.768 5.704 -24.456 1.00 98.12 291 ALA A C 1
ATOM 2300 O O . ALA A 1 291 ? 11.709 4.979 -24.124 1.00 98.12 291 ALA A O 1
ATOM 2301 N N . LYS A 1 292 ? 10.723 6.988 -24.093 1.00 97.69 292 LYS A N 1
ATOM 2302 C CA . LYS A 1 292 ? 11.749 7.580 -23.228 1.00 97.69 292 LYS A CA 1
ATOM 2303 C C . LYS A 1 292 ? 11.690 6.985 -21.823 1.00 97.69 292 LYS A C 1
ATOM 2305 O O . LYS A 1 292 ? 12.732 6.597 -21.301 1.00 97.69 292 LYS A O 1
ATOM 2310 N N . ALA A 1 293 ? 10.496 6.845 -21.260 1.00 98.25 293 ALA A N 1
ATOM 2311 C CA . ALA A 1 293 ? 10.281 6.175 -19.990 1.00 98.25 293 ALA A CA 1
ATOM 2312 C C . ALA A 1 293 ? 9.104 5.200 -20.045 1.00 98.25 293 ALA A C 1
ATOM 2314 O O . ALA A 1 293 ? 8.062 5.495 -20.631 1.00 98.25 293 ALA A O 1
ATOM 2315 N N . TYR A 1 294 ? 9.284 4.061 -19.386 1.00 98.62 294 TYR A N 1
ATOM 2316 C CA . TYR A 1 294 ? 8.203 3.163 -18.994 1.00 98.62 294 TYR A CA 1
ATOM 2317 C C . TYR A 1 294 ? 8.015 3.299 -17.488 1.00 98.62 294 TYR A C 1
ATOM 2319 O O . TYR A 1 294 ? 8.996 3.314 -16.742 1.00 98.62 294 TYR A O 1
ATOM 2327 N N . TYR A 1 295 ? 6.772 3.438 -17.057 1.00 98.06 295 TYR A N 1
ATOM 2328 C CA . TYR A 1 295 ? 6.394 3.685 -15.677 1.00 98.06 295 TYR A CA 1
ATOM 2329 C C . TYR A 1 295 ? 5.451 2.592 -15.197 1.00 98.06 295 TYR A C 1
ATOM 2331 O O . TYR A 1 295 ? 4.564 2.174 -15.935 1.00 98.06 295 TYR A O 1
ATOM 2339 N N . MET A 1 296 ? 5.676 2.116 -13.977 1.00 96.88 296 MET A N 1
ATOM 2340 C CA . MET A 1 296 ? 4.805 1.162 -13.296 1.00 96.88 296 MET A CA 1
ATOM 2341 C C . MET A 1 296 ? 4.653 1.617 -11.852 1.00 96.88 296 MET A C 1
ATOM 2343 O O . MET A 1 296 ? 5.665 1.844 -11.178 1.00 96.88 296 MET A O 1
ATOM 2347 N N . ARG A 1 297 ? 3.413 1.737 -11.370 1.00 91.56 297 ARG A N 1
ATOM 2348 C CA . ARG A 1 297 ? 3.137 2.087 -9.975 1.00 91.56 297 ARG A CA 1
ATOM 2349 C C . ARG A 1 297 ? 2.178 1.112 -9.326 1.00 91.56 297 ARG A C 1
ATOM 2351 O O . ARG A 1 297 ? 1.052 0.998 -9.796 1.00 91.56 297 ARG A O 1
ATOM 2358 N N . THR A 1 298 ? 2.592 0.521 -8.200 1.00 89.94 298 THR A N 1
ATOM 2359 C CA . THR A 1 298 ? 1.769 -0.437 -7.436 1.00 89.94 298 THR A CA 1
ATOM 2360 C C . THR A 1 298 ? 1.154 -1.482 -8.361 1.00 89.94 298 THR A C 1
ATOM 2362 O O . THR A 1 298 ? -0.056 -1.657 -8.393 1.00 89.94 298 THR A O 1
ATOM 2365 N N . VAL A 1 299 ? 2.007 -2.084 -9.194 1.00 93.44 299 VAL A N 1
ATOM 2366 C CA . VAL A 1 299 ? 1.616 -3.116 -10.161 1.00 93.44 299 VAL A CA 1
ATOM 2367 C C . VAL A 1 299 ? 2.302 -4.414 -9.790 1.00 93.44 299 VAL A C 1
ATOM 2369 O O . VAL A 1 299 ? 1.659 -5.440 -9.632 1.00 93.44 299 VAL A O 1
ATOM 2372 N N . LEU A 1 300 ? 3.625 -4.393 -9.619 1.00 95.69 300 LEU A N 1
ATOM 2373 C CA . LEU A 1 300 ? 4.423 -5.601 -9.430 1.00 95.69 300 LEU A CA 1
ATOM 2374 C C . LEU A 1 300 ? 4.307 -6.177 -8.014 1.00 95.69 300 LEU A C 1
ATOM 2376 O O . LEU A 1 300 ? 4.737 -7.310 -7.785 1.00 95.69 300 LEU A O 1
ATOM 2380 N N . HIS A 1 301 ? 3.748 -5.430 -7.059 1.00 93.81 301 HIS A N 1
ATOM 2381 C CA . HIS A 1 301 ? 3.436 -5.957 -5.728 1.00 93.81 301 HIS A CA 1
ATOM 2382 C C . HIS A 1 301 ? 2.284 -6.975 -5.735 1.00 93.81 301 HIS A C 1
ATOM 2384 O O . HIS A 1 301 ? 2.259 -7.843 -4.870 1.00 93.81 301 HIS A O 1
ATOM 2390 N N . ASP A 1 302 ? 1.446 -6.993 -6.776 1.00 93.81 302 ASP A N 1
ATOM 2391 C CA . ASP A 1 302 ? 0.385 -7.993 -6.964 1.00 93.81 302 ASP A CA 1
ATOM 2392 C C . ASP A 1 302 ? 0.904 -9.298 -7.589 1.00 93.81 302 ASP A C 1
ATOM 2394 O O . ASP A 1 302 ? 0.132 -10.214 -7.852 1.00 93.81 302 ASP A O 1
ATOM 2398 N N . TRP A 1 303 ? 2.208 -9.403 -7.878 1.00 95.56 303 TRP A N 1
ATOM 2399 C CA . TRP A 1 303 ? 2.760 -10.543 -8.610 1.00 95.56 303 TRP A CA 1
ATOM 2400 C C . TRP A 1 303 ? 3.964 -11.192 -7.923 1.00 95.56 303 TRP A C 1
ATOM 2402 O O . TRP A 1 303 ? 4.935 -10.498 -7.590 1.00 95.56 303 TRP A O 1
ATOM 2412 N N . PRO A 1 304 ? 3.996 -12.538 -7.832 1.00 94.69 304 PRO A N 1
ATOM 2413 C CA . PRO A 1 304 ? 5.195 -13.269 -7.450 1.00 94.69 304 PRO A CA 1
ATOM 2414 C C . PRO A 1 304 ? 6.366 -12.969 -8.398 1.00 94.69 304 PRO A C 1
ATOM 2416 O O . PRO A 1 304 ? 6.192 -12.540 -9.544 1.00 94.69 304 PRO A O 1
ATOM 2419 N N . ALA A 1 305 ? 7.592 -13.246 -7.942 1.00 94.19 305 ALA A N 1
ATOM 2420 C CA . ALA A 1 305 ? 8.816 -12.886 -8.665 1.00 94.19 305 ALA A CA 1
ATOM 2421 C C . ALA A 1 305 ? 8.843 -13.387 -10.123 1.00 94.19 305 ALA A C 1
ATOM 2423 O O . ALA A 1 305 ? 9.252 -12.652 -11.017 1.00 94.19 305 ALA A O 1
ATOM 2424 N N . LYS A 1 306 ? 8.358 -14.607 -10.386 1.00 93.94 306 LYS A N 1
ATOM 2425 C CA . LYS A 1 306 ? 8.328 -15.201 -11.734 1.00 93.94 306 LYS A CA 1
ATOM 2426 C C . LYS A 1 306 ? 7.508 -14.355 -12.719 1.00 93.94 306 LYS A C 1
ATOM 2428 O O . LYS A 1 306 ? 7.973 -14.069 -13.822 1.00 93.94 306 LYS A O 1
ATOM 2433 N N . GLN A 1 307 ? 6.303 -13.953 -12.332 1.00 95.31 307 GLN A N 1
ATOM 2434 C CA . GLN A 1 307 ? 5.394 -13.147 -13.143 1.00 95.31 307 GLN A CA 1
ATOM 2435 C C . GLN A 1 307 ? 5.924 -11.714 -13.267 1.00 95.31 307 GLN A C 1
ATOM 2437 O O . GLN A 1 307 ? 5.976 -11.180 -14.375 1.00 95.31 307 GLN A O 1
ATOM 2442 N N . ALA A 1 308 ? 6.410 -11.127 -12.171 1.00 96.69 308 ALA A N 1
ATOM 2443 C CA . ALA A 1 308 ? 6.979 -9.784 -12.193 1.00 96.69 308 ALA A CA 1
ATOM 2444 C C . ALA A 1 308 ? 8.204 -9.682 -13.127 1.00 96.69 308 ALA A C 1
ATOM 2446 O O . ALA A 1 308 ? 8.279 -8.769 -13.948 1.00 96.69 308 ALA A O 1
ATOM 2447 N N . VAL A 1 309 ? 9.117 -10.664 -13.099 1.00 97.38 309 VAL A N 1
ATOM 2448 C CA . VAL A 1 309 ? 10.263 -10.735 -14.029 1.00 97.38 309 VAL A CA 1
ATOM 2449 C C . VAL A 1 309 ? 9.803 -10.883 -15.481 1.00 97.38 309 VAL A C 1
ATOM 2451 O O . VAL A 1 309 ? 10.389 -10.264 -16.373 1.00 97.38 309 VAL A O 1
ATOM 2454 N N . LYS A 1 310 ? 8.740 -11.656 -15.745 1.00 97.25 310 LYS A N 1
ATOM 2455 C CA . LYS A 1 310 ? 8.163 -11.778 -17.094 1.00 97.25 310 LYS A CA 1
ATOM 2456 C C . LYS A 1 310 ? 7.670 -10.422 -17.608 1.00 97.25 310 LYS A C 1
ATOM 2458 O O . LYS A 1 310 ? 8.051 -10.042 -18.712 1.00 97.25 310 LYS A O 1
ATOM 2463 N N . ALA A 1 311 ? 6.878 -9.692 -16.822 1.00 97.88 311 ALA A N 1
ATOM 2464 C CA . ALA A 1 311 ? 6.376 -8.367 -17.201 1.00 97.88 311 ALA A CA 1
ATOM 2465 C C . ALA A 1 311 ? 7.526 -7.368 -17.437 1.00 97.88 311 ALA A C 1
ATOM 2467 O O . ALA A 1 311 ? 7.592 -6.716 -18.479 1.00 97.88 311 ALA A O 1
ATOM 2468 N N . LEU A 1 312 ? 8.502 -7.326 -16.523 1.00 98.44 312 LEU A N 1
ATOM 2469 C CA . LEU A 1 312 ? 9.703 -6.496 -16.659 1.00 98.44 312 LEU A CA 1
ATOM 2470 C C . LEU A 1 312 ? 10.512 -6.834 -17.922 1.00 98.44 312 LEU A C 1
ATOM 2472 O O . LEU A 1 312 ? 11.042 -5.938 -18.579 1.00 98.44 312 LEU A O 1
ATOM 2476 N N . THR A 1 313 ? 10.579 -8.112 -18.304 1.00 98.12 313 THR A N 1
ATOM 2477 C CA . THR A 1 313 ? 11.263 -8.542 -19.533 1.00 98.12 313 THR A CA 1
ATOM 2478 C C . THR A 1 313 ? 10.589 -7.969 -20.782 1.00 98.12 313 THR A C 1
ATOM 2480 O O . THR A 1 313 ? 11.297 -7.466 -21.655 1.00 98.12 313 THR A O 1
ATOM 2483 N N . GLN A 1 314 ? 9.249 -7.949 -20.842 1.00 98.38 314 GLN A N 1
ATOM 2484 C CA . GLN A 1 314 ? 8.512 -7.340 -21.963 1.00 98.38 314 GLN A CA 1
ATOM 2485 C C . GLN A 1 314 ? 8.834 -5.847 -22.110 1.00 98.38 314 GLN A C 1
ATOM 2487 O O . GLN A 1 314 ? 9.034 -5.351 -23.221 1.00 98.38 314 GLN A O 1
ATOM 2492 N N . VAL A 1 315 ? 8.949 -5.134 -20.984 1.00 98.38 315 VAL A N 1
ATOM 2493 C CA . VAL A 1 315 ? 9.350 -3.720 -20.967 1.00 98.38 315 VAL A CA 1
ATOM 2494 C C . VAL A 1 315 ? 10.785 -3.557 -21.464 1.00 98.38 315 VAL A C 1
ATOM 2496 O O . VAL A 1 315 ? 11.037 -2.766 -22.376 1.00 98.38 315 VAL A O 1
ATOM 2499 N N . ARG A 1 316 ? 11.728 -4.336 -20.920 1.00 97.94 316 ARG A N 1
ATOM 2500 C CA . ARG A 1 316 ? 13.152 -4.275 -21.286 1.00 97.94 316 ARG A CA 1
ATOM 2501 C C . ARG A 1 316 ? 13.370 -4.479 -22.783 1.00 97.94 316 ARG A C 1
ATOM 2503 O O . ARG A 1 316 ? 14.158 -3.764 -23.407 1.00 97.94 316 ARG A O 1
ATOM 2510 N N . GLU A 1 317 ? 12.662 -5.432 -23.384 1.00 97.56 317 GLU A N 1
ATOM 2511 C CA . GLU A 1 317 ? 12.753 -5.712 -24.819 1.00 97.56 317 GLU A CA 1
ATOM 2512 C C . GLU A 1 317 ? 12.330 -4.514 -25.681 1.00 97.56 317 GLU A C 1
ATOM 2514 O O . GLU A 1 317 ? 12.979 -4.232 -26.692 1.00 97.56 317 GLU A O 1
ATOM 2519 N N . ALA A 1 318 ? 11.326 -3.749 -25.248 1.00 98.12 318 ALA A N 1
ATOM 2520 C CA . ALA A 1 318 ? 10.848 -2.560 -25.948 1.00 98.12 318 ALA A CA 1
ATOM 2521 C C . ALA A 1 318 ? 11.713 -1.303 -25.737 1.00 98.12 318 ALA A C 1
ATOM 2523 O O . ALA A 1 318 ? 11.529 -0.315 -26.446 1.00 98.12 318 ALA A O 1
ATOM 2524 N N . MET A 1 319 ? 12.662 -1.291 -24.798 1.00 98.12 319 MET A N 1
ATOM 2525 C CA . MET A 1 319 ? 13.502 -0.116 -24.520 1.00 98.12 319 MET A CA 1
ATOM 2526 C C . MET A 1 319 ? 14.465 0.244 -25.667 1.00 98.12 319 MET A C 1
ATOM 2528 O O . MET A 1 319 ? 15.046 -0.628 -26.312 1.00 98.12 319 MET A O 1
ATOM 2532 N N . ALA A 1 320 ? 14.683 1.538 -25.893 1.00 96.38 320 ALA A N 1
ATOM 2533 C CA . ALA A 1 320 ? 15.816 2.066 -26.653 1.00 96.38 320 ALA A CA 1
ATOM 2534 C C . ALA A 1 320 ? 17.058 2.215 -25.749 1.00 96.38 320 ALA A C 1
ATOM 2536 O O . ALA A 1 320 ? 16.987 1.983 -24.543 1.00 96.38 320 ALA A O 1
ATOM 2537 N N . GLU A 1 321 ? 18.200 2.612 -26.321 1.00 94.12 321 GLU A N 1
ATOM 2538 C CA . GLU A 1 321 ? 19.468 2.763 -25.580 1.00 94.12 321 GLU A CA 1
ATOM 2539 C C . GLU A 1 321 ? 19.413 3.800 -24.455 1.00 94.12 321 GLU A C 1
ATOM 2541 O O . GLU A 1 321 ? 20.091 3.650 -23.443 1.00 94.12 321 GLU A O 1
ATOM 2546 N N . ASP A 1 322 ? 18.598 4.840 -24.619 1.00 94.81 322 ASP A N 1
ATOM 2547 C CA . ASP A 1 322 ? 18.434 5.925 -23.653 1.00 94.81 322 ASP A CA 1
ATOM 2548 C C . ASP A 1 322 ? 17.104 5.852 -22.883 1.00 94.81 322 ASP A C 1
ATOM 2550 O O . ASP A 1 322 ? 16.742 6.818 -22.199 1.00 94.81 322 ASP A O 1
ATOM 2554 N N . SER A 1 323 ? 16.357 4.752 -23.034 1.00 97.88 323 SER A N 1
ATOM 2555 C CA . SER A 1 323 ? 15.119 4.519 -22.294 1.00 97.88 323 SER A CA 1
ATOM 2556 C C . SER A 1 323 ? 15.406 4.250 -20.822 1.00 97.88 323 SER A C 1
ATOM 2558 O O . SER A 1 323 ? 16.423 3.652 -20.468 1.00 97.88 323 SER A O 1
ATOM 2560 N N . ILE A 1 324 ? 14.458 4.624 -19.970 1.00 97.94 324 ILE A N 1
ATOM 2561 C CA . ILE A 1 324 ? 14.493 4.343 -18.536 1.00 97.94 324 ILE A CA 1
ATOM 2562 C C . ILE A 1 324 ? 13.228 3.606 -18.089 1.00 97.94 324 ILE A C 1
ATOM 2564 O O . ILE A 1 324 ? 12.161 3.766 -18.681 1.00 97.94 324 ILE A O 1
ATOM 2568 N N . LEU A 1 325 ? 13.356 2.805 -17.038 1.00 98.44 325 LEU A N 1
ATOM 2569 C CA . LEU A 1 325 ? 12.240 2.268 -16.270 1.00 98.44 325 LEU A CA 1
ATOM 2570 C C . LEU A 1 325 ? 12.136 3.063 -14.967 1.00 98.44 325 LEU A C 1
ATOM 2572 O O . LEU A 1 325 ? 13.126 3.217 -14.248 1.00 98.44 325 LEU A O 1
ATOM 2576 N N . ILE A 1 326 ? 10.940 3.559 -14.674 1.00 97.69 326 ILE A N 1
ATOM 2577 C CA . ILE A 1 326 ? 10.599 4.208 -13.413 1.00 97.69 326 ILE A CA 1
ATOM 2578 C C . ILE A 1 326 ? 9.617 3.285 -12.690 1.00 97.69 326 ILE A C 1
ATOM 2580 O O . ILE A 1 326 ? 8.465 3.157 -13.097 1.00 97.69 326 ILE A O 1
ATOM 2584 N N . LEU A 1 327 ? 10.081 2.625 -11.632 1.00 96.00 327 LEU A N 1
ATOM 2585 C CA . LEU A 1 327 ? 9.256 1.732 -10.820 1.00 96.00 327 LEU A CA 1
ATOM 2586 C C . LEU A 1 327 ? 8.903 2.439 -9.510 1.00 96.00 327 LEU A C 1
ATOM 2588 O O . LEU A 1 327 ? 9.788 2.709 -8.702 1.00 96.00 327 LEU A O 1
ATOM 2592 N N . ASN A 1 328 ? 7.629 2.762 -9.312 1.00 92.06 328 ASN A N 1
ATOM 2593 C CA . ASN A 1 328 ? 7.126 3.431 -8.116 1.00 92.06 328 ASN A CA 1
ATOM 2594 C C . ASN A 1 328 ? 6.334 2.441 -7.261 1.00 92.06 328 ASN A C 1
ATOM 2596 O O . ASN A 1 328 ? 5.142 2.227 -7.466 1.00 92.06 328 ASN A O 1
ATOM 2600 N N . GLU A 1 329 ? 7.004 1.816 -6.305 1.00 89.75 329 GLU A N 1
ATOM 2601 C CA . GLU A 1 329 ? 6.430 0.704 -5.555 1.00 89.75 329 GLU A CA 1
ATOM 2602 C C . GLU A 1 329 ? 6.438 0.947 -4.054 1.00 89.75 329 GLU A C 1
ATOM 2604 O O . GLU A 1 329 ? 7.210 1.750 -3.515 1.00 89.75 329 GLU A O 1
ATOM 2609 N N . ASN A 1 330 ? 5.559 0.216 -3.373 1.00 85.56 330 ASN A N 1
ATOM 2610 C CA . ASN A 1 330 ? 5.604 0.124 -1.927 1.00 85.56 330 ASN A CA 1
ATOM 2611 C C . ASN A 1 330 ? 6.930 -0.476 -1.474 1.00 85.56 330 ASN A C 1
ATOM 2613 O O . ASN A 1 330 ? 7.399 -1.464 -2.029 1.00 85.56 330 ASN A O 1
ATOM 2617 N N . CYS A 1 331 ? 7.541 0.118 -0.453 1.00 86.06 331 CYS A N 1
ATOM 2618 C CA . CYS A 1 331 ? 8.788 -0.387 0.100 1.00 86.06 331 CYS A CA 1
ATOM 2619 C C . CYS A 1 331 ? 8.656 -0.540 1.609 1.00 86.06 331 CYS A C 1
ATOM 2621 O O . CYS A 1 331 ? 8.537 0.452 2.329 1.00 86.06 331 CYS A O 1
ATOM 2623 N N . ILE A 1 332 ? 8.697 -1.780 2.087 1.00 86.81 332 ILE A N 1
ATOM 2624 C CA . ILE A 1 332 ? 8.699 -2.065 3.524 1.00 86.81 332 ILE A CA 1
ATOM 2625 C C . ILE A 1 332 ? 10.128 -1.971 4.086 1.00 86.81 332 ILE A C 1
ATOM 2627 O O . ILE A 1 332 ? 11.096 -2.226 3.359 1.00 86.81 332 ILE A O 1
ATOM 2631 N N . PRO A 1 333 ? 10.306 -1.561 5.355 1.00 79.94 333 PRO A N 1
ATOM 2632 C CA . PRO A 1 333 ? 11.629 -1.531 5.965 1.00 79.94 333 PRO A CA 1
ATOM 2633 C C . PRO A 1 333 ? 12.138 -2.959 6.223 1.00 79.94 333 PRO A C 1
ATOM 2635 O O . PRO A 1 333 ? 11.354 -3.880 6.421 1.00 79.94 333 PRO A O 1
ATOM 2638 N N . GLU A 1 334 ? 13.462 -3.140 6.267 1.00 82.69 334 GLU A N 1
ATOM 2639 C CA . GLU A 1 334 ? 14.085 -4.447 6.570 1.00 82.69 334 GLU A CA 1
ATOM 2640 C C . GLU A 1 334 ? 13.818 -4.914 8.017 1.00 82.69 334 GLU A C 1
ATOM 2642 O O . GLU A 1 334 ? 13.960 -6.090 8.336 1.00 82.69 334 GLU A O 1
ATOM 2647 N N . SER A 1 335 ? 13.455 -3.993 8.912 1.00 78.75 335 SER A N 1
ATOM 2648 C CA . SER A 1 335 ? 13.102 -4.269 10.305 1.00 78.75 335 SER A CA 1
ATOM 2649 C C . SER A 1 335 ? 12.104 -3.233 10.822 1.00 78.75 335 SER A C 1
ATOM 2651 O O . SER A 1 335 ? 11.928 -2.177 10.214 1.00 78.75 335 SER A O 1
ATOM 2653 N N . ASN A 1 336 ? 11.446 -3.526 11.950 1.00 75.62 336 ASN A N 1
ATOM 2654 C CA . ASN A 1 336 ? 10.439 -2.646 12.565 1.00 75.62 336 ASN A CA 1
ATOM 2655 C C . ASN A 1 336 ? 9.305 -2.271 11.595 1.00 75.62 336 ASN A C 1
ATOM 2657 O O . ASN A 1 336 ? 8.890 -1.115 11.498 1.00 75.62 336 ASN A O 1
ATOM 2661 N N . VAL A 1 337 ? 8.827 -3.267 10.844 1.00 78.75 337 VAL A N 1
ATOM 2662 C CA . VAL A 1 337 ? 7.730 -3.114 9.886 1.00 78.75 337 VAL A CA 1
ATOM 2663 C C . VAL A 1 337 ? 6.479 -2.630 10.619 1.00 78.75 337 VAL A C 1
ATOM 2665 O O . VAL A 1 337 ? 6.097 -3.173 11.655 1.00 78.75 337 VAL A O 1
ATOM 2668 N N . SER A 1 338 ? 5.851 -1.577 10.093 1.00 77.00 338 SER A N 1
ATOM 2669 C CA . SER A 1 338 ? 4.629 -1.033 10.686 1.00 77.00 338 SER A CA 1
ATOM 2670 C C . SER A 1 338 ? 3.477 -2.036 10.588 1.00 77.00 338 SER A C 1
ATOM 2672 O O . SER A 1 338 ? 3.380 -2.757 9.597 1.00 77.00 338 SER A O 1
ATOM 2674 N N . TRP A 1 339 ? 2.546 -2.005 11.550 1.00 80.94 339 TRP A N 1
ATOM 2675 C CA . TRP A 1 339 ? 1.332 -2.837 11.517 1.00 80.94 339 TRP A CA 1
ATOM 2676 C C . TRP A 1 339 ? 0.619 -2.780 10.159 1.00 80.94 339 TRP A C 1
ATOM 2678 O O . TRP A 1 339 ? 0.274 -3.810 9.590 1.00 80.94 339 TRP A O 1
ATOM 2688 N N . HIS A 1 340 ? 0.460 -1.577 9.601 1.00 81.56 340 HIS A N 1
ATOM 2689 C CA . HIS A 1 340 ? -0.188 -1.398 8.305 1.00 81.56 340 HIS A CA 1
ATOM 2690 C C . HIS A 1 340 ? 0.569 -2.116 7.182 1.00 81.56 340 HIS A C 1
ATOM 2692 O O . HIS A 1 340 ? -0.048 -2.776 6.356 1.00 81.56 340 HIS A O 1
ATOM 2698 N N . SER A 1 341 ? 1.895 -1.972 7.125 1.00 85.06 341 SER A N 1
ATOM 2699 C CA . SER A 1 341 ? 2.722 -2.633 6.110 1.00 85.06 341 SER A CA 1
ATOM 2700 C C . SER A 1 341 ? 2.620 -4.156 6.203 1.00 85.06 341 SER A C 1
ATOM 2702 O O . SER A 1 341 ? 2.528 -4.807 5.172 1.00 85.06 341 SER A O 1
ATOM 2704 N N . THR A 1 342 ? 2.562 -4.710 7.416 1.00 87.62 342 THR A N 1
ATOM 2705 C CA . THR A 1 342 ? 2.364 -6.150 7.634 1.00 87.62 342 THR A CA 1
ATOM 2706 C C . THR A 1 342 ? 0.987 -6.618 7.167 1.00 87.62 342 THR A C 1
ATOM 2708 O O . THR A 1 342 ? 0.883 -7.653 6.523 1.00 87.62 342 THR A O 1
ATOM 2711 N N . VAL A 1 343 ? -0.077 -5.863 7.455 1.00 90.56 343 VAL A N 1
ATOM 2712 C CA . VAL A 1 343 ? -1.432 -6.218 6.999 1.00 90.56 343 VAL A CA 1
ATOM 2713 C C . VAL A 1 343 ? -1.530 -6.184 5.474 1.00 90.56 343 VAL A C 1
ATOM 2715 O O . VAL A 1 343 ? -2.133 -7.080 4.889 1.00 90.56 343 VAL A O 1
ATOM 2718 N N . VAL A 1 344 ? -0.923 -5.185 4.824 1.00 90.12 344 VAL A N 1
ATOM 2719 C CA . VAL A 1 344 ? -0.889 -5.118 3.355 1.00 90.12 344 VAL A CA 1
ATOM 2720 C C . VAL A 1 344 ? -0.105 -6.291 2.774 1.00 90.12 344 VAL A C 1
ATOM 2722 O O . VAL A 1 344 ? -0.613 -6.933 1.867 1.00 90.12 344 VAL A O 1
ATOM 2725 N N . ASP A 1 345 ? 1.063 -6.628 3.323 1.00 94.50 345 ASP A N 1
ATOM 2726 C CA . ASP A 1 345 ? 1.855 -7.782 2.875 1.00 94.50 345 ASP A CA 1
ATOM 2727 C C . ASP A 1 345 ? 1.070 -9.103 2.961 1.00 94.50 345 ASP A C 1
ATOM 2729 O O . ASP A 1 345 ? 0.966 -9.835 1.980 1.00 94.50 345 ASP A O 1
ATOM 2733 N N . ILE A 1 346 ? 0.398 -9.354 4.091 1.00 95.62 346 ILE A N 1
ATOM 2734 C CA . ILE A 1 346 ? -0.487 -10.520 4.248 1.00 95.62 346 ILE A CA 1
ATOM 2735 C C . ILE A 1 346 ? -1.657 -10.477 3.257 1.00 95.62 346 ILE A C 1
ATOM 2737 O O . ILE A 1 346 ? -2.036 -11.518 2.726 1.00 95.62 346 ILE A O 1
ATOM 2741 N N . THR A 1 347 ? -2.194 -9.291 2.956 1.00 95.06 347 THR A N 1
ATOM 2742 C CA . THR A 1 347 ? -3.235 -9.132 1.928 1.00 95.06 347 THR A CA 1
ATOM 2743 C C . THR A 1 347 ? -2.695 -9.509 0.541 1.00 95.06 347 THR A C 1
ATOM 2745 O O . THR A 1 347 ? -3.369 -10.207 -0.213 1.00 95.06 347 THR A O 1
ATOM 2748 N N . MET A 1 348 ? -1.468 -9.095 0.201 1.00 95.19 348 MET A N 1
ATOM 2749 C CA . MET A 1 348 ? -0.828 -9.459 -1.071 1.00 95.19 348 MET A CA 1
ATOM 2750 C C . MET A 1 348 ? -0.600 -10.969 -1.172 1.00 95.19 348 MET A C 1
ATOM 2752 O O . MET A 1 348 ? -0.855 -11.574 -2.215 1.00 95.19 348 MET A O 1
ATOM 2756 N N . MET A 1 349 ? -0.183 -11.596 -0.074 1.00 97.19 349 MET A N 1
ATOM 2757 C CA . MET A 1 349 ? -0.003 -13.041 0.008 1.00 97.19 349 MET A CA 1
ATOM 2758 C C . MET A 1 349 ? -1.332 -13.791 -0.142 1.00 97.19 349 MET A C 1
ATOM 2760 O O . MET A 1 349 ? -1.415 -14.740 -0.918 1.00 97.19 349 MET A O 1
ATOM 2764 N N . GLU A 1 350 ? -2.380 -13.387 0.579 1.00 97.00 350 GLU A N 1
ATOM 2765 C CA . GLU A 1 350 ? -3.635 -14.142 0.603 1.00 97.00 350 GLU A CA 1
ATOM 2766 C C . GLU A 1 350 ? -4.468 -13.984 -0.673 1.00 97.00 350 GLU A C 1
ATOM 2768 O O . GLU A 1 350 ? -5.167 -14.922 -1.062 1.00 97.00 350 GLU A O 1
ATOM 2773 N N . ILE A 1 351 ? -4.386 -12.819 -1.325 1.00 96.81 351 ILE A N 1
ATOM 2774 C CA . ILE A 1 351 ? -5.158 -12.514 -2.533 1.00 96.81 351 ILE A CA 1
ATOM 2775 C C . ILE A 1 351 ? -4.408 -12.891 -3.814 1.00 96.81 351 ILE A C 1
ATOM 2777 O O . ILE A 1 351 ? -5.030 -13.386 -4.753 1.00 96.81 351 ILE A O 1
ATOM 2781 N N . PHE A 1 352 ? -3.088 -12.691 -3.854 1.00 95.75 352 PHE A N 1
ATOM 2782 C CA . PHE A 1 352 ? -2.303 -12.776 -5.092 1.00 95.75 352 PHE A CA 1
ATOM 2783 C C . PHE A 1 352 ? -1.148 -13.787 -5.055 1.00 95.75 352 PHE A C 1
ATOM 2785 O O . PHE A 1 352 ? -0.420 -13.918 -6.043 1.00 95.75 352 PHE A O 1
ATOM 2792 N N . SER A 1 353 ? -0.918 -14.467 -3.924 1.00 95.88 353 SER A N 1
ATOM 2793 C CA . SER A 1 353 ? 0.319 -15.234 -3.677 1.00 95.88 353 SER A CA 1
ATOM 2794 C C . SER A 1 353 ? 1.585 -14.391 -3.851 1.00 95.88 353 SER A C 1
ATOM 2796 O O . SER A 1 353 ? 2.642 -14.889 -4.245 1.00 95.88 353 SER A O 1
ATOM 2798 N N . SER A 1 354 ? 1.465 -13.089 -3.597 1.00 95.25 354 SER A N 1
ATOM 2799 C CA . SER A 1 354 ? 2.530 -12.111 -3.772 1.00 95.25 354 SER A CA 1
ATOM 2800 C C . SER A 1 354 ? 3.000 -11.566 -2.420 1.00 95.25 354 SER A C 1
ATOM 2802 O O . SER A 1 354 ? 2.752 -12.164 -1.377 1.00 95.25 354 SER A O 1
ATOM 2804 N N . LEU A 1 355 ? 3.753 -10.470 -2.443 1.00 94.81 355 LEU A N 1
ATOM 2805 C CA . LEU A 1 355 ? 4.374 -9.861 -1.280 1.00 94.81 355 LEU A CA 1
ATOM 2806 C C . LEU A 1 355 ? 4.651 -8.374 -1.493 1.00 94.81 355 LEU A C 1
ATOM 2808 O O . LEU A 1 355 ? 4.956 -7.922 -2.603 1.00 94.81 355 LEU A O 1
ATOM 2812 N N . GLU A 1 356 ? 4.663 -7.648 -0.386 1.00 92.94 356 GLU A N 1
ATOM 2813 C CA . GLU A 1 356 ? 5.339 -6.367 -0.283 1.00 92.94 356 GLU A CA 1
ATOM 2814 C C . GLU A 1 356 ? 6.851 -6.592 -0.150 1.00 92.94 356 GLU A C 1
ATOM 2816 O O . GLU A 1 356 ? 7.318 -7.505 0.531 1.00 92.94 356 GLU A O 1
ATOM 2821 N N . ARG A 1 357 ? 7.653 -5.766 -0.829 1.00 93.38 357 ARG A N 1
ATOM 2822 C CA . ARG A 1 357 ? 9.106 -5.977 -0.927 1.00 93.38 357 ARG A CA 1
ATOM 2823 C C . ARG A 1 357 ? 9.894 -4.895 -0.207 1.00 93.38 357 ARG A C 1
ATOM 2825 O O . ARG A 1 357 ? 9.535 -3.715 -0.209 1.00 93.38 357 ARG A O 1
ATOM 2832 N N . THR A 1 358 ? 11.015 -5.289 0.386 1.00 91.69 358 THR A N 1
ATOM 2833 C CA . THR A 1 358 ? 12.028 -4.346 0.857 1.00 91.69 358 THR A CA 1
ATOM 2834 C C . THR A 1 358 ? 12.772 -3.719 -0.319 1.00 91.69 358 THR A C 1
ATOM 2836 O O . THR A 1 358 ? 12.724 -4.203 -1.452 1.00 91.69 358 THR A O 1
ATOM 2839 N N . GLN A 1 359 ? 13.531 -2.655 -0.051 1.00 89.38 359 GLN A N 1
ATOM 2840 C CA . GLN A 1 359 ? 14.344 -2.002 -1.077 1.00 89.38 359 GLN A CA 1
ATOM 2841 C C . GLN A 1 359 ? 15.321 -2.990 -1.723 1.00 89.38 359 GLN A C 1
ATOM 2843 O O . GLN A 1 359 ? 15.489 -2.985 -2.940 1.00 89.38 359 GLN A O 1
ATOM 2848 N N . ARG A 1 360 ? 15.938 -3.858 -0.914 1.00 90.19 360 ARG A N 1
ATOM 2849 C CA . ARG A 1 360 ? 16.848 -4.896 -1.397 1.00 90.19 360 ARG A CA 1
ATOM 2850 C C . ARG A 1 360 ? 16.123 -5.893 -2.296 1.00 90.19 360 ARG A C 1
ATOM 2852 O O . ARG A 1 360 ? 16.592 -6.151 -3.393 1.00 90.19 360 ARG A O 1
ATOM 2859 N N . GLN A 1 361 ? 14.952 -6.379 -1.884 1.00 94.31 361 GLN A N 1
ATOM 2860 C CA . GLN A 1 361 ? 14.158 -7.314 -2.689 1.00 94.31 361 GLN A CA 1
ATOM 2861 C C . GLN A 1 361 ? 13.682 -6.704 -4.019 1.00 94.31 361 GLN A C 1
ATOM 2863 O O . GLN A 1 361 ? 13.613 -7.415 -5.019 1.00 94.31 361 GLN A O 1
ATOM 2868 N N . TRP A 1 362 ? 13.377 -5.402 -4.061 1.00 95.25 362 TRP A N 1
ATOM 2869 C CA . TRP A 1 362 ? 13.076 -4.702 -5.315 1.00 95.25 362 TRP A CA 1
ATOM 2870 C C . TRP A 1 362 ? 14.282 -4.622 -6.250 1.00 95.25 362 TRP A C 1
ATOM 2872 O O . TRP A 1 362 ? 14.143 -4.885 -7.444 1.00 95.25 362 TRP A O 1
ATOM 2882 N N . VAL A 1 363 ? 15.463 -4.289 -5.718 1.00 94.25 363 VAL A N 1
ATOM 2883 C CA . VAL A 1 363 ? 16.711 -4.276 -6.496 1.00 94.25 363 VAL A CA 1
ATOM 2884 C C . VAL A 1 363 ? 17.014 -5.675 -7.033 1.00 94.25 363 VAL A C 1
ATOM 2886 O O . VAL A 1 363 ? 17.205 -5.821 -8.237 1.00 94.25 363 VAL A O 1
ATOM 2889 N N . ASP A 1 364 ? 16.945 -6.704 -6.184 1.00 95.75 364 ASP A N 1
ATOM 2890 C CA . ASP A 1 364 ? 17.177 -8.100 -6.571 1.00 95.75 364 ASP A CA 1
ATOM 2891 C C . ASP A 1 364 ? 16.212 -8.549 -7.690 1.00 95.75 364 ASP A C 1
ATOM 2893 O O . ASP A 1 364 ? 16.605 -9.275 -8.604 1.00 95.75 364 ASP A O 1
ATOM 2897 N N . LEU A 1 365 ? 14.941 -8.128 -7.643 1.00 96.94 365 LEU A N 1
ATOM 2898 C CA . LEU A 1 365 ? 13.942 -8.432 -8.675 1.00 96.94 365 LEU A CA 1
ATOM 2899 C C . LEU A 1 365 ? 14.265 -7.745 -10.013 1.00 96.94 365 LEU A C 1
ATOM 2901 O O . LEU A 1 365 ? 14.181 -8.370 -11.072 1.00 96.94 365 LEU A O 1
ATOM 2905 N N . LEU A 1 366 ? 14.640 -6.463 -9.970 1.00 97.38 366 LEU A N 1
ATOM 2906 C CA . LEU A 1 366 ? 15.029 -5.696 -11.155 1.00 97.38 366 LEU A CA 1
ATOM 2907 C C . LEU A 1 366 ? 16.289 -6.284 -11.806 1.00 97.38 366 LEU A C 1
ATOM 2909 O O . LEU A 1 366 ? 16.326 -6.453 -13.026 1.00 97.38 366 LEU A O 1
ATOM 2913 N N . GLU A 1 367 ? 17.285 -6.668 -11.007 1.00 95.81 367 GLU A N 1
ATOM 2914 C CA . GLU A 1 367 ? 18.513 -7.312 -11.486 1.00 95.81 367 GLU A CA 1
ATOM 2915 C C . GLU A 1 367 ? 18.247 -8.685 -12.117 1.00 95.81 367 GLU A C 1
ATOM 2917 O O . GLU A 1 367 ? 18.798 -8.992 -13.175 1.00 95.81 367 GLU A O 1
ATOM 2922 N N . GLN A 1 368 ? 17.341 -9.488 -11.547 1.00 96.25 368 GLN A N 1
ATOM 2923 C CA . GLN A 1 368 ? 16.887 -10.745 -12.162 1.00 96.25 368 GLN A CA 1
ATOM 2924 C C . GLN A 1 368 ? 16.225 -10.520 -13.527 1.00 96.25 368 GLN A C 1
ATOM 2926 O O . GLN A 1 368 ? 16.417 -11.308 -14.454 1.00 96.25 368 GLN A O 1
ATOM 2931 N N . ALA A 1 369 ? 15.495 -9.414 -13.685 1.00 96.94 369 ALA A N 1
ATOM 2932 C CA . ALA A 1 369 ? 14.961 -8.975 -14.970 1.00 96.94 369 ALA A CA 1
ATOM 2933 C C . ALA A 1 369 ? 16.010 -8.270 -15.858 1.00 96.94 369 ALA A C 1
ATOM 2935 O O . ALA A 1 369 ? 15.671 -7.743 -16.916 1.00 96.94 369 ALA A O 1
ATOM 2936 N N . GLY A 1 370 ? 17.291 -8.281 -15.476 1.00 96.12 370 GLY A N 1
ATOM 2937 C CA . GLY A 1 370 ? 18.434 -7.711 -16.197 1.00 96.12 370 GLY A CA 1
ATOM 2938 C C . GLY A 1 370 ? 18.430 -6.191 -16.304 1.00 96.12 370 GLY A C 1
ATOM 2939 O O . GLY A 1 370 ? 18.996 -5.648 -17.251 1.00 96.12 370 GLY A O 1
ATOM 2940 N N . PHE A 1 371 ? 17.788 -5.512 -15.360 1.00 97.44 371 PHE A N 1
ATOM 2941 C CA . PHE A 1 371 ? 17.925 -4.076 -15.178 1.00 97.44 371 PHE A CA 1
ATOM 2942 C C . PHE A 1 371 ? 19.065 -3.751 -14.214 1.00 97.44 371 PHE A C 1
ATOM 2944 O O . PHE A 1 371 ? 19.396 -4.530 -13.326 1.00 97.44 371 PHE A O 1
ATOM 2951 N N . GLN A 1 372 ? 19.625 -2.554 -14.353 1.00 96.19 372 GLN A N 1
ATOM 2952 C CA . GLN A 1 372 ? 20.515 -1.952 -13.370 1.00 96.19 372 GLN A CA 1
ATOM 2953 C C . GLN A 1 372 ? 19.814 -0.760 -12.715 1.00 96.19 372 GLN A C 1
ATOM 2955 O O . GLN A 1 372 ? 19.394 0.168 -13.410 1.00 96.19 372 GLN A O 1
ATOM 2960 N N . VAL A 1 373 ? 19.727 -0.752 -11.384 1.00 93.31 373 VAL A N 1
ATOM 2961 C CA . VAL A 1 373 ? 19.209 0.398 -10.629 1.00 93.31 373 VAL A CA 1
ATOM 2962 C C . VAL A 1 373 ? 20.282 1.483 -10.545 1.00 93.31 373 VAL A C 1
ATOM 2964 O O . VAL A 1 373 ? 21.395 1.239 -10.086 1.00 93.31 373 VAL A O 1
ATOM 2967 N N . VAL A 1 374 ? 19.951 2.691 -10.999 1.00 92.69 374 VAL A N 1
ATOM 2968 C CA . VAL A 1 374 ? 20.867 3.848 -11.060 1.00 92.69 374 VAL A CA 1
ATOM 2969 C C . VAL A 1 374 ? 20.399 5.035 -10.217 1.00 92.69 374 VAL A C 1
ATOM 2971 O O . VAL A 1 374 ? 21.121 6.022 -10.086 1.00 92.69 374 VAL A O 1
ATOM 2974 N N . GLY A 1 375 ? 19.207 4.949 -9.625 1.00 88.75 375 GLY A N 1
ATOM 2975 C CA . GLY A 1 375 ? 18.687 5.945 -8.694 1.00 88.75 375 GLY A CA 1
ATOM 2976 C C . GLY A 1 375 ? 17.542 5.396 -7.849 1.00 88.75 375 GLY A C 1
ATOM 2977 O O . GLY A 1 375 ? 16.845 4.470 -8.258 1.00 88.75 375 GLY A O 1
ATOM 2978 N N . SER A 1 376 ? 17.355 5.981 -6.669 1.00 88.69 376 SER A N 1
ATOM 2979 C CA . SER A 1 376 ? 16.232 5.707 -5.772 1.00 88.69 376 SER A CA 1
ATOM 2980 C C . SER A 1 376 ? 15.806 7.018 -5.125 1.00 88.69 376 SER A C 1
ATOM 2982 O O . SER A 1 376 ? 16.640 7.708 -4.538 1.00 88.69 376 SER A O 1
ATOM 2984 N N . TYR A 1 377 ? 14.525 7.356 -5.228 1.00 86.31 377 TYR A N 1
ATOM 2985 C CA . TYR A 1 377 ? 13.957 8.603 -4.720 1.00 86.31 377 TYR A CA 1
ATOM 2986 C C . TYR A 1 377 ? 12.820 8.273 -3.753 1.00 86.31 377 TYR A C 1
ATOM 2988 O O . TYR A 1 377 ? 11.880 7.567 -4.112 1.00 86.31 377 TYR A O 1
ATOM 2996 N N . CYS A 1 378 ? 12.917 8.768 -2.520 1.00 79.50 378 CYS A N 1
ATOM 2997 C CA . CYS A 1 378 ? 11.906 8.559 -1.487 1.00 79.50 378 CYS A CA 1
ATOM 2998 C C . CYS A 1 378 ? 11.031 9.821 -1.377 1.00 79.50 378 CYS A C 1
ATOM 3000 O O . CYS A 1 378 ? 11.570 10.883 -1.049 1.00 79.50 378 CYS A O 1
ATOM 3002 N N . PRO A 1 379 ? 9.704 9.745 -1.604 1.00 64.81 379 PRO A N 1
ATOM 3003 C CA . PRO A 1 379 ? 8.783 10.883 -1.491 1.00 64.81 379 PRO A CA 1
ATOM 3004 C C . PRO A 1 379 ? 8.604 11.437 -0.066 1.00 64.81 379 PRO A C 1
ATOM 3006 O O . PRO A 1 379 ? 7.778 12.319 0.160 1.00 64.81 379 PRO A O 1
ATOM 3009 N N . GLY A 1 380 ? 9.346 10.916 0.916 1.00 55.25 380 GLY A N 1
ATOM 3010 C CA . GLY A 1 380 ? 9.229 11.281 2.327 1.00 55.25 380 GLY A CA 1
ATOM 3011 C C . GLY A 1 380 ? 8.068 10.595 3.051 1.00 55.25 380 GLY A C 1
ATOM 3012 O O . GLY A 1 380 ? 8.005 10.656 4.274 1.00 55.25 380 GLY A O 1
ATOM 3013 N N . SER A 1 381 ? 7.177 9.895 2.341 1.00 52.25 381 SER A N 1
ATOM 3014 C CA . SER A 1 381 ? 6.216 8.995 2.976 1.00 52.25 381 SER A CA 1
ATOM 3015 C C . SER A 1 381 ? 6.844 7.630 3.241 1.00 52.25 381 SER A C 1
ATOM 3017 O O . SER A 1 381 ? 7.608 7.099 2.441 1.00 52.25 381 SER A O 1
ATOM 3019 N N . VAL A 1 382 ? 6.462 7.023 4.365 1.00 49.03 382 VAL A N 1
ATOM 3020 C CA . VAL A 1 382 ? 6.926 5.711 4.866 1.00 49.03 382 VAL A CA 1
ATOM 3021 C C . VAL A 1 382 ? 6.606 4.543 3.903 1.00 49.03 382 VAL A C 1
ATOM 3023 O O . VAL A 1 382 ? 6.825 3.386 4.236 1.00 49.03 382 VAL A O 1
ATOM 3026 N N . ARG A 1 383 ? 6.014 4.809 2.731 1.00 57.19 383 ARG A N 1
ATOM 3027 C CA . ARG A 1 383 ? 5.287 3.810 1.940 1.00 57.19 383 ARG A CA 1
ATOM 3028 C C . ARG A 1 383 ? 5.695 3.703 0.478 1.00 57.19 383 ARG A C 1
ATOM 3030 O O . ARG A 1 383 ? 5.141 2.840 -0.177 1.00 57.19 383 ARG A O 1
ATOM 3037 N N . GLY A 1 384 ? 6.595 4.522 -0.066 1.00 66.69 384 GLY A N 1
ATOM 3038 C CA . GLY A 1 384 ? 6.924 4.460 -1.497 1.00 66.69 384 GLY A CA 1
ATOM 3039 C C . GLY A 1 384 ? 8.395 4.710 -1.791 1.00 66.69 384 GLY A C 1
ATOM 3040 O O . GLY A 1 384 ? 8.995 5.599 -1.197 1.00 66.69 384 GLY A O 1
ATOM 3041 N N . ASN A 1 385 ? 8.958 3.951 -2.728 1.00 79.81 385 ASN A N 1
ATOM 3042 C CA . ASN A 1 385 ? 10.247 4.249 -3.339 1.00 79.81 385 ASN A CA 1
ATOM 3043 C C . ASN A 1 385 ? 10.096 4.285 -4.856 1.00 79.81 385 ASN A C 1
ATOM 3045 O O . ASN A 1 385 ? 9.522 3.384 -5.465 1.00 79.81 385 ASN A O 1
ATOM 3049 N N . VAL A 1 386 ? 10.659 5.331 -5.456 1.00 81.88 386 VAL A N 1
ATOM 3050 C CA . VAL A 1 386 ? 10.755 5.479 -6.904 1.00 81.88 386 VAL A CA 1
ATOM 3051 C C . VAL A 1 386 ? 12.143 5.018 -7.325 1.00 81.88 386 VAL A C 1
ATOM 3053 O O . VAL A 1 386 ? 13.137 5.705 -7.084 1.00 81.88 386 VAL A O 1
ATOM 3056 N N . PHE A 1 387 ? 12.217 3.852 -7.950 1.00 88.81 387 PHE A N 1
ATOM 3057 C CA . PHE A 1 387 ? 13.442 3.305 -8.509 1.00 88.81 387 PHE A CA 1
ATOM 3058 C C . PHE A 1 387 ? 13.610 3.765 -9.950 1.00 88.81 387 PHE A C 1
ATOM 3060 O O . PHE A 1 387 ? 12.701 3.649 -10.771 1.00 88.81 387 PHE A O 1
ATOM 3067 N N . LEU A 1 388 ? 14.806 4.253 -10.262 1.00 91.94 388 LEU A N 1
ATOM 3068 C CA . LEU A 1 388 ? 15.238 4.524 -11.622 1.00 91.94 388 LEU A CA 1
ATOM 3069 C C . LEU A 1 388 ? 16.142 3.387 -12.079 1.00 91.94 388 LEU A C 1
ATOM 3071 O O . LEU A 1 388 ? 17.220 3.188 -11.512 1.00 91.94 388 LEU A O 1
ATOM 3075 N N . ALA A 1 389 ? 15.722 2.681 -13.121 1.00 91.19 389 ALA A N 1
ATOM 3076 C CA . ALA A 1 389 ? 16.438 1.543 -13.666 1.00 91.19 389 ALA A CA 1
ATOM 3077 C C . ALA A 1 389 ? 16.669 1.672 -15.179 1.00 91.19 389 ALA A C 1
ATOM 3079 O O . ALA A 1 389 ? 15.911 2.325 -15.897 1.00 91.19 389 ALA A O 1
ATOM 3080 N N . VAL A 1 390 ? 17.746 1.057 -15.664 1.00 93.12 390 VAL A N 1
ATOM 3081 C CA . VAL A 1 390 ? 18.183 1.090 -17.070 1.00 93.12 390 VAL A CA 1
ATOM 3082 C C . VAL A 1 390 ? 18.583 -0.304 -17.547 1.00 93.12 390 VAL A C 1
ATOM 3084 O O . VAL A 1 390 ? 18.888 -1.168 -16.728 1.00 93.12 390 VAL A O 1
ATOM 3087 N N . ASP A 1 391 ? 18.612 -0.522 -18.862 1.00 92.50 391 ASP A N 1
ATOM 3088 C CA . ASP A 1 391 ? 19.162 -1.743 -19.464 1.00 92.50 391 ASP A CA 1
ATOM 3089 C C . ASP A 1 391 ? 20.675 -1.562 -19.721 1.00 92.50 391 ASP A C 1
ATOM 3091 O O . ASP A 1 391 ? 21.058 -0.855 -20.665 1.00 92.50 391 ASP A O 1
ATOM 3095 N N . PRO A 1 392 ? 21.562 -2.187 -18.919 1.00 79.94 392 PRO A N 1
ATOM 3096 C CA . PRO A 1 392 ? 23.006 -2.032 -19.078 1.00 79.94 392 PRO A CA 1
ATOM 3097 C C . PRO A 1 392 ? 23.518 -2.581 -20.419 1.00 79.94 392 PRO A C 1
ATOM 3099 O O . PRO A 1 392 ? 24.532 -2.104 -20.923 1.00 79.94 392 PRO A O 1
ATOM 3102 N N . GLY A 1 393 ? 22.819 -3.541 -21.038 1.00 75.75 393 GLY A N 1
ATOM 3103 C CA . GLY A 1 393 ? 23.195 -4.117 -22.332 1.00 75.75 393 GLY A CA 1
ATOM 3104 C C . GLY A 1 393 ? 23.006 -3.158 -23.511 1.00 75.75 393 GLY A C 1
ATOM 3105 O O . GLY A 1 393 ? 23.605 -3.357 -24.572 1.00 75.75 393 GLY A O 1
ATOM 3106 N N . LYS A 1 394 ? 22.207 -2.101 -23.330 1.00 78.31 394 LYS A N 1
ATOM 3107 C CA . LYS A 1 394 ? 21.959 -1.067 -24.347 1.00 78.31 394 LYS A CA 1
ATOM 3108 C C . LYS A 1 394 ? 22.790 0.205 -24.123 1.00 78.31 394 LYS A C 1
ATOM 3110 O O . LYS A 1 394 ? 23.006 0.972 -25.059 1.00 78.31 394 LYS A O 1
ATOM 3115 N N . LEU A 1 395 ? 23.365 0.376 -22.932 1.00 60.06 395 LEU A N 1
ATOM 3116 C CA . LEU A 1 395 ? 24.311 1.441 -22.584 1.00 60.06 395 LEU A CA 1
ATOM 3117 C C . LEU A 1 395 ? 25.723 1.141 -23.133 1.00 60.06 395 LEU A C 1
ATOM 3119 O O . LEU A 1 395 ? 26.633 0.809 -22.379 1.00 60.06 395 LEU A O 1
ATOM 3123 N N . GLY A 1 396 ? 25.957 1.242 -24.451 1.00 48.06 396 GLY A N 1
ATOM 3124 C CA . GLY A 1 396 ? 27.337 1.074 -24.952 1.00 48.06 396 GLY A CA 1
ATOM 3125 C C . GLY A 1 396 ? 27.619 0.946 -26.450 1.00 48.06 396 GLY A C 1
ATOM 3126 O O . GLY A 1 396 ? 28.792 0.888 -26.822 1.00 48.06 396 GLY A O 1
ATOM 3127 N N . ARG A 1 397 ? 26.633 0.930 -27.354 1.00 44.72 397 ARG A N 1
ATOM 3128 C CA . ARG A 1 397 ? 26.895 0.768 -28.801 1.00 44.72 397 ARG A CA 1
ATOM 3129 C C . ARG A 1 397 ? 27.147 2.098 -29.533 1.00 44.72 397 ARG A C 1
ATOM 3131 O O . ARG A 1 397 ? 26.475 2.430 -30.502 1.00 44.72 397 ARG A O 1
ATOM 3138 N N . ARG A 1 398 ? 28.190 2.848 -29.153 1.00 37.72 398 ARG A N 1
ATOM 3139 C CA . ARG A 1 398 ? 28.715 3.936 -30.012 1.00 37.72 398 ARG A CA 1
ATOM 3140 C C . ARG A 1 398 ? 29.614 3.354 -31.118 1.00 37.72 398 ARG A C 1
ATOM 3142 O O . ARG A 1 398 ? 30.680 2.819 -30.832 1.00 37.72 398 ARG A O 1
ATOM 3149 N N . LYS A 1 399 ? 29.176 3.454 -32.382 1.00 37.47 399 LYS A N 1
ATOM 3150 C CA . LYS A 1 399 ? 29.931 3.060 -33.593 1.00 37.47 399 LYS A CA 1
ATOM 3151 C C . LYS A 1 399 ? 31.253 3.839 -33.706 1.00 37.47 399 LYS A C 1
ATOM 3153 O O . LYS A 1 399 ? 31.263 5.056 -33.548 1.00 37.47 399 LYS A O 1
ATOM 3158 N N . GLY A 1 400 ? 32.347 3.125 -33.982 1.00 33.94 400 GLY A N 1
ATOM 3159 C CA . GLY A 1 400 ? 33.705 3.670 -34.068 1.00 33.94 400 GLY A CA 1
ATOM 3160 C C . GLY A 1 400 ? 34.100 4.248 -35.430 1.00 33.94 400 GLY A C 1
ATOM 3161 O O . GLY A 1 400 ? 33.490 3.932 -36.448 1.00 33.94 400 GLY A O 1
ATOM 3162 N N . THR A 1 401 ? 35.186 5.029 -35.430 1.00 29.28 401 THR A N 1
ATOM 3163 C CA . THR A 1 401 ? 35.967 5.411 -36.620 1.00 29.28 401 THR A CA 1
ATOM 3164 C C . THR A 1 401 ? 37.466 5.553 -36.280 1.00 29.28 401 THR A C 1
ATOM 3166 O O . THR A 1 401 ? 37.851 6.458 -35.547 1.00 29.28 401 THR A O 1
ATOM 3169 N N . SER A 1 402 ? 38.257 4.601 -36.802 1.00 28.30 402 SER A N 1
ATOM 3170 C CA . SER A 1 402 ? 39.632 4.644 -37.373 1.00 28.30 402 SER A CA 1
ATOM 3171 C C . SER A 1 402 ? 40.773 5.531 -36.812 1.00 28.30 402 SER A C 1
ATOM 3173 O O . SER A 1 402 ? 40.674 6.754 -36.789 1.00 28.30 402 SER A O 1
ATOM 3175 N N . SER A 1 403 ? 41.927 4.887 -36.552 1.00 28.69 403 SER A N 1
ATOM 3176 C CA . SER A 1 403 ? 43.300 5.439 -36.378 1.00 28.69 403 SER A CA 1
ATOM 3177 C C . SER A 1 403 ? 44.035 5.707 -37.716 1.00 28.69 403 SER A C 1
ATOM 3179 O O . SER A 1 403 ? 43.620 5.133 -38.725 1.00 28.69 403 SER A O 1
ATOM 3181 N N . PRO A 1 404 ? 45.101 6.552 -37.761 1.0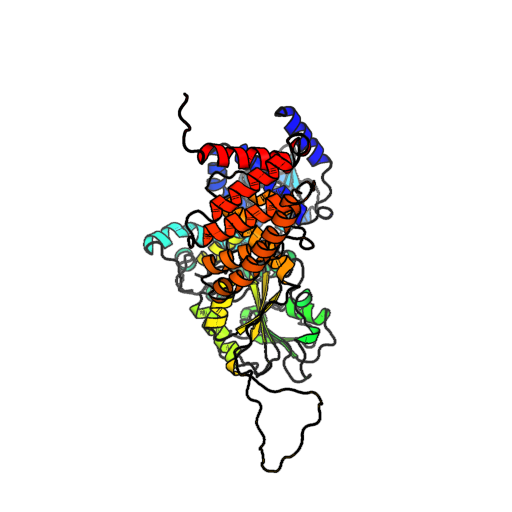0 33.44 404 PRO A N 1
ATOM 3182 C CA . PRO A 1 404 ? 46.528 6.107 -37.921 1.00 33.44 404 PRO A CA 1
ATOM 3183 C C . PRO A 1 404 ? 47.564 7.038 -37.188 1.00 33.44 404 PRO A C 1
ATOM 3185 O O . PRO A 1 404 ? 47.234 8.186 -36.921 1.00 33.44 404 PRO A O 1
ATOM 3188 N N . SER A 1 405 ? 48.730 6.665 -36.610 1.00 24.72 405 SER A N 1
ATOM 3189 C CA . SER A 1 405 ? 50.036 6.033 -36.985 1.00 24.72 405 SER A CA 1
ATOM 3190 C C . SER A 1 405 ? 51.203 6.987 -37.399 1.00 24.72 405 SER A C 1
ATOM 3192 O O . SER A 1 405 ? 51.114 7.591 -38.460 1.00 24.72 405 SER A O 1
ATOM 3194 N N . HIS A 1 406 ? 52.312 6.966 -36.610 1.00 26.02 406 HIS A N 1
ATOM 3195 C CA . HIS A 1 406 ? 53.757 7.301 -36.866 1.00 26.02 406 HIS A CA 1
ATOM 3196 C C . HIS A 1 406 ? 54.182 8.764 -37.212 1.00 26.02 406 HIS A C 1
ATOM 3198 O O . HIS A 1 406 ? 53.496 9.410 -37.983 1.00 26.02 406 HIS A O 1
ATOM 3204 N N . ALA A 1 407 ? 55.298 9.387 -36.767 1.00 24.77 407 ALA A N 1
ATOM 3205 C CA . ALA A 1 407 ? 56.492 9.048 -35.961 1.00 24.77 407 ALA A CA 1
ATOM 3206 C C . ALA A 1 407 ? 57.250 10.339 -35.482 1.00 24.77 407 ALA A C 1
ATOM 3208 O O . ALA A 1 407 ? 56.915 11.438 -35.906 1.00 24.77 407 ALA A O 1
ATOM 3209 N N . GLU A 1 408 ? 58.306 10.133 -34.670 1.00 22.23 408 GLU A N 1
ATOM 3210 C CA . GLU A 1 408 ? 59.438 11.012 -34.259 1.00 22.23 408 GLU A CA 1
ATOM 3211 C C . GLU A 1 408 ? 59.349 11.903 -32.990 1.00 22.23 408 GLU A C 1
ATOM 3213 O O . GLU A 1 408 ? 58.595 12.864 -32.879 1.00 22.23 408 GLU A O 1
ATOM 3218 N N . THR A 1 409 ? 60.228 11.597 -32.022 1.00 24.78 409 THR A N 1
ATOM 3219 C CA . THR A 1 409 ? 60.641 12.430 -30.872 1.00 24.78 409 THR A CA 1
ATOM 3220 C C . THR A 1 409 ? 61.987 13.105 -31.190 1.00 24.78 409 THR A C 1
ATOM 3222 O O . THR A 1 409 ? 62.833 12.447 -31.798 1.00 24.78 409 THR A O 1
ATOM 3225 N N . PRO A 1 410 ? 62.276 14.352 -30.729 1.00 31.39 410 PRO A N 1
ATOM 3226 C CA . PRO A 1 410 ? 62.806 14.493 -29.363 1.00 31.39 410 PRO A CA 1
ATOM 3227 C C . PRO A 1 410 ? 62.631 15.853 -28.628 1.00 31.39 410 PRO A C 1
ATOM 3229 O O . PRO A 1 410 ? 62.432 16.914 -29.205 1.00 31.39 410 PRO A O 1
ATOM 3232 N N . LYS A 1 411 ? 62.917 15.767 -27.316 1.00 23.33 411 LYS A N 1
ATOM 3233 C CA . LYS A 1 411 ? 63.275 16.796 -26.308 1.00 23.33 411 LYS A CA 1
ATOM 3234 C C . LYS A 1 411 ? 62.160 17.399 -25.435 1.00 23.33 411 LYS A C 1
ATOM 3236 O O . LYS A 1 411 ? 61.349 18.224 -25.831 1.00 23.33 411 LYS A O 1
ATOM 3241 N N . LYS A 1 412 ? 62.262 17.009 -24.155 1.00 35.06 412 LYS A N 1
ATOM 3242 C CA . LYS A 1 412 ? 61.566 17.500 -22.959 1.00 35.06 412 LYS A CA 1
ATOM 3243 C C . LYS A 1 412 ? 61.515 19.032 -22.885 1.00 35.06 412 LYS A C 1
ATOM 3245 O O . LYS A 1 412 ? 62.557 19.659 -22.709 1.00 35.06 412 LYS A O 1
ATOM 3250 N N . LYS A 1 413 ? 60.303 19.591 -22.823 1.00 23.17 413 LYS A N 1
ATOM 3251 C CA . LYS A 1 413 ? 59.960 20.730 -21.958 1.00 23.17 413 LYS A CA 1
ATOM 3252 C C . LYS A 1 413 ? 58.553 20.538 -21.390 1.00 23.17 413 LYS A C 1
ATOM 3254 O O . LYS A 1 413 ? 57.649 20.036 -22.042 1.00 23.17 413 LYS A O 1
ATOM 3259 N N . THR A 1 414 ? 58.456 20.874 -20.117 1.00 31.53 414 THR A N 1
ATOM 3260 C CA . THR A 1 414 ? 57.357 20.697 -19.170 1.00 31.53 414 THR A CA 1
ATOM 3261 C C . THR A 1 414 ? 56.054 21.374 -19.605 1.00 31.53 414 THR A C 1
ATOM 3263 O O . THR A 1 414 ? 56.037 22.584 -19.815 1.00 31.53 414 THR A O 1
ATOM 3266 N N . GLY A 1 415 ? 54.958 20.610 -19.653 1.00 22.34 415 GLY A N 1
ATOM 3267 C CA . GLY A 1 415 ? 53.591 21.089 -19.883 1.00 22.34 415 GLY A CA 1
ATOM 3268 C C . GLY A 1 415 ? 52.572 19.956 -19.697 1.00 22.34 415 GLY A C 1
ATOM 3269 O O . GLY A 1 415 ? 52.835 18.821 -20.075 1.00 22.34 415 GLY A O 1
ATOM 3270 N N . ARG A 1 416 ? 51.451 20.254 -19.032 1.00 24.61 416 ARG A N 1
ATOM 3271 C CA . ARG A 1 416 ? 50.386 19.330 -18.590 1.00 24.61 416 ARG A CA 1
ATOM 3272 C C . ARG A 1 416 ? 49.736 18.531 -19.739 1.00 24.61 416 ARG A C 1
ATOM 3274 O O . ARG A 1 416 ? 49.344 19.139 -20.724 1.00 24.61 416 ARG A O 1
ATOM 3281 N N . VAL A 1 417 ? 49.490 17.231 -19.516 1.00 23.78 417 VAL A N 1
ATOM 3282 C CA . VAL A 1 417 ? 48.184 16.509 -19.487 1.00 23.78 417 VAL A CA 1
ATOM 3283 C C . VAL A 1 417 ? 48.409 14.998 -19.737 1.00 23.78 417 VAL A C 1
ATOM 3285 O O . VAL A 1 417 ? 48.982 14.630 -20.749 1.00 23.78 417 VAL A O 1
ATOM 3288 N N . ARG A 1 418 ? 47.941 14.195 -18.760 1.00 27.45 418 ARG A N 1
ATOM 3289 C CA . ARG A 1 418 ? 47.477 12.778 -18.714 1.00 27.45 418 ARG A CA 1
ATOM 3290 C C . ARG A 1 418 ? 48.113 11.691 -19.604 1.00 27.45 418 ARG A C 1
ATOM 3292 O O . ARG A 1 418 ? 48.154 11.831 -20.811 1.00 27.45 418 ARG A O 1
ATOM 3299 N N . ASP A 1 419 ? 48.403 10.536 -18.985 1.00 24.14 419 ASP A N 1
ATOM 3300 C CA . ASP A 1 419 ? 47.695 9.269 -19.277 1.00 24.14 419 ASP A CA 1
ATOM 3301 C C . ASP A 1 419 ? 47.962 8.203 -18.188 1.00 24.14 419 ASP A C 1
ATOM 3303 O O . ASP A 1 419 ? 49.021 8.182 -17.569 1.00 24.14 419 ASP A O 1
ATOM 3307 N N . ALA A 1 420 ? 46.908 7.566 -17.667 1.00 28.30 420 ALA A N 1
ATOM 3308 C CA . ALA A 1 420 ? 46.396 6.239 -18.039 1.00 28.30 420 ALA A CA 1
ATOM 3309 C C . ALA A 1 420 ? 47.103 5.098 -17.284 1.00 28.30 420 ALA A C 1
ATOM 3311 O O . ALA A 1 420 ? 48.107 4.544 -17.714 1.00 28.30 420 ALA A O 1
ATOM 3312 N N . GLY A 1 421 ? 46.512 4.731 -16.147 1.00 23.58 421 GLY A N 1
ATOM 3313 C CA . GLY A 1 421 ? 46.680 3.427 -15.518 1.00 23.58 421 GLY A CA 1
ATOM 3314 C C . GLY A 1 421 ? 45.300 2.798 -15.405 1.00 23.58 421 GLY A C 1
ATOM 3315 O O . GLY A 1 421 ? 44.447 3.313 -14.682 1.00 23.58 421 GLY A O 1
ATOM 3316 N N . GLY A 1 422 ? 45.072 1.736 -16.175 1.00 31.44 422 GLY A N 1
ATOM 3317 C CA . GLY A 1 422 ? 43.891 0.894 -16.067 1.00 31.44 422 GLY A CA 1
ATOM 3318 C C . GLY A 1 422 ? 43.774 0.325 -14.657 1.00 31.44 422 GLY A C 1
ATOM 3319 O O . GLY A 1 422 ? 44.705 -0.263 -14.117 1.00 31.44 422 GLY A O 1
ATOM 3320 N N . GLY A 1 423 ? 42.610 0.530 -14.068 1.00 23.05 423 GLY A N 1
ATOM 3321 C CA . GLY A 1 423 ? 42.208 -0.001 -12.781 1.00 23.05 423 GLY A CA 1
ATOM 3322 C C . GLY A 1 423 ? 40.756 0.392 -12.598 1.00 23.05 423 GLY A C 1
ATOM 3323 O O . GLY A 1 423 ? 40.394 1.534 -12.891 1.00 23.05 423 GLY A O 1
ATOM 3324 N N . GLN A 1 424 ? 39.916 -0.559 -12.190 1.00 25.30 424 GLN A N 1
ATOM 3325 C CA . GLN A 1 424 ? 38.546 -0.289 -11.765 1.00 25.30 424 GLN A CA 1
ATOM 3326 C C . GLN A 1 424 ? 38.529 1.008 -10.951 1.00 25.30 424 GLN A C 1
ATOM 3328 O O . GLN A 1 424 ? 39.208 1.105 -9.926 1.00 25.30 424 GLN A O 1
ATOM 3333 N N . ARG A 1 425 ? 37.777 2.016 -11.409 1.00 23.66 425 ARG A N 1
ATOM 3334 C CA . ARG A 1 425 ? 37.437 3.151 -10.552 1.00 23.66 425 ARG A CA 1
ATOM 3335 C C . ARG A 1 425 ? 36.551 2.600 -9.447 1.00 23.66 425 ARG A C 1
ATOM 3337 O O . ARG A 1 425 ? 35.339 2.508 -9.591 1.00 23.66 425 ARG A O 1
ATOM 3344 N N . MET A 1 426 ? 37.202 2.204 -8.362 1.00 24.36 426 MET A N 1
ATOM 3345 C CA . MET A 1 426 ? 36.622 2.152 -7.036 1.00 24.36 426 MET A CA 1
ATOM 3346 C C . MET A 1 426 ? 35.923 3.499 -6.851 1.00 24.36 426 MET A C 1
ATOM 3348 O O . MET A 1 426 ? 36.566 4.549 -6.949 1.00 24.36 426 MET A O 1
ATOM 3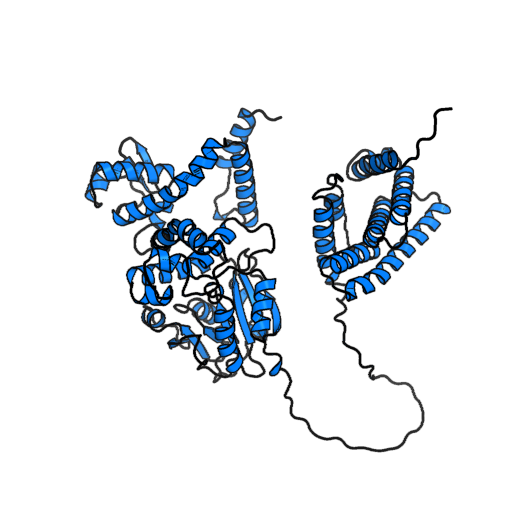352 N N . ILE A 1 427 ? 34.601 3.479 -6.700 1.00 28.50 427 ILE A N 1
ATOM 3353 C CA . ILE A 1 427 ? 33.846 4.647 -6.260 1.00 28.50 427 ILE A CA 1
ATOM 3354 C C . ILE A 1 427 ? 34.309 4.881 -4.820 1.00 28.50 427 ILE A C 1
ATOM 3356 O O . ILE A 1 427 ? 33.748 4.344 -3.873 1.00 28.50 427 ILE A O 1
ATOM 3360 N N . ILE A 1 428 ? 35.423 5.597 -4.667 1.00 28.25 428 ILE A N 1
ATOM 3361 C CA . ILE A 1 428 ? 35.850 6.130 -3.383 1.00 28.25 428 ILE A CA 1
ATOM 3362 C C . ILE A 1 428 ? 34.807 7.189 -3.067 1.00 28.25 428 ILE A C 1
ATOM 3364 O O . ILE A 1 428 ? 34.746 8.220 -3.741 1.00 28.25 428 ILE A O 1
ATOM 3368 N N . TYR A 1 429 ? 33.955 6.887 -2.090 1.00 32.25 429 TYR A N 1
ATOM 3369 C CA . TYR A 1 429 ? 33.024 7.837 -1.508 1.00 32.25 429 TYR A CA 1
ATOM 3370 C C . TYR A 1 429 ? 33.808 9.100 -1.151 1.00 32.25 429 TYR A C 1
ATOM 3372 O O . TYR A 1 429 ? 34.658 9.106 -0.260 1.00 32.25 429 TYR A O 1
ATOM 3380 N N . THR A 1 430 ? 33.567 10.172 -1.901 1.00 33.31 430 THR A N 1
ATOM 3381 C CA . THR A 1 430 ? 34.152 11.477 -1.615 1.00 33.31 430 THR A CA 1
ATOM 3382 C C . THR A 1 430 ? 33.763 11.910 -0.194 1.00 33.31 430 THR A C 1
ATOM 3384 O O . THR A 1 430 ? 32.637 11.636 0.234 1.00 33.31 430 THR A O 1
ATOM 3387 N N . PRO A 1 431 ? 34.658 12.578 0.561 1.00 39.75 431 PRO A N 1
ATOM 3388 C CA . PRO A 1 431 ? 34.554 12.681 2.021 1.00 39.75 431 PRO A CA 1
ATOM 3389 C C . PRO A 1 431 ? 33.360 13.471 2.570 1.00 39.75 431 PRO A C 1
ATOM 3391 O O . PRO A 1 431 ? 33.137 13.437 3.782 1.00 39.75 431 PRO A O 1
ATOM 3394 N N . ASP A 1 432 ? 32.594 14.142 1.710 1.00 38.75 432 ASP A N 1
ATOM 3395 C CA . ASP A 1 432 ? 31.565 15.098 2.126 1.00 38.75 432 ASP A CA 1
ATOM 3396 C C . ASP A 1 432 ? 30.159 14.478 2.229 1.00 38.75 432 ASP A C 1
ATOM 3398 O O . ASP A 1 432 ? 29.348 14.937 3.026 1.00 38.75 432 ASP A O 1
ATOM 3402 N N . THR A 1 433 ? 29.889 13.346 1.565 1.00 39.47 433 THR A N 1
ATOM 3403 C CA . THR A 1 433 ? 28.693 12.508 1.825 1.00 39.47 433 THR A CA 1
ATOM 3404 C C . THR A 1 433 ? 28.913 11.478 2.941 1.00 39.47 433 THR A C 1
ATOM 3406 O O . THR A 1 433 ? 27.958 10.944 3.503 1.00 39.47 433 THR A O 1
ATOM 3409 N N . GLY A 1 434 ? 30.172 11.213 3.311 1.00 44.34 434 GLY A N 1
ATOM 3410 C CA . GLY A 1 43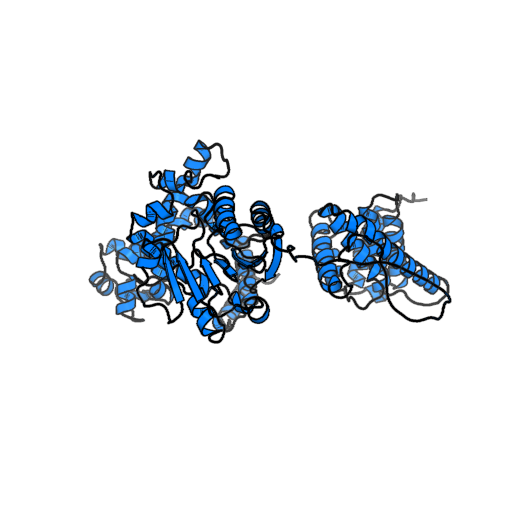4 ? 30.543 10.257 4.367 1.00 44.34 434 GLY A CA 1
ATOM 3411 C C . GLY A 1 434 ? 30.194 10.714 5.790 1.00 44.34 434 GLY A C 1
ATOM 3412 O O . GLY A 1 434 ? 30.220 9.914 6.719 1.00 44.34 434 GLY A O 1
ATOM 3413 N N . ILE A 1 435 ? 29.841 11.988 5.964 1.00 49.22 435 ILE A N 1
ATOM 3414 C CA . ILE A 1 435 ? 29.457 12.612 7.239 1.00 49.22 435 ILE A CA 1
ATOM 3415 C C . ILE A 1 435 ? 28.115 12.042 7.732 1.00 49.22 435 ILE A C 1
ATOM 3417 O O . ILE A 1 435 ? 28.012 11.551 8.856 1.00 49.22 435 ILE A O 1
ATOM 3421 N N . ILE A 1 436 ? 27.108 12.013 6.856 1.00 43.81 436 ILE A N 1
ATOM 3422 C CA . ILE A 1 436 ? 25.764 11.507 7.178 1.00 43.81 436 ILE A CA 1
ATOM 3423 C C . ILE A 1 436 ? 25.780 9.977 7.274 1.00 43.81 436 ILE A C 1
ATOM 3425 O O . ILE A 1 436 ? 25.231 9.406 8.216 1.00 43.81 436 ILE A O 1
ATOM 3429 N N . VAL A 1 437 ? 26.479 9.316 6.346 1.00 46.97 437 VAL A N 1
ATOM 3430 C CA . VAL A 1 437 ? 26.592 7.850 6.306 1.00 46.97 437 VAL A CA 1
ATOM 3431 C C . VAL A 1 437 ? 27.396 7.321 7.495 1.00 46.97 437 VAL A C 1
ATOM 3433 O O . VAL A 1 437 ? 26.993 6.337 8.104 1.00 46.97 437 VAL A O 1
ATOM 3436 N N . GLY A 1 438 ? 28.478 7.994 7.897 1.00 52.81 438 GLY A N 1
ATOM 3437 C CA . GLY A 1 438 ? 29.263 7.628 9.078 1.00 52.81 438 GLY A CA 1
ATOM 3438 C C . GLY A 1 438 ? 28.467 7.758 10.376 1.00 52.81 438 GLY A C 1
ATOM 3439 O O . GLY A 1 438 ? 28.485 6.840 11.189 1.00 52.81 438 GLY A O 1
ATOM 3440 N N . LYS A 1 439 ? 27.698 8.843 10.554 1.00 53.84 439 LYS A N 1
ATOM 3441 C CA . LYS A 1 439 ? 26.847 9.025 11.744 1.00 53.84 439 LYS A CA 1
ATOM 3442 C C . LYS A 1 439 ? 25.682 8.034 11.781 1.00 53.84 439 LYS A C 1
ATOM 3444 O O . LYS A 1 439 ? 25.376 7.505 12.843 1.00 53.84 439 LYS A O 1
ATOM 3449 N N . GLN A 1 440 ? 25.066 7.730 10.637 1.00 54.97 440 GLN A N 1
ATOM 3450 C CA . GLN A 1 440 ? 23.998 6.728 10.552 1.00 54.97 440 GLN A CA 1
ATOM 3451 C C . GLN A 1 440 ? 24.509 5.297 10.746 1.00 54.97 440 GLN A C 1
ATOM 3453 O O . GLN A 1 440 ? 23.850 4.509 11.422 1.00 54.97 440 GLN A O 1
ATOM 3458 N N . LEU A 1 441 ? 25.668 4.949 10.178 1.00 54.75 441 LEU A N 1
ATOM 3459 C CA . LEU A 1 441 ? 26.261 3.622 10.338 1.00 54.75 441 LEU A CA 1
ATOM 3460 C C . LEU A 1 441 ? 26.789 3.423 11.752 1.00 54.75 441 LEU A C 1
ATOM 3462 O O . LEU A 1 441 ? 26.460 2.397 12.335 1.00 54.75 441 LEU A O 1
ATOM 3466 N N . LEU A 1 442 ? 27.505 4.400 12.328 1.00 58.84 442 LEU A N 1
ATOM 3467 C CA . LEU A 1 442 ? 27.885 4.362 13.742 1.00 58.84 442 LEU A CA 1
ATOM 3468 C C . LEU A 1 442 ? 26.640 4.367 14.645 1.00 58.84 442 LEU A C 1
ATOM 3470 O O . LEU A 1 442 ? 26.635 3.692 15.663 1.00 58.84 442 LEU A O 1
ATOM 3474 N N . GLY A 1 443 ? 25.573 5.062 14.235 1.00 60.50 443 GLY A N 1
ATOM 3475 C CA . GLY A 1 443 ? 24.238 5.063 14.843 1.00 60.50 443 GLY A CA 1
ATOM 3476 C C . GLY A 1 443 ? 23.658 3.680 15.023 1.00 60.50 443 GLY A C 1
ATOM 3477 O O . GLY A 1 443 ? 23.509 3.188 16.138 1.00 60.50 443 GLY A O 1
ATOM 3478 N N . LYS A 1 444 ? 23.399 3.032 13.890 1.00 58.31 444 LYS A N 1
ATOM 3479 C CA . LYS A 1 444 ? 22.886 1.661 13.825 1.00 58.31 444 LYS A CA 1
ATOM 3480 C C . LYS A 1 444 ? 23.813 0.675 14.536 1.00 58.31 444 LYS A C 1
ATOM 3482 O O . LYS A 1 444 ? 23.350 -0.248 15.194 1.00 58.31 444 LYS A O 1
ATOM 3487 N N . PHE A 1 445 ? 25.116 0.902 14.428 1.00 57.66 445 PHE A N 1
ATOM 3488 C CA . PHE A 1 445 ? 26.151 0.115 15.077 1.00 57.66 445 PHE A CA 1
ATOM 3489 C C . PHE A 1 445 ? 26.106 0.218 16.620 1.00 57.66 445 PHE A C 1
ATOM 3491 O O . PHE A 1 445 ? 26.113 -0.797 17.316 1.00 57.66 445 PHE A O 1
ATOM 3498 N N . LEU A 1 446 ? 26.017 1.429 17.169 1.00 56.97 446 LEU A N 1
ATOM 3499 C CA . LEU A 1 446 ? 25.953 1.672 18.608 1.00 56.97 446 LEU A CA 1
ATOM 3500 C C . LEU A 1 446 ? 24.623 1.174 19.197 1.00 56.97 446 LEU A C 1
ATOM 3502 O O . LEU A 1 446 ? 24.625 0.567 20.267 1.00 56.97 446 LEU A O 1
ATOM 3506 N N . THR A 1 447 ? 23.513 1.309 18.467 1.00 59.84 447 THR A N 1
ATOM 3507 C CA . THR A 1 447 ? 22.226 0.686 18.823 1.00 59.84 447 THR A CA 1
ATOM 3508 C C . THR A 1 447 ? 22.323 -0.843 18.873 1.00 59.84 447 THR A C 1
ATOM 3510 O O . THR A 1 447 ? 21.924 -1.444 19.870 1.00 59.84 447 THR A O 1
ATOM 3513 N N . PHE A 1 448 ? 22.940 -1.478 17.872 1.00 56.59 448 PHE A N 1
ATOM 3514 C CA . PHE A 1 448 ? 23.164 -2.929 17.857 1.00 56.59 448 PHE A CA 1
ATOM 3515 C C . PHE A 1 448 ? 23.977 -3.415 19.071 1.00 56.59 448 PHE A C 1
ATOM 3517 O O . PHE A 1 448 ? 23.669 -4.448 19.654 1.00 56.59 448 PHE A O 1
ATOM 3524 N N . MET A 1 449 ? 24.973 -2.646 19.522 1.00 48.81 449 MET A N 1
ATOM 3525 C CA . MET A 1 449 ? 25.748 -2.973 20.730 1.00 48.81 449 MET A CA 1
ATOM 3526 C C . MET A 1 449 ? 24.935 -2.907 22.031 1.00 48.81 449 MET A C 1
ATOM 3528 O O . MET A 1 449 ? 25.268 -3.599 22.994 1.00 48.81 449 MET A O 1
ATOM 3532 N N . THR A 1 450 ? 23.891 -2.074 22.085 1.00 52.75 450 THR A N 1
ATOM 3533 C CA . THR A 1 450 ? 23.006 -1.974 23.261 1.00 52.75 450 THR A CA 1
ATOM 3534 C C . THR A 1 450 ? 21.962 -3.078 23.326 1.00 52.75 450 THR A C 1
ATOM 3536 O O . THR A 1 450 ? 21.471 -3.397 24.412 1.00 52.75 450 THR A O 1
ATOM 3539 N N . GLU A 1 451 ? 21.655 -3.699 22.191 1.00 48.53 451 GLU A N 1
ATOM 3540 C CA . GLU A 1 451 ? 20.753 -4.838 22.123 1.00 48.53 451 GLU A CA 1
ATOM 3541 C C . GLU A 1 451 ? 21.496 -6.106 22.575 1.00 48.53 451 GLU A C 1
ATOM 3543 O O . GLU A 1 451 ? 22.180 -6.788 21.819 1.00 48.53 451 GLU A O 1
ATOM 3548 N N . GLY A 1 452 ? 21.378 -6.425 23.867 1.00 47.12 452 GLY A N 1
ATOM 3549 C CA . GLY A 1 452 ? 21.638 -7.780 24.367 1.00 47.12 452 GLY A CA 1
ATOM 3550 C C . GLY A 1 452 ? 22.923 -8.019 25.165 1.00 47.12 452 GLY A C 1
ATOM 3551 O O . GLY A 1 452 ? 23.161 -9.161 25.555 1.00 47.12 452 GLY A O 1
ATOM 3552 N N . ARG A 1 453 ? 23.740 -7.006 25.488 1.00 47.19 453 ARG A N 1
ATOM 3553 C CA . ARG A 1 453 ? 24.892 -7.186 26.404 1.00 47.19 453 ARG A CA 1
ATOM 3554 C C . ARG A 1 453 ? 25.133 -5.998 27.331 1.00 47.19 453 ARG A C 1
ATOM 3556 O O . ARG A 1 453 ? 26.107 -5.291 27.139 1.00 47.19 453 ARG A O 1
ATOM 3563 N N . GLY A 1 454 ? 24.282 -5.801 28.342 1.00 46.69 454 GLY A N 1
ATOM 3564 C CA . GLY A 1 454 ? 24.606 -5.161 29.639 1.00 46.69 454 GLY A CA 1
ATOM 3565 C C . GLY A 1 454 ? 25.365 -3.817 29.696 1.00 46.69 454 GLY A C 1
ATOM 3566 O O . GLY A 1 454 ? 25.687 -3.376 30.792 1.00 46.69 454 GLY A O 1
ATOM 3567 N N . MET A 1 455 ? 25.654 -3.156 28.578 1.00 44.91 455 MET A N 1
ATOM 3568 C CA . MET A 1 455 ? 26.285 -1.843 28.481 1.00 44.91 455 MET A CA 1
ATOM 3569 C C . MET A 1 455 ? 25.164 -0.837 28.250 1.00 44.91 455 MET A C 1
ATOM 3571 O O . MET A 1 455 ? 24.759 -0.538 27.128 1.00 44.91 455 MET A O 1
ATOM 3575 N N . THR A 1 456 ? 24.570 -0.405 29.354 1.00 50.50 456 THR A N 1
ATOM 3576 C CA . THR A 1 456 ? 23.345 0.387 29.381 1.00 50.50 456 THR A CA 1
ATOM 3577 C C . THR A 1 456 ? 23.559 1.792 28.820 1.00 50.50 456 THR A C 1
ATOM 3579 O O . THR A 1 456 ? 24.335 2.571 29.358 1.00 50.50 456 THR A O 1
ATOM 3582 N N . THR A 1 457 ? 22.810 2.151 27.771 1.00 48.84 457 THR A N 1
ATOM 3583 C CA . THR A 1 457 ? 22.575 3.519 27.234 1.00 48.84 457 THR A CA 1
ATOM 3584 C C . THR A 1 457 ? 23.768 4.309 26.672 1.00 48.84 457 THR A C 1
ATOM 3586 O O . THR A 1 457 ? 23.561 5.261 25.919 1.00 48.84 457 THR A O 1
ATOM 3589 N N . TRP A 1 458 ? 25.000 3.902 26.973 1.00 51.38 458 TRP A N 1
ATOM 3590 C CA . TRP A 1 458 ? 26.242 4.567 26.575 1.00 51.38 458 TRP A CA 1
ATOM 3591 C C . TRP A 1 458 ? 26.392 4.793 25.052 1.00 51.38 458 TRP A C 1
ATOM 3593 O O . TRP A 1 458 ? 26.599 5.936 24.634 1.00 51.38 458 TRP A O 1
ATOM 3603 N N . PRO A 1 459 ? 26.226 3.761 24.199 1.00 54.06 459 PRO A N 1
ATOM 3604 C CA . PRO A 1 459 ? 26.375 3.893 22.749 1.00 54.06 459 PRO A CA 1
ATOM 3605 C C . PRO A 1 459 ? 25.404 4.901 22.122 1.00 54.06 459 PRO A C 1
ATOM 3607 O O . PRO A 1 459 ? 25.761 5.620 21.198 1.00 54.06 459 PRO A O 1
ATOM 3610 N N . ILE A 1 460 ? 24.187 5.002 22.651 1.00 55.47 460 ILE A N 1
ATOM 3611 C CA . ILE A 1 460 ? 23.180 5.932 22.134 1.00 55.47 460 ILE A CA 1
ATOM 3612 C C . ILE A 1 460 ? 23.603 7.378 22.425 1.00 55.47 460 ILE A C 1
ATOM 3614 O O . ILE A 1 460 ? 23.559 8.219 21.537 1.00 55.47 460 ILE A O 1
ATOM 3618 N N . ARG A 1 461 ? 24.118 7.654 23.630 1.00 54.47 461 ARG A N 1
ATOM 3619 C CA . ARG A 1 461 ? 24.587 8.999 24.010 1.00 54.47 461 ARG A CA 1
ATOM 3620 C C . ARG A 1 461 ? 25.876 9.422 23.305 1.00 54.47 461 ARG A C 1
ATOM 3622 O O . ARG A 1 461 ? 26.082 10.610 23.088 1.00 54.47 461 ARG A O 1
ATOM 3629 N N . LEU A 1 462 ? 26.722 8.468 22.909 1.00 56.16 462 LEU A N 1
ATOM 3630 C CA . LEU A 1 462 ? 27.879 8.720 22.041 1.00 56.16 462 LEU A CA 1
ATOM 3631 C C . LEU A 1 462 ? 27.464 9.348 20.703 1.00 56.16 462 LEU A C 1
ATOM 3633 O O . LEU A 1 462 ? 28.192 10.187 20.185 1.00 56.16 462 LEU A O 1
ATOM 3637 N N . LEU A 1 463 ? 26.303 8.974 20.153 1.00 57.06 463 LEU A N 1
ATOM 3638 C CA . LEU A 1 463 ? 25.817 9.478 18.861 1.00 57.06 463 LEU A CA 1
ATOM 3639 C C . LEU A 1 463 ? 25.445 10.954 18.889 1.00 57.06 463 LEU A C 1
ATOM 3641 O O . LEU A 1 463 ? 25.676 11.668 17.907 1.00 57.06 463 LEU A O 1
ATOM 3645 N N . ASP A 1 464 ? 24.913 11.400 20.022 1.00 53.19 464 ASP A N 1
ATOM 3646 C CA . ASP A 1 464 ? 24.533 12.791 20.252 1.00 53.19 464 ASP A CA 1
ATOM 3647 C C . ASP A 1 464 ? 25.762 13.708 20.336 1.00 53.19 464 ASP A C 1
ATOM 3649 O O . ASP A 1 464 ? 25.663 14.906 20.089 1.00 53.19 464 ASP A O 1
ATOM 3653 N N . MET A 1 465 ? 26.937 13.139 20.620 1.00 53.16 465 MET A N 1
ATOM 3654 C CA . MET A 1 465 ? 28.197 13.866 20.761 1.00 53.16 465 MET A CA 1
ATOM 3655 C C . MET A 1 465 ? 29.053 13.934 19.502 1.00 53.16 465 MET A C 1
ATOM 3657 O O . MET A 1 465 ? 30.053 14.650 19.489 1.00 53.16 465 MET A O 1
ATOM 3661 N N . ILE A 1 466 ? 28.731 13.158 18.464 1.00 55.88 466 ILE A N 1
ATOM 3662 C CA . ILE A 1 466 ? 29.527 13.153 17.235 1.00 55.88 466 ILE A CA 1
ATOM 3663 C C . ILE A 1 466 ? 29.286 14.475 16.508 1.00 55.88 466 ILE A C 1
ATOM 3665 O O . ILE A 1 466 ? 28.364 14.596 15.692 1.00 55.88 466 ILE A O 1
ATOM 3669 N N . ASP A 1 467 ? 30.142 15.449 16.804 1.00 54.62 467 ASP A N 1
ATOM 3670 C CA . ASP A 1 467 ? 30.356 16.627 15.983 1.00 54.62 467 ASP A CA 1
ATOM 3671 C C . ASP A 1 467 ? 31.497 16.334 14.996 1.00 54.62 467 ASP A C 1
ATOM 3673 O O . ASP A 1 467 ? 32.660 16.133 15.366 1.00 54.62 467 ASP A O 1
ATOM 3677 N N . LEU A 1 468 ? 31.147 16.251 13.711 1.00 53.88 468 LEU A N 1
ATOM 3678 C CA . LEU A 1 468 ? 32.012 15.762 12.627 1.00 53.88 468 LEU A CA 1
ATOM 3679 C C . LEU A 1 468 ? 33.136 16.747 12.255 1.00 53.88 468 LEU A C 1
ATOM 3681 O O . LEU A 1 468 ? 33.948 16.453 11.374 1.00 53.88 468 LEU A O 1
ATOM 3685 N N . HIS A 1 469 ? 33.216 17.875 12.965 1.00 48.25 469 HIS A N 1
ATOM 3686 C CA . HIS A 1 469 ? 34.251 18.899 12.846 1.00 48.25 469 HIS A CA 1
ATOM 3687 C C . HIS A 1 469 ? 35.451 18.725 13.805 1.00 48.25 469 HIS A C 1
ATOM 3689 O O . HIS A 1 469 ? 36.293 19.618 13.885 1.00 48.25 469 HIS A O 1
ATOM 3695 N N . SER A 1 470 ? 35.589 17.582 14.491 1.00 55.66 470 SER A N 1
ATOM 3696 C CA . SER A 1 470 ? 36.557 17.392 15.590 1.00 55.66 470 SER A CA 1
ATOM 3697 C C . SER A 1 470 ? 37.536 16.199 15.435 1.00 55.66 470 SER A C 1
ATOM 3699 O O . SER A 1 470 ? 37.480 15.403 14.492 1.00 55.66 470 SER A O 1
ATOM 3701 N N . SER A 1 471 ? 38.490 16.116 16.373 1.00 59.28 471 SER A N 1
ATOM 3702 C CA . SER A 1 471 ? 39.748 15.334 16.416 1.00 59.28 471 SER A CA 1
ATOM 3703 C C . SER A 1 471 ? 39.660 13.805 16.240 1.00 59.28 471 SER A C 1
ATOM 3705 O O . SER A 1 471 ? 40.697 13.152 16.078 1.00 59.28 471 SER A O 1
ATOM 3707 N N . TRP A 1 472 ? 38.456 13.228 16.226 1.00 72.06 472 TRP A N 1
ATOM 3708 C CA . TRP A 1 472 ? 38.193 11.781 16.239 1.00 72.06 472 TRP A CA 1
ATOM 3709 C C . TRP A 1 472 ? 37.447 11.262 14.997 1.00 72.06 472 TRP A C 1
ATOM 3711 O O . TRP A 1 472 ? 37.085 10.086 14.936 1.00 72.06 472 TRP A O 1
ATOM 3721 N N . ARG A 1 473 ? 37.298 12.097 13.952 1.00 73.69 473 ARG A N 1
ATOM 3722 C CA . ARG A 1 473 ? 36.705 11.721 12.648 1.00 73.69 473 ARG A CA 1
ATOM 3723 C C . ARG A 1 473 ? 37.296 10.429 12.074 1.00 73.69 473 ARG A C 1
ATOM 3725 O O . ARG A 1 473 ? 36.547 9.571 11.610 1.00 73.69 473 ARG A O 1
ATOM 3732 N N . SER A 1 474 ? 38.619 10.277 12.125 1.00 80.31 474 SER A N 1
ATOM 3733 C CA . SER A 1 474 ? 39.305 9.094 11.596 1.00 80.31 474 SER A CA 1
ATOM 3734 C C . SER A 1 474 ? 38.966 7.823 12.382 1.00 80.31 474 SER A C 1
ATOM 3736 O O . SER A 1 474 ? 38.649 6.800 11.784 1.00 80.31 474 SER A O 1
ATOM 3738 N N . SER A 1 475 ? 38.922 7.891 13.714 1.00 82.00 475 SER A N 1
ATOM 3739 C CA . SER A 1 475 ? 38.533 6.757 14.565 1.00 82.00 475 SER A CA 1
ATOM 3740 C C . SER A 1 475 ? 37.083 6.329 14.308 1.00 82.00 475 SER A C 1
ATOM 3742 O O . SER A 1 475 ? 36.795 5.140 14.185 1.00 82.00 475 SER A O 1
ATOM 3744 N N . THR A 1 476 ? 36.173 7.290 14.135 1.00 77.81 476 THR A N 1
ATOM 3745 C CA . THR A 1 476 ? 34.760 7.027 13.816 1.00 77.81 476 THR A CA 1
ATOM 3746 C C . THR A 1 476 ? 34.580 6.379 12.442 1.00 77.81 476 THR A C 1
ATOM 3748 O O . THR A 1 476 ? 33.772 5.460 12.280 1.00 77.81 476 THR A O 1
ATOM 3751 N N . TRP A 1 477 ? 35.357 6.816 11.447 1.00 77.50 477 TRP A N 1
ATOM 3752 C CA . TRP A 1 477 ? 35.376 6.199 10.119 1.00 77.50 477 TRP A CA 1
ATOM 3753 C C . TRP A 1 477 ? 35.910 4.771 10.164 1.00 77.50 477 TRP A C 1
ATOM 3755 O O . TRP A 1 477 ? 35.312 3.878 9.565 1.00 77.50 477 TRP A O 1
ATOM 3765 N N . ALA A 1 478 ? 36.985 4.539 10.918 1.00 82.62 478 ALA A N 1
ATOM 3766 C CA . ALA A 1 478 ? 37.534 3.205 11.117 1.00 82.62 478 ALA A CA 1
ATOM 3767 C C . ALA A 1 478 ? 36.489 2.246 11.710 1.00 82.62 478 ALA A C 1
ATOM 3769 O O . ALA A 1 478 ? 36.250 1.185 11.134 1.00 82.62 478 ALA A O 1
ATOM 3770 N N . ALA A 1 479 ? 35.814 2.652 12.792 1.00 80.38 479 ALA A N 1
ATOM 3771 C CA . ALA A 1 479 ? 34.775 1.863 13.456 1.00 80.38 479 ALA A CA 1
ATOM 3772 C C . ALA A 1 479 ? 33.571 1.568 12.538 1.00 80.38 479 ALA A C 1
ATOM 3774 O O . ALA A 1 479 ? 33.060 0.448 12.502 1.00 80.38 479 ALA A O 1
ATOM 3775 N N . SER A 1 480 ? 33.143 2.553 11.745 1.00 76.06 480 SER A N 1
ATOM 3776 C CA . SER A 1 480 ? 32.005 2.400 10.828 1.00 76.06 480 SER A CA 1
ATOM 3777 C C . SER A 1 480 ? 32.320 1.455 9.665 1.00 76.06 480 SER A C 1
ATOM 3779 O O . SER A 1 480 ? 31.503 0.603 9.315 1.00 76.06 480 SER A O 1
ATOM 3781 N N . LEU A 1 481 ? 33.514 1.582 9.075 1.00 76.31 481 LEU A N 1
ATOM 3782 C CA . LEU A 1 481 ? 33.952 0.754 7.949 1.00 76.31 481 LEU A CA 1
ATOM 3783 C C . LEU A 1 481 ? 34.193 -0.698 8.367 1.00 76.31 481 LEU A C 1
ATOM 3785 O O . LEU A 1 481 ? 33.800 -1.602 7.628 1.00 76.31 481 LEU A O 1
ATOM 3789 N N . ILE A 1 482 ? 34.791 -0.940 9.542 1.00 79.00 482 ILE A N 1
ATOM 3790 C CA . ILE A 1 482 ? 34.987 -2.313 10.023 1.00 79.00 482 ILE A CA 1
ATOM 3791 C C . ILE A 1 482 ? 33.645 -2.988 10.316 1.00 79.00 482 ILE A C 1
ATOM 3793 O O . ILE A 1 482 ? 33.437 -4.116 9.879 1.00 79.00 482 ILE A O 1
ATOM 3797 N N . PHE A 1 483 ? 32.706 -2.292 10.965 1.00 76.12 483 PHE A N 1
ATOM 3798 C CA . PHE A 1 483 ? 31.375 -2.831 11.243 1.00 76.12 483 PHE A CA 1
ATOM 3799 C 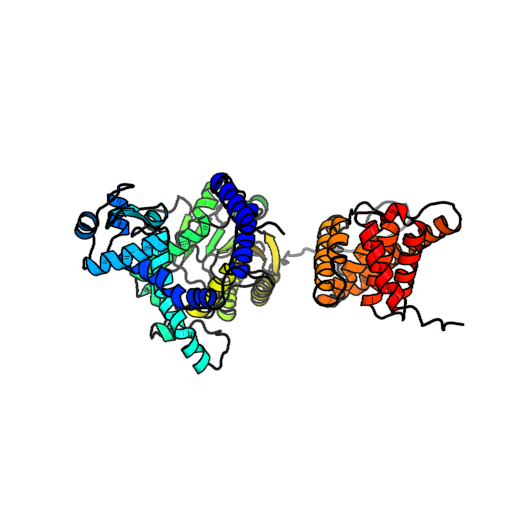C . PHE A 1 483 ? 30.613 -3.141 9.954 1.00 76.12 483 PHE A C 1
ATOM 3801 O O . PHE A 1 483 ? 30.142 -4.260 9.768 1.00 76.12 483 PHE A O 1
ATOM 3808 N N . ASN A 1 484 ? 30.538 -2.174 9.033 1.00 68.06 484 ASN A N 1
ATOM 3809 C CA . ASN A 1 484 ? 29.854 -2.377 7.763 1.00 68.06 484 ASN A CA 1
ATOM 3810 C C . ASN A 1 484 ? 30.489 -3.524 6.968 1.00 68.06 484 ASN A C 1
ATOM 3812 O O . ASN A 1 484 ? 29.764 -4.385 6.479 1.00 68.06 484 ASN A O 1
ATOM 3816 N N . GLY A 1 485 ? 31.820 -3.587 6.897 1.00 74.38 485 GLY A N 1
ATOM 3817 C CA . GLY A 1 485 ? 32.530 -4.673 6.224 1.00 74.38 485 GLY A CA 1
ATOM 3818 C C . GLY A 1 485 ? 32.268 -6.051 6.843 1.00 74.38 485 GLY A C 1
ATOM 3819 O O . GLY A 1 485 ? 32.136 -7.019 6.101 1.00 74.38 485 GLY A O 1
ATOM 3820 N N . GLN A 1 486 ? 32.152 -6.146 8.173 1.00 74.94 486 GLN A N 1
ATOM 3821 C CA . GLN A 1 486 ? 31.838 -7.398 8.878 1.00 74.94 486 GLN A CA 1
ATOM 3822 C C . GLN A 1 486 ? 30.380 -7.828 8.670 1.00 74.94 486 GLN A C 1
ATOM 3824 O O . GLN A 1 486 ? 30.124 -8.991 8.375 1.00 74.94 486 GLN A O 1
ATOM 3829 N N . VAL A 1 487 ? 29.427 -6.896 8.773 1.00 68.62 487 VAL A N 1
ATOM 3830 C CA . VAL A 1 487 ? 27.989 -7.193 8.646 1.00 68.62 487 VAL A CA 1
ATOM 3831 C C . VAL A 1 487 ? 27.587 -7.487 7.202 1.00 68.62 487 VAL A C 1
ATOM 3833 O O . VAL A 1 487 ? 26.800 -8.393 6.953 1.00 68.62 487 VAL A O 1
ATOM 3836 N N . SER A 1 488 ? 28.120 -6.733 6.240 1.00 68.25 488 SER A N 1
ATOM 3837 C CA . SER A 1 488 ? 27.771 -6.881 4.819 1.00 68.25 488 SER A CA 1
ATOM 3838 C C . SER A 1 488 ? 28.668 -7.858 4.052 1.00 68.25 488 SER A C 1
ATOM 3840 O O . SER A 1 488 ? 28.389 -8.166 2.897 1.00 68.25 488 SER A O 1
ATOM 3842 N N . GLY A 1 489 ? 29.785 -8.303 4.640 1.00 73.50 489 GLY A N 1
ATOM 3843 C CA . GLY A 1 489 ? 30.817 -9.071 3.935 1.00 73.50 489 GLY A CA 1
ATOM 3844 C C . GLY A 1 489 ? 31.598 -8.268 2.879 1.00 73.50 489 GLY A C 1
ATOM 3845 O O . GLY A 1 489 ? 32.371 -8.845 2.106 1.00 73.50 489 GLY A O 1
ATOM 3846 N N . HIS A 1 490 ? 31.427 -6.942 2.816 1.00 74.38 490 HIS A N 1
ATOM 3847 C CA . HIS A 1 490 ? 32.042 -6.088 1.802 1.00 74.38 490 HIS A CA 1
ATOM 3848 C C . HIS A 1 490 ? 33.553 -5.893 2.047 1.00 74.38 490 HIS A C 1
ATOM 3850 O O . HIS A 1 490 ? 33.997 -5.032 2.813 1.00 74.38 490 HIS A O 1
ATOM 3856 N N . ARG A 1 491 ? 34.374 -6.697 1.353 1.00 77.19 491 ARG A N 1
ATOM 3857 C CA . ARG A 1 491 ? 35.846 -6.721 1.492 1.00 77.19 491 ARG A CA 1
ATOM 3858 C C . ARG A 1 491 ? 36.548 -5.363 1.334 1.00 77.19 491 ARG A C 1
ATOM 3860 O O . ARG A 1 491 ? 37.489 -5.135 2.091 1.00 77.19 491 ARG A O 1
ATOM 3867 N N . PRO A 1 492 ? 36.154 -4.455 0.420 1.00 80.38 492 PRO A N 1
ATOM 3868 C CA . PRO A 1 492 ? 36.799 -3.144 0.322 1.00 80.38 492 PRO A CA 1
ATOM 3869 C C . PRO A 1 492 ? 36.734 -2.333 1.623 1.00 80.38 492 PRO A C 1
ATOM 3871 O O . PRO A 1 492 ? 37.737 -1.744 2.014 1.00 80.38 492 PRO A O 1
ATOM 3874 N N . CYS A 1 493 ? 35.621 -2.391 2.365 1.00 76.00 493 CYS A N 1
ATOM 3875 C CA . CYS A 1 493 ? 35.502 -1.720 3.665 1.00 76.00 493 CYS A CA 1
ATOM 3876 C C . CYS A 1 493 ? 36.468 -2.315 4.705 1.00 76.00 493 CYS A C 1
ATOM 3878 O O . CYS A 1 493 ? 37.087 -1.577 5.473 1.00 76.00 493 CYS A O 1
ATOM 3880 N N . LEU A 1 494 ? 36.676 -3.639 4.666 1.00 77.31 494 LEU A N 1
ATOM 3881 C CA . LEU A 1 494 ? 37.655 -4.353 5.501 1.00 77.31 494 LEU A CA 1
ATOM 3882 C C . LEU A 1 494 ? 39.119 -4.033 5.145 1.00 77.31 494 LEU A C 1
ATOM 3884 O O . LEU A 1 494 ? 40.023 -4.345 5.917 1.00 77.31 494 LEU A O 1
ATOM 3888 N N . VAL A 1 495 ? 39.384 -3.416 3.995 1.00 81.19 495 VAL A N 1
ATOM 3889 C CA . VAL A 1 495 ? 40.719 -2.915 3.637 1.00 81.19 495 VAL A CA 1
ATOM 3890 C C . VAL A 1 495 ? 40.841 -1.437 3.994 1.00 81.19 495 VAL A C 1
ATOM 3892 O O . VAL A 1 495 ? 41.838 -1.017 4.582 1.00 81.19 495 VAL A O 1
ATOM 3895 N N . GLU A 1 496 ? 39.812 -0.654 3.680 1.00 82.38 496 GLU A N 1
ATOM 3896 C CA . GLU A 1 496 ? 39.817 0.800 3.804 1.00 82.38 496 GLU A CA 1
ATOM 3897 C C . GLU A 1 496 ? 39.823 1.287 5.259 1.00 82.38 496 GLU A C 1
ATOM 3899 O O . GLU A 1 496 ? 40.487 2.282 5.560 1.00 82.38 496 GLU A O 1
ATOM 3904 N N . TYR A 1 497 ? 39.192 0.558 6.192 1.00 84.25 497 TYR A N 1
ATOM 3905 C CA . TYR A 1 497 ? 39.169 0.955 7.608 1.00 84.25 497 TYR A CA 1
ATOM 3906 C C . TYR A 1 497 ? 40.581 1.145 8.194 1.00 84.25 497 TYR A C 1
ATOM 3908 O O . TYR A 1 497 ? 40.782 2.009 9.047 1.00 84.25 497 TYR A O 1
ATOM 3916 N N . ARG A 1 498 ? 41.573 0.368 7.724 1.00 84.81 498 ARG A N 1
ATOM 3917 C CA . ARG A 1 498 ? 42.950 0.361 8.254 1.00 84.81 498 ARG A CA 1
ATOM 3918 C C . ARG A 1 498 ? 43.626 1.720 8.138 1.00 84.81 498 ARG A C 1
ATOM 3920 O O . ARG A 1 498 ? 44.388 2.096 9.024 1.00 84.81 498 ARG A O 1
ATOM 3927 N N . LYS A 1 499 ? 43.334 2.450 7.059 1.00 84.44 499 LYS A N 1
ATOM 3928 C CA . LYS A 1 499 ? 43.855 3.800 6.824 1.00 84.44 499 LYS A CA 1
ATOM 3929 C C . LYS A 1 499 ? 43.388 4.744 7.931 1.00 84.44 499 LYS A C 1
ATOM 3931 O O . LYS A 1 499 ? 44.200 5.332 8.634 1.00 84.44 499 LYS A O 1
ATOM 3936 N N . TYR A 1 500 ? 42.075 4.813 8.125 1.00 84.69 500 TYR A N 1
ATOM 3937 C CA . TYR A 1 500 ? 41.446 5.688 9.112 1.00 84.69 500 TYR A CA 1
ATOM 3938 C C . TYR A 1 500 ? 41.773 5.277 10.552 1.00 84.69 500 TYR A C 1
ATOM 3940 O O . TYR A 1 500 ? 41.932 6.129 11.425 1.00 84.69 500 TYR A O 1
ATOM 3948 N N . TYR A 1 501 ? 41.947 3.976 10.788 1.00 86.94 501 TYR A N 1
ATOM 3949 C CA . TYR A 1 501 ? 42.402 3.459 12.071 1.00 86.94 501 TYR A CA 1
ATOM 3950 C C . TYR A 1 501 ? 43.826 3.933 12.402 1.00 86.94 501 TYR A C 1
ATOM 3952 O O . TYR A 1 501 ? 44.082 4.413 13.506 1.00 86.94 501 TYR A O 1
ATOM 3960 N N . GLY A 1 502 ? 44.739 3.873 11.425 1.00 85.25 502 GLY A N 1
ATOM 3961 C CA . GLY A 1 502 ? 46.102 4.392 11.559 1.00 85.25 502 GLY A CA 1
ATOM 3962 C C . GLY A 1 502 ? 46.141 5.888 11.881 1.00 85.25 502 GLY A C 1
ATOM 3963 O O . GLY A 1 502 ? 46.858 6.296 12.797 1.00 85.25 502 GLY A O 1
ATOM 3964 N N . ASP A 1 503 ? 45.317 6.685 11.198 1.00 84.06 503 ASP A N 1
ATOM 3965 C CA . ASP A 1 503 ? 45.191 8.125 11.455 1.00 84.06 503 ASP A CA 1
ATOM 3966 C C . ASP A 1 503 ? 44.678 8.403 12.884 1.00 84.06 503 ASP A C 1
ATOM 3968 O O . ASP A 1 503 ? 45.223 9.250 13.597 1.00 84.06 503 ASP A O 1
ATOM 3972 N N . GLY A 1 504 ? 43.670 7.649 13.344 1.00 84.12 504 GLY A N 1
ATOM 3973 C CA . GLY A 1 504 ? 43.137 7.747 14.708 1.00 84.12 504 GLY A CA 1
ATOM 3974 C C . GLY A 1 504 ? 44.174 7.406 15.786 1.00 84.12 504 GLY A C 1
ATOM 3975 O O . GLY A 1 504 ? 44.326 8.141 16.767 1.00 84.12 504 GLY A O 1
ATOM 3976 N N . LEU A 1 505 ? 44.964 6.347 15.572 1.00 85.25 505 LEU A N 1
ATOM 3977 C CA . LEU A 1 505 ? 46.082 5.985 16.449 1.00 85.25 505 LEU A CA 1
ATOM 3978 C C . LEU A 1 505 ? 47.171 7.062 16.480 1.00 85.25 505 LEU A C 1
ATOM 3980 O O . LEU A 1 505 ? 47.730 7.351 17.540 1.00 85.25 505 LEU A O 1
ATOM 3984 N N . GLN A 1 506 ? 47.488 7.671 15.336 1.00 84.00 506 GLN A N 1
ATOM 3985 C CA . GLN A 1 506 ? 48.474 8.746 15.271 1.00 84.00 506 GLN A CA 1
ATOM 3986 C C . GLN A 1 506 ? 48.001 9.984 16.041 1.00 84.00 506 GLN A C 1
ATOM 3988 O O . GLN A 1 506 ? 48.780 10.551 16.811 1.00 84.00 506 GLN A O 1
ATOM 3993 N N . HIS A 1 507 ? 46.728 10.367 15.906 1.00 80.62 507 HIS A N 1
ATOM 3994 C CA . HIS A 1 507 ? 46.136 11.451 16.694 1.00 80.62 507 HIS A CA 1
ATOM 3995 C C . HIS A 1 507 ? 46.223 11.180 18.197 1.00 80.62 507 HIS A C 1
ATOM 3997 O O . HIS A 1 507 ? 46.681 12.042 18.950 1.00 80.62 507 HIS A O 1
ATOM 4003 N N . GLN A 1 508 ? 45.860 9.972 18.628 1.00 82.62 508 GLN A N 1
ATOM 4004 C CA . GLN A 1 508 ? 45.944 9.572 20.029 1.00 82.62 508 GLN A CA 1
ATOM 4005 C C . GLN A 1 508 ? 47.390 9.593 20.550 1.00 82.62 508 GLN A C 1
ATOM 4007 O O . GLN A 1 508 ? 47.640 10.106 21.637 1.00 82.62 508 GLN A O 1
ATOM 4012 N N . ARG A 1 509 ? 48.373 9.120 19.772 1.00 82.75 509 ARG A N 1
ATOM 4013 C CA . ARG A 1 509 ? 49.799 9.180 20.151 1.00 82.75 509 ARG A CA 1
ATOM 4014 C C . ARG A 1 509 ? 50.302 10.615 20.302 1.00 82.75 509 ARG A C 1
ATOM 4016 O O . ARG A 1 509 ? 50.944 10.929 21.302 1.00 82.75 509 ARG A O 1
ATOM 4023 N N . LEU A 1 510 ? 49.998 11.487 19.339 1.00 79.00 510 LEU A N 1
ATOM 4024 C CA . LEU A 1 510 ? 50.386 12.904 19.380 1.00 79.00 510 LEU A CA 1
ATOM 4025 C C . LEU A 1 510 ? 49.725 13.647 20.544 1.00 79.00 510 LEU A C 1
ATOM 4027 O O . LEU A 1 510 ? 50.295 14.575 21.113 1.00 79.00 510 LEU A O 1
ATOM 4031 N N . PHE A 1 511 ? 48.506 13.260 20.903 1.00 79.12 511 PHE A N 1
ATOM 4032 C CA . PHE A 1 511 ? 47.836 13.753 22.097 1.00 79.12 511 PHE A CA 1
ATOM 4033 C C . PHE A 1 511 ? 48.522 13.271 23.385 1.00 79.12 511 PHE A C 1
ATOM 4035 O O . PHE A 1 511 ? 48.878 14.089 24.232 1.00 79.12 511 PHE A O 1
ATOM 4042 N N . MET A 1 512 ? 48.809 11.973 23.502 1.00 75.50 512 MET A N 1
ATOM 4043 C CA . MET A 1 512 ? 49.484 11.409 24.677 1.00 75.50 512 MET A CA 1
ATOM 4044 C C . MET A 1 512 ? 50.878 12.009 24.898 1.00 75.50 512 MET A C 1
ATOM 4046 O O . MET A 1 512 ? 51.264 12.259 26.037 1.00 75.50 512 MET A O 1
ATOM 4050 N N . GLN A 1 513 ? 51.613 12.320 23.826 1.00 76.06 513 GLN A N 1
ATOM 4051 C CA . GLN A 1 513 ? 52.889 13.042 23.909 1.00 76.06 513 GLN A CA 1
ATOM 4052 C C . GLN A 1 513 ? 52.727 14.479 24.432 1.00 76.06 513 GLN A C 1
ATOM 4054 O O . GLN A 1 513 ? 53.577 14.954 25.184 1.00 76.06 513 GLN A O 1
ATOM 4059 N N . ARG A 1 514 ? 51.632 15.168 24.079 1.00 71.38 514 ARG A N 1
ATOM 4060 C CA . ARG A 1 514 ? 51.323 16.518 24.585 1.00 71.38 514 ARG A CA 1
ATOM 4061 C C . ARG A 1 514 ? 50.972 16.504 26.072 1.00 71.38 514 ARG A C 1
ATOM 4063 O O . ARG A 1 514 ? 51.448 17.364 26.809 1.00 71.38 514 ARG A O 1
ATOM 4070 N N . ILE A 1 515 ? 50.199 15.519 26.524 1.00 71.38 515 ILE A N 1
ATOM 4071 C CA . ILE A 1 515 ? 49.833 15.371 27.942 1.00 71.38 515 ILE A CA 1
ATOM 4072 C C . ILE A 1 515 ? 50.995 14.841 28.795 1.00 71.38 515 ILE A C 1
ATOM 4074 O O . ILE A 1 515 ? 51.124 15.216 29.955 1.00 71.38 515 ILE A O 1
ATOM 4078 N N . GLY A 1 516 ? 51.870 13.995 28.246 1.00 65.19 516 GLY A N 1
ATOM 4079 C CA . GLY A 1 516 ? 53.049 13.491 28.961 1.00 65.19 516 GLY A CA 1
ATOM 4080 C C . GLY A 1 516 ? 54.078 14.573 29.315 1.00 65.19 516 GLY A C 1
ATOM 4081 O O . GLY A 1 516 ? 54.802 14.415 30.293 1.00 65.19 516 GLY A O 1
ATOM 4082 N N . ASN A 1 517 ? 54.109 15.674 28.555 1.00 58.03 517 ASN A N 1
ATOM 4083 C CA . ASN A 1 517 ? 55.109 16.742 28.669 1.00 58.03 517 ASN A CA 1
ATOM 4084 C C . ASN A 1 517 ? 54.545 18.088 29.181 1.00 58.03 517 ASN A C 1
ATOM 4086 O O . ASN A 1 517 ? 55.296 19.058 29.261 1.00 58.03 517 ASN A O 1
ATOM 4090 N N . SER A 1 518 ? 53.246 18.193 29.497 1.00 55.53 518 SER A N 1
ATOM 4091 C CA . SER A 1 518 ? 52.605 19.457 29.904 1.00 55.53 518 SER A CA 1
ATOM 4092 C C . SER A 1 518 ? 51.559 19.278 31.013 1.00 55.53 518 SER A C 1
ATOM 4094 O O . SER A 1 518 ? 51.071 18.179 31.255 1.00 55.53 518 SER A O 1
ATOM 4096 N N . THR A 1 519 ? 51.170 20.382 31.657 1.00 56.53 519 THR A N 1
ATOM 4097 C CA . THR A 1 519 ? 50.036 20.484 32.599 1.00 56.53 519 THR A CA 1
ATOM 4098 C C . THR A 1 519 ? 48.661 20.469 31.908 1.00 56.53 519 THR A C 1
ATOM 4100 O O . THR A 1 519 ? 47.664 20.824 32.533 1.00 56.53 519 THR A O 1
ATOM 4103 N N . ALA A 1 520 ? 48.580 20.108 30.621 1.00 65.69 520 ALA A N 1
ATOM 4104 C CA . ALA A 1 520 ? 47.328 20.130 29.873 1.00 65.69 520 ALA A CA 1
ATOM 4105 C C . ALA A 1 520 ? 46.338 19.074 30.390 1.00 65.69 520 ALA A C 1
ATOM 4107 O O . ALA A 1 520 ? 46.640 17.878 30.438 1.00 65.69 520 ALA A O 1
ATOM 4108 N N . THR A 1 521 ? 45.136 19.527 30.739 1.00 71.75 521 THR A N 1
ATOM 4109 C CA . THR A 1 521 ? 44.037 18.658 31.161 1.00 71.75 521 THR A CA 1
ATOM 4110 C C . THR A 1 521 ? 43.419 17.977 29.935 1.00 71.75 521 THR A C 1
ATOM 4112 O O . THR A 1 521 ? 43.098 18.670 28.966 1.00 71.75 521 THR A O 1
ATOM 4115 N N . PRO A 1 522 ? 43.241 16.644 29.944 1.00 80.88 522 PRO A N 1
ATOM 4116 C CA . PRO A 1 522 ? 42.517 15.950 28.883 1.00 80.88 522 PRO A CA 1
ATOM 4117 C C . PRO A 1 522 ? 41.072 16.447 28.762 1.00 80.88 522 PRO A C 1
ATOM 4119 O O . PRO A 1 522 ? 40.478 16.892 29.742 1.00 80.88 522 PRO A O 1
ATOM 4122 N N . THR A 1 523 ? 40.498 16.363 27.564 1.00 79.44 523 THR A N 1
ATOM 4123 C CA . THR A 1 523 ? 39.086 16.686 27.315 1.00 79.44 523 THR A CA 1
ATOM 4124 C C . THR A 1 523 ? 38.233 15.418 27.272 1.00 79.44 523 THR A C 1
ATOM 4126 O O . THR A 1 523 ? 38.748 14.304 27.148 1.00 79.44 523 THR A O 1
ATOM 4129 N N . LEU A 1 524 ? 36.907 15.566 27.352 1.00 74.94 524 LEU A N 1
ATOM 4130 C CA . LEU A 1 524 ? 35.985 14.435 27.183 1.00 74.94 524 LEU A CA 1
ATOM 4131 C C . LEU A 1 524 ? 36.075 13.820 25.778 1.00 74.94 524 LEU A C 1
ATOM 4133 O O . LEU A 1 524 ? 35.921 12.607 25.641 1.00 74.94 524 LEU A O 1
ATOM 4137 N N . ASP A 1 525 ? 36.406 14.618 24.762 1.00 76.25 525 ASP A N 1
ATOM 4138 C CA . ASP A 1 525 ? 36.595 14.141 23.389 1.00 76.25 525 ASP A CA 1
ATOM 4139 C C . ASP A 1 525 ? 37.780 13.173 23.285 1.00 76.25 525 ASP A C 1
ATOM 4141 O O . ASP A 1 525 ? 37.732 12.198 22.536 1.00 76.25 525 ASP A O 1
ATOM 4145 N N . ASP A 1 526 ? 38.826 13.376 24.088 1.00 79.00 526 ASP A N 1
ATOM 4146 C CA . ASP A 1 526 ? 39.996 12.493 24.113 1.00 79.00 526 ASP A CA 1
ATOM 4147 C C . ASP A 1 526 ? 39.680 11.130 24.751 1.00 79.00 526 ASP A C 1
ATOM 4149 O O . ASP A 1 526 ? 40.181 10.085 24.309 1.00 79.00 526 ASP A O 1
ATOM 4153 N N . VAL A 1 527 ? 38.809 11.134 25.767 1.00 79.62 527 VAL A N 1
ATOM 4154 C CA . VAL A 1 527 ? 38.267 9.917 26.390 1.00 79.62 527 VAL A CA 1
ATOM 4155 C C . VAL A 1 527 ? 37.424 9.157 25.365 1.00 79.62 527 VAL A C 1
ATOM 4157 O O . VAL A 1 527 ? 37.658 7.971 25.126 1.00 79.62 527 VAL A O 1
ATOM 4160 N N . VAL A 1 528 ? 36.506 9.852 24.691 1.00 77.56 528 VAL A N 1
ATOM 4161 C CA . VAL A 1 528 ? 35.616 9.275 23.675 1.00 77.56 528 VAL A CA 1
ATOM 4162 C C . VAL A 1 528 ? 36.393 8.707 22.485 1.00 77.56 528 VAL A C 1
ATOM 4164 O O . VAL A 1 528 ? 36.172 7.555 22.107 1.00 77.56 528 VAL A O 1
ATOM 4167 N N . ASN A 1 529 ? 37.359 9.449 21.938 1.00 81.38 529 ASN A N 1
ATOM 4168 C CA . ASN A 1 529 ? 38.210 8.988 20.838 1.00 81.38 529 ASN A CA 1
ATOM 4169 C C . ASN A 1 529 ? 38.914 7.665 21.174 1.00 81.38 529 ASN A C 1
ATOM 4171 O O . ASN A 1 529 ? 38.978 6.739 20.363 1.00 81.38 529 ASN A O 1
ATOM 4175 N N . THR A 1 530 ? 39.416 7.562 22.404 1.00 83.00 530 THR A N 1
ATOM 4176 C CA . THR A 1 530 ? 40.104 6.368 22.890 1.00 83.00 530 THR A CA 1
ATOM 4177 C C . THR A 1 530 ? 39.168 5.163 22.981 1.00 83.00 530 THR A C 1
ATOM 4179 O O . THR A 1 530 ? 39.557 4.052 22.621 1.00 83.00 530 THR A O 1
ATOM 4182 N N . MET A 1 531 ? 37.915 5.374 23.378 1.00 78.38 531 MET A N 1
ATOM 4183 C CA . MET A 1 531 ? 36.908 4.314 23.429 1.00 78.38 531 MET A CA 1
ATOM 4184 C C . MET A 1 531 ? 36.493 3.821 22.035 1.00 78.38 531 MET A C 1
ATOM 4186 O O . MET A 1 531 ? 36.329 2.618 21.837 1.00 78.38 531 MET A O 1
ATOM 4190 N N . VAL A 1 532 ? 36.382 4.714 21.046 1.00 79.62 532 VAL A N 1
ATOM 4191 C CA . VAL A 1 532 ? 36.072 4.334 19.652 1.00 79.62 532 VAL A CA 1
ATOM 4192 C C . VAL A 1 532 ? 37.186 3.462 19.047 1.00 79.62 532 VAL A C 1
ATOM 4194 O O . VAL A 1 532 ? 36.911 2.492 18.333 1.00 79.62 532 VAL A O 1
ATOM 4197 N N . LEU A 1 533 ? 38.449 3.746 19.380 1.00 83.94 533 LEU A N 1
ATOM 4198 C CA . LEU A 1 533 ? 39.591 2.915 18.978 1.00 83.94 533 LEU A CA 1
ATOM 4199 C C . LEU A 1 533 ? 39.585 1.543 19.671 1.00 83.94 533 LEU A C 1
ATOM 4201 O O . LEU A 1 533 ? 39.774 0.530 18.997 1.00 83.94 533 LEU A O 1
ATOM 4205 N N . ALA A 1 534 ? 39.276 1.490 20.975 1.00 81.25 534 ALA A N 1
ATOM 4206 C CA . ALA A 1 534 ? 39.114 0.230 21.710 1.00 81.25 534 ALA A CA 1
ATOM 4207 C C . ALA A 1 534 ? 38.106 -0.704 21.033 1.00 81.25 534 ALA A C 1
ATOM 4209 O O . ALA A 1 534 ? 38.327 -1.908 20.908 1.00 81.25 534 ALA A O 1
ATOM 4210 N N . TYR A 1 535 ? 36.999 -0.124 20.576 1.00 75.69 535 TYR A N 1
ATOM 4211 C CA . TYR A 1 535 ? 35.940 -0.858 19.912 1.00 75.69 535 TYR A CA 1
ATOM 4212 C C . TYR A 1 535 ? 36.373 -1.407 18.544 1.00 75.69 535 TYR A C 1
ATOM 4214 O O . TYR A 1 535 ? 36.116 -2.570 18.228 1.00 75.69 535 TYR A O 1
ATOM 4222 N N . THR A 1 536 ? 37.073 -0.587 17.754 1.00 81.25 536 THR A N 1
ATOM 4223 C CA . THR A 1 536 ? 37.606 -0.995 16.444 1.00 81.25 536 THR A CA 1
ATOM 4224 C C . THR A 1 536 ? 38.510 -2.229 16.577 1.00 81.25 536 THR A C 1
ATOM 4226 O O . THR A 1 536 ? 38.389 -3.166 15.791 1.00 81.25 536 THR A O 1
ATOM 4229 N N . GLU A 1 537 ? 39.348 -2.277 17.617 1.00 82.19 537 GLU A N 1
ATOM 4230 C CA . GLU A 1 537 ? 40.192 -3.439 17.945 1.00 82.19 537 GLU A CA 1
ATOM 4231 C C . GLU A 1 537 ? 39.382 -4.664 18.400 1.00 82.19 537 GLU A C 1
ATOM 4233 O O . GLU A 1 537 ? 39.697 -5.798 18.029 1.00 82.19 537 GLU A O 1
ATOM 4238 N N . GLY A 1 538 ? 38.299 -4.455 19.154 1.00 73.00 538 GLY A N 1
ATOM 4239 C CA . GLY A 1 538 ? 37.407 -5.529 19.605 1.00 73.00 538 GLY A CA 1
ATOM 4240 C C . GLY A 1 538 ? 36.726 -6.296 18.464 1.00 73.00 538 GLY A C 1
ATOM 4241 O O . GLY A 1 538 ? 36.461 -7.487 18.606 1.00 73.00 538 GLY A O 1
ATOM 4242 N N . MET A 1 539 ? 36.488 -5.645 17.321 1.00 72.19 539 MET A N 1
ATOM 4243 C CA . MET A 1 539 ? 35.858 -6.260 16.142 1.00 72.19 539 MET A CA 1
ATOM 4244 C C . MET A 1 539 ? 36.796 -7.102 15.284 1.00 72.19 539 MET A C 1
ATOM 4246 O O . MET A 1 539 ? 36.339 -7.940 14.511 1.00 72.19 539 MET A O 1
ATOM 4250 N N . LEU A 1 540 ? 38.101 -6.877 15.387 1.00 67.31 540 LEU A N 1
ATOM 4251 C CA . LEU A 1 540 ? 39.078 -7.562 14.549 1.00 67.31 540 LEU A CA 1
ATOM 4252 C C . LEU A 1 540 ? 39.615 -8.833 15.198 1.00 67.31 540 LEU A C 1
ATOM 4254 O O . LEU A 1 540 ? 40.052 -9.729 14.482 1.00 67.31 540 LEU A O 1
ATOM 4258 N N . VAL A 1 541 ? 39.605 -8.913 16.535 1.00 58.34 541 VAL A N 1
ATOM 4259 C CA . VAL A 1 541 ? 40.220 -10.010 17.313 1.00 58.34 541 VAL A CA 1
ATOM 4260 C C . VAL A 1 541 ? 41.685 -10.266 16.882 1.00 58.34 541 VAL A C 1
ATOM 4262 O O . VAL A 1 541 ? 42.247 -11.330 17.117 1.00 58.34 541 VAL A O 1
ATOM 4265 N N . THR A 1 542 ? 42.337 -9.292 16.233 1.00 55.12 542 THR A N 1
ATOM 4266 C CA . THR A 1 542 ? 43.655 -9.472 15.599 1.00 55.12 542 THR A CA 1
ATOM 4267 C C . THR A 1 542 ? 44.801 -9.399 16.595 1.00 55.12 542 THR A C 1
ATOM 4269 O O . THR A 1 542 ? 45.827 -10.042 16.386 1.00 55.12 542 THR A O 1
ATOM 4272 N N . THR A 1 543 ? 44.627 -8.640 17.681 1.00 63.38 543 THR A N 1
ATOM 4273 C CA . THR A 1 543 ? 45.646 -8.450 18.715 1.00 63.38 543 THR A CA 1
ATOM 4274 C C . THR A 1 543 ? 45.026 -8.720 20.086 1.00 63.38 543 THR A C 1
ATOM 4276 O O . THR A 1 543 ? 44.142 -7.966 20.509 1.00 63.38 543 THR A O 1
ATOM 4279 N N . PRO A 1 544 ? 45.471 -9.760 20.817 1.00 57.97 544 PRO A N 1
ATOM 4280 C CA . PRO A 1 544 ? 45.018 -9.992 22.180 1.00 57.97 544 PRO A CA 1
ATOM 4281 C C . PRO A 1 544 ? 45.250 -8.734 23.024 1.00 57.97 544 PRO A C 1
ATOM 4283 O O . PRO A 1 544 ? 46.354 -8.194 23.049 1.00 57.97 544 PRO A O 1
ATOM 4286 N N . ASN A 1 545 ? 44.211 -8.269 23.715 1.00 69.31 545 ASN A N 1
ATOM 4287 C CA . ASN A 1 545 ? 44.235 -7.144 24.659 1.00 69.31 545 ASN A CA 1
ATOM 4288 C C . ASN A 1 545 ? 44.350 -5.717 24.082 1.00 69.31 545 ASN A C 1
ATOM 4290 O O . ASN A 1 545 ? 44.317 -4.777 24.874 1.00 69.31 545 ASN A O 1
ATOM 4294 N N . ALA A 1 546 ? 44.405 -5.496 22.761 1.00 77.06 546 ALA A N 1
ATOM 4295 C CA . ALA A 1 546 ? 44.495 -4.130 22.211 1.00 77.06 546 ALA A CA 1
ATOM 4296 C C . ALA A 1 546 ? 43.288 -3.247 22.590 1.00 77.06 546 ALA A C 1
ATOM 4298 O O . ALA A 1 546 ? 43.454 -2.104 23.021 1.00 77.06 546 ALA A O 1
ATOM 4299 N N . ALA A 1 547 ? 42.077 -3.814 22.555 1.00 78.00 547 ALA A N 1
ATOM 4300 C CA . ALA A 1 547 ? 40.869 -3.151 23.049 1.00 78.00 547 ALA A CA 1
ATOM 4301 C C . ALA A 1 547 ? 40.992 -2.751 24.535 1.00 78.00 547 ALA A C 1
ATOM 4303 O O . ALA A 1 547 ? 40.647 -1.633 24.921 1.00 78.00 547 ALA A O 1
ATOM 4304 N N . GLN A 1 548 ? 41.560 -3.630 25.365 1.00 76.94 548 GLN A N 1
ATOM 4305 C CA . GLN A 1 548 ? 41.749 -3.386 26.797 1.00 76.94 548 GLN A CA 1
ATOM 4306 C C . GLN A 1 548 ? 42.789 -2.291 27.079 1.00 76.94 548 GLN A C 1
ATOM 4308 O O . GLN A 1 548 ? 42.633 -1.526 28.034 1.00 76.94 548 GLN A O 1
ATOM 4313 N N . CYS A 1 549 ? 43.834 -2.178 26.254 1.00 81.25 549 CYS A N 1
ATOM 4314 C CA . CYS A 1 549 ? 44.821 -1.102 26.364 1.00 81.25 549 CYS A CA 1
ATOM 4315 C C . CYS A 1 549 ? 44.176 0.272 26.148 1.00 81.25 549 CYS A C 1
ATOM 4317 O O . CYS A 1 549 ? 44.420 1.198 26.921 1.00 81.25 549 CYS A O 1
ATOM 4319 N N . HIS A 1 550 ? 43.306 0.394 25.145 1.00 84.50 550 HIS A N 1
ATOM 4320 C CA . HIS A 1 550 ? 42.561 1.627 24.919 1.00 84.50 550 HIS A CA 1
ATOM 4321 C C . HIS A 1 550 ? 41.566 1.912 26.055 1.00 84.50 550 HIS A C 1
ATOM 4323 O O . HIS A 1 550 ? 41.534 3.030 26.556 1.00 84.50 550 HIS A O 1
ATOM 4329 N N . LEU A 1 551 ? 40.818 0.916 26.543 1.00 79.38 551 LEU A N 1
ATOM 4330 C CA . LEU A 1 551 ? 39.898 1.117 27.674 1.00 79.38 551 LEU A CA 1
ATOM 4331 C C . LEU A 1 551 ? 40.618 1.566 28.953 1.00 79.38 551 LEU A C 1
ATOM 4333 O O . LEU A 1 551 ? 40.165 2.498 29.612 1.00 79.38 551 LEU A O 1
ATOM 4337 N N . THR A 1 552 ? 41.763 0.958 29.273 1.00 80.06 552 THR A N 1
ATOM 4338 C CA . THR A 1 552 ? 42.603 1.377 30.410 1.00 80.06 552 THR A CA 1
ATOM 4339 C C . THR A 1 552 ? 43.042 2.835 30.261 1.00 80.06 552 THR A C 1
ATOM 4341 O O . THR A 1 552 ? 42.940 3.617 31.200 1.00 80.06 552 THR A O 1
ATOM 4344 N N . MET A 1 553 ? 43.447 3.244 29.059 1.00 81.94 553 MET A N 1
ATOM 4345 C CA . MET A 1 553 ? 43.831 4.630 28.803 1.00 81.94 553 MET A CA 1
ATOM 4346 C C . MET A 1 553 ? 42.648 5.605 28.914 1.00 81.94 553 MET A C 1
ATOM 4348 O O . MET A 1 553 ? 42.825 6.710 29.416 1.00 81.94 553 MET A O 1
ATOM 4352 N N . ALA A 1 554 ? 41.437 5.216 28.503 1.00 83.44 554 ALA A N 1
ATOM 4353 C CA . ALA A 1 554 ? 40.242 6.042 28.693 1.00 83.44 554 ALA A CA 1
ATOM 4354 C C . ALA A 1 554 ? 39.946 6.286 30.186 1.00 83.44 554 ALA A C 1
ATOM 4356 O O . ALA A 1 554 ? 39.612 7.409 30.568 1.00 83.44 554 ALA A O 1
ATOM 4357 N N . VAL A 1 555 ? 40.134 5.264 31.032 1.00 79.94 555 VAL A N 1
ATOM 4358 C CA . VAL A 1 555 ? 40.032 5.381 32.499 1.00 79.94 555 VAL A CA 1
ATOM 4359 C C . VAL A 1 555 ? 41.068 6.368 33.041 1.00 79.94 555 VAL A C 1
ATOM 4361 O O . VAL A 1 555 ? 40.713 7.258 33.814 1.00 79.94 555 VAL A O 1
ATOM 4364 N N . ASP A 1 556 ? 42.326 6.263 32.605 1.00 80.31 556 ASP A N 1
ATOM 4365 C CA . ASP A 1 556 ? 43.403 7.158 33.046 1.00 80.31 556 ASP A CA 1
ATOM 4366 C C . ASP A 1 556 ? 43.145 8.619 32.649 1.00 80.31 556 ASP A C 1
ATOM 4368 O O . ASP A 1 556 ? 43.356 9.535 33.449 1.00 80.31 556 ASP A O 1
ATOM 4372 N N . LEU A 1 557 ? 42.666 8.852 31.423 1.00 83.44 557 LEU A N 1
ATOM 4373 C CA . LEU A 1 557 ? 42.313 10.189 30.942 1.00 83.44 557 LEU A CA 1
ATOM 4374 C C . LEU A 1 557 ? 41.158 10.778 31.755 1.00 83.44 557 LEU A C 1
ATOM 4376 O O . LEU A 1 557 ? 41.246 11.925 32.190 1.00 83.44 557 LEU A O 1
ATOM 4380 N N . LEU A 1 558 ? 40.123 9.989 32.039 1.00 80.56 558 LEU A N 1
ATOM 4381 C CA . LEU A 1 558 ? 39.000 10.431 32.861 1.00 80.56 558 LEU A CA 1
ATOM 4382 C C . LEU A 1 558 ? 39.419 10.717 34.314 1.00 80.56 558 LEU A C 1
ATOM 4384 O O . LEU A 1 558 ? 38.966 11.691 34.914 1.00 80.56 558 LEU A O 1
ATOM 4388 N N . GLY A 1 559 ? 40.346 9.928 34.863 1.00 76.31 559 GLY A N 1
ATOM 4389 C CA . GLY A 1 559 ? 40.949 10.186 36.172 1.00 76.31 559 GLY A CA 1
ATOM 4390 C C . GLY A 1 559 ? 41.679 11.533 36.237 1.00 76.31 559 GLY A C 1
ATOM 4391 O O . GLY A 1 559 ? 41.585 12.233 37.244 1.00 76.31 559 GLY A O 1
ATOM 4392 N N . ARG A 1 560 ? 42.344 11.934 35.145 1.00 80.44 560 ARG A N 1
ATOM 4393 C CA . ARG A 1 560 ? 43.029 13.235 35.018 1.00 80.44 560 ARG A CA 1
ATOM 4394 C C . ARG A 1 560 ? 42.077 14.419 34.806 1.00 80.44 560 ARG A C 1
ATOM 4396 O O . ARG A 1 560 ? 42.432 15.527 35.192 1.00 80.44 560 ARG A O 1
ATOM 4403 N N . ILE A 1 561 ? 40.886 14.200 34.238 1.00 81.94 561 ILE A N 1
ATOM 4404 C CA . ILE A 1 561 ? 39.808 15.212 34.161 1.00 81.94 561 ILE A CA 1
ATOM 4405 C C . ILE A 1 561 ? 39.299 15.582 35.567 1.00 81.94 561 ILE A C 1
ATOM 4407 O O . ILE A 1 561 ? 38.919 16.728 35.824 1.00 81.94 561 ILE A O 1
ATOM 4411 N N . GLY A 1 562 ? 39.344 14.618 36.490 1.00 75.75 562 GLY A N 1
ATOM 4412 C CA . GLY A 1 562 ? 39.033 14.797 37.901 1.00 75.75 562 GLY A CA 1
ATOM 4413 C C . GLY A 1 562 ? 37.531 14.718 38.222 1.00 75.75 562 GLY A C 1
ATOM 4414 O O . GLY A 1 562 ? 36.676 15.023 37.386 1.00 75.75 562 GLY A O 1
ATOM 4415 N N . PRO A 1 563 ? 37.173 14.333 39.463 1.00 68.88 563 PRO A N 1
ATOM 4416 C CA . PRO A 1 563 ? 35.787 14.073 39.857 1.00 68.88 563 PRO A CA 1
ATOM 4417 C C . PRO A 1 563 ? 34.907 15.328 39.861 1.00 68.88 563 PRO A C 1
ATOM 4419 O O . PRO A 1 563 ? 33.700 15.217 39.681 1.00 68.88 563 PRO A O 1
ATOM 4422 N N . GLN A 1 564 ? 35.491 16.520 40.033 1.00 71.56 564 GLN A N 1
ATOM 4423 C CA . GLN A 1 564 ? 34.763 17.797 40.015 1.00 71.56 564 GLN A CA 1
ATOM 4424 C C . GLN A 1 564 ? 34.175 18.102 38.631 1.00 71.56 564 GLN A C 1
ATOM 4426 O O . GLN A 1 564 ? 33.029 18.526 38.522 1.00 71.56 564 GLN A O 1
ATOM 4431 N N . SER A 1 565 ? 34.920 17.786 37.572 1.00 69.31 565 SER A N 1
ATOM 4432 C CA . SER A 1 565 ? 34.480 17.921 36.179 1.00 69.31 565 SER A CA 1
ATOM 4433 C C . SER A 1 565 ? 33.536 16.791 35.741 1.00 69.31 565 SER A C 1
ATOM 4435 O O . SER A 1 565 ? 32.961 16.853 34.658 1.00 69.31 565 SER A O 1
ATOM 4437 N N . CYS A 1 566 ? 33.359 15.762 36.581 1.00 72.06 566 CYS A N 1
ATOM 4438 C CA . CYS A 1 566 ? 32.505 14.603 36.321 1.00 72.06 566 CYS A CA 1
ATOM 4439 C C . CYS A 1 566 ? 31.206 14.610 37.143 1.00 72.06 566 CYS A C 1
ATOM 4441 O O . CYS A 1 566 ? 30.586 13.569 37.269 1.00 72.06 566 CYS A O 1
ATOM 4443 N N . GLN A 1 567 ? 30.772 15.736 37.719 1.00 67.62 567 GLN A N 1
ATOM 4444 C CA . GLN A 1 567 ? 29.612 15.770 38.633 1.00 67.62 567 GLN A CA 1
ATOM 4445 C C . GLN A 1 567 ? 28.236 15.716 37.945 1.00 67.62 567 GLN A C 1
ATOM 4447 O O . GLN A 1 567 ? 27.216 15.589 38.619 1.00 67.62 567 GLN A O 1
ATOM 4452 N N . GLY A 1 568 ? 28.181 15.806 36.614 1.00 65.19 568 GLY A N 1
ATOM 4453 C CA . GLY A 1 568 ? 26.928 15.761 35.866 1.00 65.19 568 GLY A CA 1
ATOM 4454 C C . GLY A 1 568 ? 27.123 15.504 34.374 1.00 65.19 568 GLY A C 1
ATOM 4455 O O . GLY A 1 568 ? 28.247 15.414 33.875 1.00 65.19 568 GLY A O 1
ATOM 4456 N N . GLY A 1 569 ? 26.006 15.364 33.660 1.00 68.06 569 GLY A N 1
ATOM 4457 C CA . GLY A 1 569 ? 25.997 15.142 32.215 1.00 68.06 569 GLY A CA 1
ATOM 4458 C C . GLY A 1 569 ? 26.736 13.870 31.786 1.00 68.06 569 GLY A C 1
ATOM 4459 O O . GLY A 1 569 ? 26.696 12.829 32.448 1.00 68.06 569 GLY A O 1
ATOM 4460 N N . LEU A 1 570 ? 27.410 13.947 30.643 1.00 61.69 570 LEU A N 1
ATOM 4461 C CA . LEU A 1 570 ? 28.128 12.819 30.064 1.00 61.69 570 LEU A CA 1
ATOM 4462 C C . LEU A 1 570 ? 29.345 12.397 30.894 1.00 61.69 570 LEU A C 1
ATOM 4464 O O . LEU A 1 570 ? 29.574 11.204 31.055 1.00 61.69 570 LEU A O 1
ATOM 4468 N N . ALA A 1 571 ? 30.111 13.347 31.431 1.00 66.12 571 ALA A N 1
ATOM 4469 C CA . ALA A 1 571 ? 31.314 13.050 32.206 1.00 66.12 571 ALA A CA 1
ATOM 4470 C C . ALA A 1 571 ? 31.007 12.153 33.418 1.00 66.12 571 ALA A C 1
ATOM 4472 O O . ALA A 1 571 ? 31.741 11.207 33.690 1.00 66.12 571 ALA A O 1
ATOM 4473 N N . TRP A 1 572 ? 29.868 12.390 34.081 1.00 70.31 572 TRP A N 1
ATOM 4474 C CA . TRP A 1 572 ? 29.352 11.515 35.138 1.00 70.31 572 TRP A CA 1
ATOM 4475 C C . TRP A 1 572 ? 28.995 10.115 34.626 1.00 70.31 572 TRP A C 1
ATOM 4477 O O . TRP A 1 572 ? 29.326 9.118 35.258 1.00 70.31 572 TRP A O 1
ATOM 4487 N N . THR A 1 573 ? 28.364 10.036 33.453 1.00 65.62 573 THR A N 1
ATOM 4488 C CA . THR A 1 573 ? 27.971 8.759 32.830 1.00 65.62 573 THR A CA 1
ATOM 4489 C C . THR A 1 573 ? 29.209 7.923 32.475 1.00 65.62 573 THR A C 1
ATOM 4491 O O . THR A 1 573 ? 29.335 6.786 32.920 1.00 65.62 573 THR A O 1
ATOM 4494 N N . LEU A 1 574 ? 30.176 8.534 31.776 1.00 68.62 574 LEU A N 1
ATOM 4495 C CA . LEU A 1 574 ? 31.499 7.970 31.480 1.00 68.62 574 LEU A CA 1
ATOM 4496 C C . LEU A 1 574 ? 32.186 7.435 32.737 1.00 68.62 574 LEU A C 1
ATOM 4498 O O . LEU A 1 574 ? 32.747 6.339 32.732 1.00 68.62 574 LEU A O 1
ATOM 4502 N N . PHE A 1 575 ? 32.135 8.220 33.813 1.00 69.81 575 PHE A N 1
ATOM 4503 C CA . PHE A 1 575 ? 32.755 7.892 35.089 1.00 69.81 575 PHE A CA 1
ATOM 4504 C C . PHE A 1 575 ? 32.104 6.689 35.770 1.00 69.81 575 PHE A C 1
ATOM 4506 O O . PHE A 1 575 ? 32.818 5.808 36.254 1.00 69.81 575 PHE A O 1
ATOM 4513 N N . CYS A 1 576 ? 30.773 6.613 35.786 1.00 67.12 576 CYS A N 1
ATOM 4514 C CA . CYS A 1 576 ? 30.049 5.463 36.317 1.00 67.12 576 CYS A CA 1
ATOM 4515 C C . CYS A 1 576 ? 30.370 4.177 35.538 1.00 67.12 576 CYS A C 1
ATOM 4517 O O . CYS A 1 576 ? 30.701 3.159 36.149 1.00 67.12 576 CYS A O 1
ATOM 4519 N N . ASP A 1 577 ? 30.347 4.237 34.206 1.00 64.12 577 ASP A N 1
ATOM 4520 C CA . ASP A 1 577 ? 30.450 3.053 33.349 1.00 64.12 577 ASP A CA 1
ATOM 4521 C C . ASP A 1 577 ? 31.882 2.507 33.272 1.00 64.12 577 ASP A C 1
ATOM 4523 O O . ASP A 1 577 ? 32.113 1.318 33.506 1.00 64.12 577 ASP A O 1
ATOM 4527 N N . LEU A 1 578 ? 32.886 3.359 33.045 1.00 66.38 578 LEU A N 1
ATOM 4528 C CA . LEU A 1 578 ? 34.286 2.919 32.976 1.00 66.38 578 LEU A CA 1
ATOM 4529 C C . LEU A 1 578 ? 34.782 2.339 34.311 1.00 66.38 578 LEU A C 1
ATOM 4531 O O . LEU A 1 578 ? 35.619 1.434 34.326 1.00 66.38 578 LEU A O 1
ATOM 4535 N N . ARG A 1 579 ? 34.210 2.779 35.439 1.00 61.84 579 ARG A N 1
ATOM 4536 C CA . ARG A 1 579 ? 34.497 2.208 36.760 1.00 61.84 579 ARG A CA 1
ATOM 4537 C C . ARG A 1 579 ? 33.947 0.784 36.913 1.00 61.84 579 ARG A C 1
ATOM 4539 O O . ARG A 1 579 ? 34.607 -0.036 37.547 1.00 61.84 579 ARG A O 1
ATOM 4546 N N . THR A 1 580 ? 32.806 0.448 36.304 1.00 56.12 580 THR A N 1
ATOM 4547 C CA . THR A 1 580 ? 32.276 -0.936 36.307 1.00 56.12 580 THR A CA 1
ATOM 4548 C C . THR A 1 580 ? 33.126 -1.899 35.470 1.00 56.12 580 THR A C 1
ATOM 4550 O O . THR A 1 580 ? 33.366 -3.038 35.880 1.00 56.12 580 THR A O 1
ATOM 4553 N N . VAL A 1 581 ? 33.676 -1.423 34.348 1.00 54.59 581 VAL A N 1
ATOM 4554 C CA . VAL A 1 581 ? 34.614 -2.187 33.507 1.00 54.59 581 VAL A CA 1
ATOM 4555 C C . VAL A 1 581 ? 35.955 -2.396 34.223 1.00 54.59 581 VAL A C 1
ATOM 4557 O O . VAL A 1 581 ? 36.513 -3.488 34.191 1.00 54.59 581 VAL A O 1
ATOM 4560 N N . HIS A 1 582 ? 36.456 -1.391 34.946 1.00 50.09 582 HIS A N 1
ATOM 4561 C CA . HIS A 1 582 ? 37.747 -1.490 35.638 1.00 50.09 582 HIS A CA 1
ATOM 4562 C C . HIS A 1 582 ? 37.715 -2.389 36.895 1.00 50.09 582 HIS A C 1
ATOM 4564 O O . HIS A 1 582 ? 38.715 -3.032 37.232 1.00 50.09 582 HIS A O 1
ATOM 4570 N N . VAL A 1 583 ? 36.559 -2.487 37.567 1.00 46.88 583 VAL A N 1
ATOM 4571 C CA . VAL A 1 583 ? 36.348 -3.390 38.718 1.00 46.88 583 VAL A CA 1
ATOM 4572 C C . VAL A 1 583 ? 36.225 -4.855 38.278 1.00 46.88 583 VAL A C 1
ATOM 4574 O O . VAL A 1 583 ? 36.648 -5.743 39.010 1.00 46.88 583 VAL A O 1
ATOM 4577 N N . SER A 1 584 ? 35.719 -5.118 37.069 1.00 41.53 584 SER A N 1
ATOM 4578 C CA . SER A 1 584 ? 35.601 -6.477 36.514 1.00 41.53 584 SER A CA 1
ATOM 4579 C C . SER A 1 584 ? 36.889 -6.999 35.859 1.00 41.53 584 SER A C 1
ATOM 4581 O O . SER A 1 584 ? 37.019 -8.205 35.663 1.00 41.53 584 SER A O 1
ATOM 4583 N N . SER A 1 585 ? 37.865 -6.127 35.576 1.00 42.62 585 SER A N 1
ATOM 4584 C CA . SER A 1 585 ? 39.150 -6.486 34.953 1.00 42.62 585 SER A CA 1
ATOM 4585 C C . SER A 1 585 ? 40.375 -6.379 35.875 1.00 42.62 585 SER A C 1
ATOM 4587 O O . SER A 1 585 ? 41.498 -6.578 35.412 1.00 42.62 585 SER A O 1
ATOM 4589 N N . SER A 1 586 ? 40.208 -6.041 37.157 1.00 34.38 586 SER A N 1
ATOM 4590 C CA . SER A 1 586 ? 41.320 -6.043 38.118 1.00 34.38 586 SER A CA 1
ATOM 4591 C C . SER A 1 586 ? 41.579 -7.470 38.617 1.00 34.38 586 SER A C 1
ATOM 4593 O O . SER A 1 586 ? 40.681 -8.060 39.219 1.00 34.38 586 SER A O 1
ATOM 4595 N N . PRO A 1 587 ? 42.786 -8.047 38.439 1.00 35.97 587 PRO A N 1
ATOM 4596 C CA . PRO A 1 587 ? 43.150 -9.254 39.164 1.00 35.97 587 PRO A CA 1
ATOM 4597 C C . PRO A 1 587 ? 43.091 -8.922 40.652 1.00 35.97 587 PRO A C 1
ATOM 4599 O O . PRO A 1 587 ? 43.618 -7.887 41.070 1.00 35.97 587 PRO A O 1
ATOM 4602 N N . SER A 1 588 ? 42.458 -9.782 41.447 1.00 31.77 588 SER A N 1
ATOM 4603 C CA . SER A 1 588 ? 42.452 -9.675 42.903 1.00 31.77 588 SER A CA 1
ATOM 4604 C C . SER A 1 588 ? 43.876 -9.435 43.411 1.00 31.77 588 SER A C 1
ATOM 4606 O O . SER A 1 588 ? 44.703 -10.350 43.438 1.00 31.77 588 SER A O 1
ATOM 4608 N N . LYS A 1 589 ? 44.187 -8.208 43.832 1.00 33.78 589 LYS A N 1
ATOM 4609 C CA . LYS A 1 589 ? 45.310 -8.008 44.738 1.00 33.78 589 LYS A CA 1
ATOM 4610 C C . LYS A 1 589 ? 44.839 -8.521 46.092 1.00 33.78 589 LYS A C 1
ATOM 4612 O O . LYS A 1 589 ? 43.923 -7.959 46.686 1.00 33.78 589 LYS A O 1
ATOM 4617 N N . ASN A 1 590 ? 45.419 -9.647 46.498 1.00 28.72 590 ASN A N 1
ATOM 4618 C CA . ASN A 1 590 ? 45.274 -10.234 47.825 1.00 28.72 590 ASN A CA 1
ATOM 4619 C C . ASN A 1 590 ? 45.361 -9.157 48.920 1.00 28.72 590 ASN A C 1
ATOM 4621 O O . ASN A 1 590 ? 46.209 -8.268 48.813 1.00 28.72 590 ASN A O 1
ATOM 4625 N N . PRO A 1 591 ? 44.568 -9.263 49.999 1.00 36.50 591 PRO A N 1
ATOM 4626 C CA . PRO A 1 591 ? 44.760 -8.435 51.172 1.00 36.50 591 PRO A CA 1
ATOM 4627 C C . PRO A 1 591 ? 45.922 -9.010 51.987 1.00 36.50 591 PRO A C 1
ATOM 4629 O O . PRO A 1 591 ? 45.746 -10.017 52.670 1.00 36.50 591 PRO A O 1
ATOM 4632 N N . LYS A 1 592 ? 47.100 -8.389 51.897 1.00 28.23 592 LYS A N 1
ATOM 4633 C CA . LYS A 1 592 ? 48.111 -8.324 52.963 1.00 28.23 592 LYS A CA 1
ATOM 4634 C C . LYS A 1 592 ? 48.927 -7.052 52.821 1.00 28.23 592 LYS A C 1
ATOM 4636 O O . LYS A 1 592 ? 49.374 -6.783 51.684 1.00 28.23 592 LYS A O 1
#